Protein AF-A0A4S2N5X7-F1 (afdb_monomer)

Solvent-accessible surface area (backbone atoms only — not comparable to full-atom values): 32526 Å² total; per-residue (Å²): 133,88,87,86,81,90,85,82,88,82,84,82,90,78,92,79,83,87,79,91,77,79,77,81,81,76,85,74,78,82,75,83,71,74,79,79,78,75,82,92,41,71,69,58,52,52,49,47,62,57,44,44,40,70,44,52,68,70,53,48,43,50,46,42,66,72,49,34,67,76,36,71,78,51,48,76,75,48,80,51,63,66,58,47,45,50,56,48,58,75,71,45,84,77,56,51,72,34,50,33,40,31,52,12,50,48,51,17,53,52,44,32,53,49,51,53,50,49,51,53,50,52,51,56,56,52,54,74,77,36,97,78,71,75,79,80,73,81,71,89,63,56,79,84,69,35,58,57,49,28,40,14,47,17,54,13,49,21,39,27,43,19,26,53,40,27,51,53,39,45,52,50,30,58,53,55,69,38,78,87,32,48,66,58,40,71,75,37,51,70,60,40,55,50,49,64,35,89,49,34,26,35,42,57,17,18,58,22,37,60,29,49,71,56,29,58,98,45,72,66,51,47,50,51,16,47,50,41,35,54,50,22,52,49,25,52,50,42,41,42,50,76,69,54,77,56,75,87,61,55,93,84,66,58,66,32,66,43,29,16,58,23,33,5,52,48,44,32,23,56,38,74,36,52,90,32,32,65,74,86,52,53,60,54,51,58,67,66,31,47,72,49,40,61,67,84,60,90,89,54,63,85,90,56,88,72,61,51,61,66,51,53,39,44,39,53,38,51,39,27,76,62,31,55,48,75,32,70,25,45,81,86,37,71,88,78,60,80,72,56,78,94,49,48,70,49,42,82,52,36,50,76,16,40,67,85,34,54,39,42,68,47,22,55,32,37,20,85,52,73,48,67,66,58,54,48,53,48,47,50,70,61,41,38,61,55,49,32,54,52,46,43,53,52,56,51,61,72,43,55,92,47,44,77,68,35,68,77,43,50,68,63,49,49,50,54,47,50,52,54,31,52,31,51,24,54,25,50,47,34,41,60,44,38,24,59,50,41,49,49,50,42,67,75,74,44,61,50,79,62,54,46,70,55,49,42,29,50,20,12,25,59,16,14,54,35,32,63,73,34,48,86,82,38,55,68,56,25,57,49,47,36,45,54,31,54,54,26,52,49,46,45,34,42,76,70,66,76,42,83,86,58,89,68,45,45,44,53,45,27,22,54,18,43,18,49,38,37,38,44,46,73,75,41,60,74,33,51,73,53,67,67,53,43,18,50,54,30,35,47,67,69,73,40,87,40,43,68,64,59,57,48,49,59,47,52,50,54,50,51,55,50,51,52,52,50,50,53,52,47,53,56,49,56,56,46,55,53,51,51,55,51,51,55,57,55,54,64,63,71,78,114

Radius of gyration: 35.12 Å; Cα contacts (8 Å, |Δi|>4): 584; chains: 1; bounding box: 78×80×129 Å

Nearest PDB structures (foldseek):
  6msm-assembly1_A  TM=1.360E-01  e=7.781E+00  Homo sapiens
  7u1s-assembly1_E  TM=1.122E-01  e=8.453E+00  Cricetus cricetus

Mean predicted aligned error: 11.72 Å

InterPro domains:
  IPR026749 Transmembrane protein 135 [PTHR12459] (105-553)

Secondary structure (DSSP, 8-state):
----PPPPPPP-----------------------PPPPPS-HHHHHHHHHHTTT--HHHHHHHHHHTGGG-HHHHHHSPPHHHHHHHHHHH-TT-HHHHHHHHHHHHHHHHHHHHHHHHHHHHHHHHTT-TT----------GGG-HHHHHHHHHHHHHHHHHHHHHHHHHHHHHHHSGGGHHHHHH-HHHHHHHHSTTHHHHHHGGGGGGGGGS-SSHHHHHHHHHHHHHHHHHHHHHHHHTTTTTT--TT-SGGGHHHHHHHHHHHHHHH-GGGS-GGGHHHHHHH-TTTSPPPPTTS-TTS----HHHHHHHHHHHHHTT--B---TTT-TTT-PPPGGGGGGHHHHTT--TT--BHHHHHH-TT-S-HHHHHHHHHHHHHHHHHHHHHHHHHHHHGGGHHHHTTSHHHHHHHHHHHHHHHHHHHHHHHHHHHHHHHHHHHHS-TTSSTTHHHHHHHHHHGGGGGGGTTT-HHHHHHHHHHHHHHHHHHHHHTTSSPPPTTHHHHHHHHHHHHHHHHHHH-GGGS-SHHHHHHHHHHTTS-S--HHHHHHHHHHHHHHHHHHHHHHHHHHHHHHHHHHHHHHHHGGG--

Organism: NCBI:txid341454

pLDDT: mean 84.2, std 16.83, range [26.3, 97.12]

Sequence (592 aa):
MSSTAPEPAATPNGSRTPKKLRRMSRSRSSSRTRAPRPPANDRQRSLVLVLRFLVSSPEYGAIRKHIFRKIPAIKNAMPSHSQFHNVLVDADPDDYLPSATRAGLRAMVTMNVTLNLYQLLVQKLKSRGAIGAKRSTPVKNAFFSRPNFMASLSLGVLIIIHRVLYRFLHQLRTNLMLPEAKDFRTKYPRAAKVFLSPYSPSITASLAGFALLLHPKTDLRQTIAVYTLVKAAEYWYNRFEDKGYFVDKPWWFGSWLLFPITSGQLFYSFVFDRDCFPTEFAPLYTRFTPEYIQPRPVDYPSNLPWPAPLEIVDSLGKIADLKFPSFSSPILYPDVNKLPSAVAAISPIVSPAHPTIKSLQCALMHPSEPSCLKTYIHYWATEAPRIGKLLLAIYTLIRIPRIRSQLQSPLKSLATLGESTTRTTLLLTGALGTPFALLCLFSTLLPHRLLPRSRFFLAGGISGLFAFLDRHNSRGNFLYSFRVFLVSAWKLAVKKNLVKPVKNGDVWVFVIALAAINAAYEREMESVSGGGMRKVLSSLRGLGWRDLVKERREREERVKEAVERNAEKKRMADGGEEAEKEVEKEEDKKED

Foldseek 3Di:
DDDDDDDDDDDDDDDDDDDDDDDPDDDDDDPPPPDDDADPDPVQLVVLVVCLLAADLVRVVVCCVPPVVVPVVSVVVHDDSVNSVVSVCVPDVVSQLSLQSNLLVVQLVVQLVVVVVVVVVVVVVVCVVDPDDPDDDPDPDDPLPDLSNLVSNLSSQLLSLLQVLLVVLVVVLVVCPDPVVVVVCVVCVPVSVLSVDLLNSQLRSLVSLCSLVSRDPDVVLLLLLLLLLLLLVLLVVLVCVVVCVCVPPDPQDALLLLQLQLQLLQLLCLQAPVVLHDPVCNCVLLVLQCLFQPDDDPPDDPPDAADDSSSLSPLLVVCLVVLFAWDAACVVPVPPDDDPPSNNNQCVQQNQADRLATTSSCCSGHRDDNDLVVSLVVSCVPRLVVQLVVLLVVLVVVCVVVVVVCVVPVPVVVVVSNLQSNLVSQLSSLLNHQLSSQVVVCSVVPGSNPPSSSSSSNSNSVSSVSSSSVRPPCSVVSSVSSSSSVSSVVVVCVVVVVDPDDDPVSSVSNSVSSSSVSSSCSVDVPSNPDQQVCLVSCVSNVVHSDNVVVVVVVVVVVVVVVVVVVVVVVVVVVVVVVVVVVVVVVVVVVVD

Structure (mmCIF, N/CA/C/O backbone):
data_AF-A0A4S2N5X7-F1
#
_entry.id   AF-A0A4S2N5X7-F1
#
loop_
_atom_site.group_PDB
_atom_site.id
_atom_site.type_symbol
_atom_site.label_atom_id
_atom_site.label_alt_id
_atom_site.label_comp_id
_atom_site.label_asym_id
_atom_site.label_entity_id
_atom_site.label_seq_id
_atom_site.pdbx_PDB_ins_code
_atom_site.Cartn_x
_atom_site.Cartn_y
_atom_site.Cartn_z
_atom_site.occupancy
_atom_site.B_iso_or_equiv
_atom_site.auth_seq_id
_atom_site.auth_comp_id
_atom_site.auth_asym_id
_atom_site.auth_atom_id
_atom_site.pdbx_PDB_model_num
ATOM 1 N N . MET A 1 1 ? -1.871 -46.105 32.002 1.00 41.22 1 MET A N 1
ATOM 2 C CA . MET A 1 1 ? -0.905 -45.801 33.077 1.00 41.22 1 MET A CA 1
ATOM 3 C C . MET A 1 1 ? -1.183 -44.393 33.587 1.00 41.22 1 MET A C 1
ATOM 5 O O . MET A 1 1 ? -1.260 -43.471 32.788 1.00 41.22 1 MET A O 1
ATOM 9 N N . SER A 1 2 ? -1.467 -44.320 34.889 1.00 28.14 2 SER A N 1
ATOM 10 C CA . SER A 1 2 ? -1.791 -43.176 35.768 1.00 28.14 2 SER A CA 1
ATOM 11 C C . SER A 1 2 ? -1.022 -41.879 35.440 1.00 28.14 2 SER A C 1
ATOM 13 O O . SER A 1 2 ? 0.183 -41.942 35.242 1.00 28.14 2 SER A O 1
ATOM 15 N N . SER A 1 3 ? -1.684 -40.745 35.160 1.00 29.47 3 SER A N 1
ATOM 16 C CA . SER A 1 3 ? -2.115 -39.668 36.089 1.00 29.47 3 SER A CA 1
ATOM 17 C C . SER A 1 3 ? -0.992 -39.020 36.906 1.00 29.47 3 SER A C 1
ATOM 19 O O . SER A 1 3 ? -0.451 -39.681 37.784 1.00 29.47 3 SER A O 1
ATOM 21 N N . THR A 1 4 ? -0.777 -37.711 36.692 1.00 32.47 4 THR A N 1
ATOM 22 C CA . THR A 1 4 ? -0.738 -36.680 37.754 1.00 32.47 4 THR A CA 1
ATOM 23 C C . THR A 1 4 ? -0.841 -35.267 37.155 1.00 32.47 4 THR A C 1
ATOM 25 O O . THR A 1 4 ? 0.051 -34.778 36.467 1.00 32.47 4 THR A O 1
ATOM 28 N N . ALA A 1 5 ? -1.966 -34.607 37.431 1.00 31.23 5 ALA A N 1
ATOM 29 C CA . ALA A 1 5 ? -2.119 -33.153 37.407 1.00 31.23 5 ALA A CA 1
ATOM 30 C C . ALA A 1 5 ? -1.876 -32.616 38.833 1.00 31.23 5 ALA A C 1
ATOM 32 O O . ALA A 1 5 ? -2.151 -33.353 39.782 1.00 31.23 5 ALA A O 1
ATOM 33 N N . PRO A 1 6 ? -1.418 -31.367 39.031 1.00 33.81 6 PRO A N 1
ATOM 34 C CA . PRO A 1 6 ? -1.384 -30.768 40.358 1.00 33.81 6 PRO A CA 1
ATOM 35 C C . PRO A 1 6 ? -2.729 -30.106 40.704 1.00 33.81 6 PRO A C 1
ATOM 37 O O . PRO A 1 6 ? -3.267 -29.308 39.933 1.00 33.81 6 PRO A O 1
ATOM 40 N N . GLU A 1 7 ? -3.254 -30.472 41.875 1.00 31.09 7 GLU A N 1
ATOM 41 C CA . GLU A 1 7 ? -4.440 -29.916 42.538 1.00 31.09 7 GLU A CA 1
ATOM 42 C C . GLU A 1 7 ? -4.231 -28.475 43.062 1.00 31.09 7 GLU A C 1
ATOM 44 O O . GLU A 1 7 ? -3.092 -28.038 43.252 1.00 31.09 7 GLU A O 1
ATOM 49 N N . PRO A 1 8 ? -5.327 -27.732 43.328 1.00 33.88 8 PRO A N 1
ATOM 50 C CA . PRO A 1 8 ? -5.310 -26.355 43.807 1.00 33.88 8 PRO A CA 1
ATOM 51 C C . PRO A 1 8 ? -5.282 -26.260 45.343 1.00 33.88 8 PRO A C 1
ATOM 53 O O . PRO A 1 8 ? -5.925 -27.030 46.053 1.00 33.88 8 PRO A O 1
ATOM 56 N N . ALA A 1 9 ? -4.577 -25.252 45.858 1.00 29.75 9 ALA A N 1
ATOM 57 C CA . ALA A 1 9 ? -4.468 -24.977 47.287 1.00 29.75 9 ALA A CA 1
ATOM 58 C C . ALA A 1 9 ? -5.799 -24.512 47.912 1.00 29.75 9 ALA A C 1
ATOM 60 O O . ALA A 1 9 ? -6.515 -23.667 47.369 1.00 29.75 9 ALA A O 1
ATOM 61 N N . ALA A 1 10 ? -6.079 -25.077 49.085 1.00 28.48 10 ALA A N 1
ATOM 62 C CA . ALA A 1 10 ? -7.276 -24.915 49.891 1.00 28.48 10 ALA A CA 1
ATOM 63 C C . ALA A 1 10 ? -7.371 -23.563 50.627 1.00 28.48 10 ALA A C 1
ATOM 65 O O . ALA A 1 10 ? -6.388 -22.981 51.080 1.00 28.48 10 ALA A O 1
ATOM 66 N N . THR A 1 11 ? -8.611 -23.116 50.805 1.00 29.59 11 THR A N 1
ATOM 67 C CA . THR A 1 11 ? -9.064 -22.090 51.756 1.00 29.59 11 THR A CA 1
ATOM 68 C C . THR A 1 11 ? -9.124 -22.628 53.190 1.00 29.59 11 THR A C 1
ATOM 70 O O . THR A 1 11 ? -9.541 -23.775 53.358 1.00 29.59 11 THR A O 1
ATOM 73 N N . PRO A 1 12 ? -8.955 -21.788 54.229 1.00 30.61 12 PRO A N 1
ATOM 74 C CA . PRO A 1 12 ? -9.603 -22.015 55.511 1.00 30.61 12 PRO A CA 1
ATOM 75 C C . PRO A 1 12 ? -10.761 -21.028 55.729 1.00 30.61 12 PRO A C 1
ATOM 77 O O . PRO A 1 12 ? -10.607 -19.808 55.661 1.00 30.61 12 PRO A O 1
ATOM 80 N N . ASN A 1 13 ? -11.933 -21.595 56.014 1.00 27.31 13 ASN A N 1
ATOM 81 C CA . ASN A 1 13 ? -13.075 -20.904 56.605 1.00 27.31 13 ASN A CA 1
ATOM 82 C C . ASN A 1 13 ? -12.727 -20.445 58.030 1.00 27.31 13 ASN A C 1
ATOM 84 O O . ASN A 1 13 ? -12.173 -21.209 58.815 1.00 27.31 13 ASN A O 1
ATOM 88 N N . GLY A 1 14 ? -13.136 -19.227 58.383 1.00 26.30 14 GLY A N 1
ATOM 89 C CA . GLY A 1 14 ? -13.030 -18.686 59.735 1.00 26.30 14 GLY A CA 1
ATOM 90 C C . GLY A 1 14 ? -14.068 -17.592 59.954 1.00 26.30 14 GLY A C 1
ATOM 91 O O . GLY A 1 14 ? -13.833 -16.420 59.680 1.00 26.30 14 GLY A O 1
ATOM 92 N N . SER A 1 15 ? -15.242 -18.002 60.424 1.00 27.56 15 SER A N 1
ATOM 93 C CA . SER A 1 15 ? -16.347 -17.166 60.891 1.00 27.56 15 SER A CA 1
ATOM 94 C C . SER A 1 15 ? -15.909 -16.136 61.939 1.00 27.56 15 SER A C 1
ATOM 96 O O . SER A 1 15 ? -15.328 -16.529 62.949 1.00 27.56 15 SER A O 1
ATOM 98 N N . ARG A 1 16 ? -16.263 -14.855 61.751 1.00 28.14 16 ARG A N 1
ATOM 99 C CA . ARG A 1 16 ? -16.424 -13.838 62.817 1.00 28.14 16 ARG A CA 1
ATOM 100 C C . ARG A 1 16 ? -17.019 -12.532 62.256 1.00 28.14 16 ARG A C 1
ATOM 102 O O . ARG A 1 16 ? -16.314 -11.659 61.767 1.00 28.14 16 ARG A O 1
ATOM 109 N N . THR A 1 17 ? -18.335 -12.369 62.360 1.00 29.08 17 THR A N 1
ATOM 110 C CA . THR A 1 17 ? -18.949 -11.057 62.666 1.00 29.08 17 THR A CA 1
ATOM 111 C C . THR A 1 17 ? -18.798 -10.794 64.176 1.00 29.08 17 THR A C 1
ATOM 113 O O . THR A 1 17 ? -18.588 -11.774 64.892 1.00 29.08 17 THR A O 1
ATOM 116 N N . PRO A 1 18 ? -18.962 -9.572 64.732 1.00 37.62 18 PRO A N 1
ATOM 117 C CA . PRO A 1 18 ? -19.439 -8.320 64.131 1.00 37.62 18 PRO A CA 1
ATOM 118 C C . PRO A 1 18 ? -18.548 -7.095 64.464 1.00 37.62 18 PRO A C 1
ATOM 120 O O . PRO A 1 18 ? -17.782 -7.119 65.421 1.00 37.62 18 PRO A O 1
ATOM 123 N N . LYS A 1 19 ? -18.717 -5.967 63.756 1.00 27.50 19 LYS A N 1
ATOM 124 C CA . LYS A 1 19 ? -18.661 -4.621 64.372 1.00 27.50 19 LYS A CA 1
ATOM 125 C C . LYS A 1 19 ? -19.132 -3.534 63.403 1.00 27.50 19 LYS A C 1
ATOM 127 O O . LYS A 1 19 ? -18.530 -3.273 62.367 1.00 27.50 19 LYS A O 1
ATOM 132 N N . LYS A 1 20 ? -20.237 -2.895 63.801 1.00 33.44 20 LYS A N 1
ATOM 133 C CA . LYS A 1 20 ? -20.752 -1.614 63.306 1.00 33.44 20 LYS A CA 1
ATOM 134 C C . LYS A 1 20 ? -19.620 -0.581 63.254 1.00 33.44 20 LYS A C 1
ATOM 136 O O . LYS A 1 20 ? -19.230 -0.046 64.289 1.00 33.44 20 LYS A O 1
ATOM 141 N N . LEU A 1 21 ? -19.153 -0.241 62.056 1.00 31.19 21 LEU A N 1
ATOM 142 C CA . LEU A 1 21 ? -18.348 0.957 61.827 1.00 31.19 21 LEU A CA 1
ATOM 143 C C . LEU A 1 21 ? -19.273 2.127 61.481 1.00 31.19 21 LEU A C 1
ATOM 145 O O . LEU A 1 21 ? -19.746 2.313 60.362 1.00 31.19 21 LEU A O 1
ATOM 149 N N . ARG A 1 22 ? -19.565 2.858 62.555 1.00 26.89 22 ARG A N 1
ATOM 150 C CA . ARG A 1 22 ? -19.932 4.270 62.672 1.00 26.89 22 ARG A CA 1
ATOM 151 C C . ARG A 1 22 ? -19.692 5.073 61.383 1.00 26.89 22 ARG A C 1
ATOM 153 O O . ARG A 1 22 ? -18.587 5.508 61.075 1.00 26.89 22 ARG A O 1
ATOM 160 N N . ARG A 1 23 ? -20.783 5.287 60.648 1.00 27.14 23 ARG A N 1
ATOM 161 C CA . ARG A 1 23 ? -20.885 6.172 59.486 1.00 27.14 23 ARG A CA 1
ATOM 162 C C . ARG A 1 23 ? -20.681 7.611 59.975 1.00 27.14 23 ARG A C 1
ATOM 164 O O . ARG A 1 23 ? -21.555 8.152 60.646 1.00 27.14 23 ARG A O 1
ATOM 171 N N . MET A 1 24 ? -19.531 8.217 59.676 1.00 30.30 24 MET A N 1
ATOM 172 C CA . MET A 1 24 ? -19.319 9.651 59.883 1.00 30.30 24 MET A CA 1
ATOM 173 C C . MET A 1 24 ? -20.352 10.427 59.064 1.00 30.30 24 MET A C 1
ATOM 175 O O . MET A 1 24 ? -20.342 10.432 57.831 1.00 30.30 24 MET A O 1
ATOM 179 N N . SER A 1 25 ? -21.263 11.070 59.783 1.00 27.03 25 SER A N 1
ATOM 180 C CA . SER A 1 25 ? -22.206 12.062 59.300 1.00 27.03 25 SER A CA 1
ATOM 181 C C . SER A 1 25 ? -21.444 13.289 58.796 1.00 27.03 25 SER A C 1
ATOM 183 O O . SER A 1 25 ? -21.108 14.186 59.565 1.00 27.03 25 SER A O 1
ATOM 185 N N . ARG A 1 26 ? -21.181 13.348 57.487 1.00 30.80 26 ARG A N 1
ATOM 186 C CA . ARG A 1 26 ? -20.973 14.630 56.808 1.00 30.80 26 ARG A CA 1
ATOM 187 C C . ARG A 1 26 ? -22.337 15.295 56.664 1.00 30.80 26 ARG A C 1
ATOM 189 O O . ARG A 1 26 ? -23.176 14.837 55.889 1.00 30.80 26 ARG A O 1
ATOM 196 N N . SER A 1 27 ? -22.539 16.354 57.436 1.00 28.98 27 SER A N 1
ATOM 197 C CA . SER A 1 27 ? -23.623 17.319 57.300 1.00 28.98 27 SER A CA 1
ATOM 198 C C . SER A 1 27 ? -23.666 17.847 55.862 1.00 28.98 27 SER A C 1
ATOM 200 O O . SER A 1 27 ? -22.865 18.680 55.447 1.00 28.98 27 SER A O 1
ATOM 202 N N . ARG A 1 28 ? -24.606 17.336 55.063 1.00 30.52 28 ARG A N 1
ATOM 203 C CA . ARG A 1 28 ? -25.040 18.014 53.843 1.00 30.52 28 ARG A CA 1
ATOM 204 C C . ARG A 1 28 ? -26.092 19.027 54.257 1.00 30.52 28 ARG A C 1
ATOM 206 O O . ARG A 1 28 ? -27.208 18.659 54.611 1.00 30.52 28 ARG A O 1
ATOM 213 N N . SER A 1 29 ? -25.700 20.293 54.212 1.00 29.69 29 SER A N 1
ATOM 214 C CA . SER A 1 29 ? -26.612 21.424 54.158 1.00 29.69 29 SER A CA 1
ATOM 215 C C . SER A 1 29 ? -27.688 21.153 53.104 1.00 29.69 29 SER A C 1
ATOM 217 O O . SER A 1 29 ? -27.408 20.862 51.939 1.00 29.69 29 SER A O 1
ATOM 219 N N . SER A 1 30 ? -28.941 21.195 53.542 1.00 31.31 30 SER A N 1
ATOM 220 C CA . SER A 1 30 ? -30.113 21.042 52.698 1.00 31.31 30 SER A CA 1
ATOM 221 C C . SER A 1 30 ? -30.293 22.292 51.835 1.00 31.31 30 SER A C 1
ATOM 223 O O . SER A 1 30 ? -31.089 23.175 52.155 1.00 31.31 30 SER A O 1
ATOM 225 N N . SER A 1 31 ? -29.583 22.379 50.710 1.00 31.50 31 SER A N 1
ATOM 226 C CA . SER A 1 31 ? -30.066 23.192 49.599 1.00 31.50 31 SER A CA 1
ATOM 227 C C . SER A 1 31 ? -31.216 22.423 48.954 1.00 31.50 31 SER A C 1
ATOM 229 O O . SER A 1 31 ? -31.043 21.439 48.237 1.00 31.50 31 SER A O 1
ATOM 231 N N . ARG A 1 32 ? -32.431 22.847 49.304 1.00 34.84 32 ARG A N 1
ATOM 232 C CA . ARG A 1 32 ? -33.710 22.366 48.782 1.00 34.84 32 ARG A CA 1
ATOM 233 C C . ARG A 1 32 ? -33.720 22.589 47.263 1.00 34.84 32 ARG A C 1
ATOM 235 O O . ARG A 1 32 ? -34.170 23.618 46.768 1.00 34.84 32 ARG A O 1
ATOM 242 N N . THR A 1 33 ? -33.146 21.656 46.509 1.00 36.84 33 THR A N 1
ATOM 243 C CA . THR A 1 33 ? -33.167 21.678 45.049 1.00 36.84 33 THR A CA 1
ATOM 244 C C . THR A 1 33 ? -34.576 21.283 44.643 1.00 36.84 33 THR A C 1
ATOM 246 O O . THR A 1 33 ? -35.000 20.143 44.801 1.00 36.84 33 THR A O 1
ATOM 249 N N . ARG A 1 34 ? -35.341 22.287 44.215 1.00 36.97 34 ARG A N 1
ATOM 250 C CA . ARG A 1 34 ? -36.696 22.161 43.679 1.00 36.97 34 ARG A CA 1
ATOM 251 C C . ARG A 1 34 ? -36.730 20.995 42.683 1.00 36.97 34 ARG A C 1
ATOM 253 O O . ARG A 1 34 ? -35.992 21.029 41.699 1.00 36.97 34 ARG A O 1
ATOM 260 N N . ALA A 1 35 ? -37.562 19.986 42.949 1.00 41.56 35 ALA A N 1
ATOM 261 C CA . ALA A 1 35 ? -37.785 18.880 42.023 1.00 41.56 35 ALA A CA 1
ATOM 262 C C . ALA A 1 35 ? -38.112 19.446 40.623 1.00 41.56 35 ALA A C 1
ATOM 264 O O . ALA A 1 35 ? -38.930 20.373 40.519 1.00 41.56 35 ALA A O 1
ATOM 265 N N . PRO A 1 36 ? -37.447 18.977 39.553 1.00 44.38 36 PRO A N 1
ATOM 266 C CA . PRO A 1 36 ? -37.665 19.524 38.228 1.00 44.38 36 PRO A CA 1
ATOM 267 C C . PRO A 1 36 ? -39.064 19.153 37.730 1.00 44.38 36 PRO A C 1
ATOM 269 O O . PRO A 1 36 ? -39.492 18.008 37.829 1.00 44.38 36 PRO A O 1
ATOM 272 N N . ARG A 1 37 ? -39.786 20.142 37.192 1.00 49.19 37 ARG A N 1
ATOM 273 C CA . ARG A 1 37 ? -41.122 19.945 36.613 1.00 49.19 37 ARG A CA 1
ATOM 274 C C . ARG A 1 37 ? -41.042 19.001 35.397 1.00 49.19 37 ARG A C 1
ATOM 276 O O . ARG A 1 37 ? -40.158 19.222 34.561 1.00 49.19 37 ARG A O 1
ATOM 283 N N . PRO A 1 38 ? -41.959 18.025 35.256 1.00 52.38 38 PRO A N 1
ATOM 284 C CA . PRO A 1 38 ? -42.059 17.208 34.048 1.00 52.38 38 PRO A CA 1
ATOM 285 C C . PRO A 1 38 ? -42.390 18.088 32.825 1.00 52.38 38 PRO A C 1
ATOM 287 O O . PRO A 1 38 ? -42.950 19.181 32.983 1.00 52.38 38 PRO A O 1
ATOM 290 N N . PRO A 1 39 ? -42.022 17.672 31.598 1.00 53.66 39 PRO A N 1
ATOM 291 C CA . PRO A 1 39 ? -42.403 18.395 30.388 1.00 53.66 39 PRO A CA 1
ATOM 292 C C . PRO A 1 39 ? -43.932 18.449 30.278 1.00 53.66 39 PRO A C 1
ATOM 294 O O . PRO A 1 39 ? -44.603 17.431 30.384 1.00 53.66 39 PRO A O 1
ATOM 297 N N . ALA A 1 40 ? -44.479 19.641 30.051 1.00 56.12 40 ALA A N 1
ATOM 298 C CA . ALA A 1 40 ? -45.921 19.887 30.088 1.00 56.12 40 ALA A CA 1
ATOM 299 C C . ALA A 1 40 ? -46.697 19.371 28.854 1.00 56.12 40 ALA A C 1
ATOM 301 O O . ALA A 1 40 ? -47.904 19.556 28.800 1.00 56.12 40 ALA A O 1
ATOM 302 N N . ASN A 1 41 ? -46.038 18.763 27.855 1.00 74.88 41 ASN A N 1
ATOM 303 C CA . ASN A 1 41 ? -46.677 18.317 26.608 1.00 74.88 41 ASN A CA 1
ATOM 304 C C . ASN A 1 41 ? -46.028 17.042 26.035 1.00 74.88 41 ASN A C 1
ATOM 306 O O . ASN A 1 41 ? -44.828 17.033 25.741 1.00 74.88 41 ASN A O 1
ATOM 310 N N . ASP A 1 42 ? -46.829 16.013 25.743 1.00 78.00 42 ASP A N 1
ATOM 311 C CA . ASP A 1 42 ? -46.373 14.754 25.120 1.00 78.00 42 ASP A CA 1
ATOM 312 C C . ASP A 1 42 ? -45.715 14.966 23.751 1.00 78.00 42 ASP A C 1
ATOM 314 O O . ASP A 1 42 ? -44.707 14.336 23.419 1.00 78.00 42 ASP A O 1
ATOM 318 N N . ARG A 1 43 ? -46.203 15.946 22.979 1.00 78.88 43 ARG A N 1
ATOM 319 C CA . ARG A 1 43 ? -45.572 16.361 21.715 1.00 78.88 43 ARG A CA 1
ATOM 320 C C . ARG A 1 43 ? -44.143 16.864 21.928 1.00 78.88 43 ARG A C 1
ATOM 322 O O . ARG A 1 43 ? -43.249 16.489 21.179 1.00 78.88 43 ARG A O 1
ATOM 329 N N . GLN A 1 44 ? -43.892 17.649 22.976 1.00 77.56 44 GLN A N 1
ATOM 330 C CA . GLN A 1 44 ? -42.541 18.126 23.291 1.00 77.56 44 GLN A CA 1
ATOM 331 C C . GLN A 1 44 ? -41.647 16.982 23.772 1.00 77.56 44 GLN A C 1
ATOM 333 O O . GLN A 1 44 ? -40.481 16.924 23.389 1.00 77.56 44 GLN A O 1
ATOM 338 N N . ARG A 1 45 ? -42.191 16.038 24.548 1.00 81.44 45 ARG A N 1
ATOM 339 C CA . ARG A 1 45 ? -41.460 14.840 24.978 1.00 81.44 45 ARG A CA 1
ATOM 340 C C . ARG A 1 45 ? -41.039 13.978 23.785 1.00 81.44 45 ARG A C 1
ATOM 342 O O . ARG A 1 45 ? -39.867 13.626 23.685 1.00 81.44 45 ARG A O 1
ATOM 349 N N . SER A 1 46 ? -41.948 13.708 22.846 1.00 83.38 46 SER A N 1
ATOM 350 C CA . SER A 1 46 ? -41.637 12.956 21.620 1.00 83.38 46 SER A CA 1
ATOM 351 C C . SER A 1 46 ? -40.583 13.657 20.751 1.00 83.38 46 SER A C 1
ATOM 353 O O . SER A 1 46 ? -39.648 13.018 20.273 1.00 83.38 46 SER A O 1
ATOM 355 N N . LEU A 1 47 ? -40.652 14.987 20.637 1.00 84.12 47 LEU A N 1
ATOM 356 C CA . LEU A 1 47 ? -39.667 15.795 19.918 1.00 84.12 47 LEU A CA 1
ATOM 357 C C . LEU A 1 47 ? -38.273 15.675 20.559 1.00 84.12 47 LEU A C 1
ATOM 359 O O . LEU A 1 47 ? -37.290 15.451 19.852 1.00 84.12 47 LEU A O 1
ATOM 363 N N . VAL A 1 48 ? -38.174 15.748 21.893 1.00 83.50 48 VAL A N 1
ATOM 364 C CA . VAL A 1 48 ? -36.904 15.534 22.615 1.00 83.50 48 VAL A CA 1
ATOM 365 C C . VAL A 1 48 ? -36.355 14.129 22.372 1.00 83.50 48 VAL A C 1
ATOM 367 O O . VAL A 1 48 ? -35.161 13.985 22.105 1.00 83.50 48 VAL A O 1
ATOM 370 N N . LEU A 1 49 ? -37.214 13.106 22.412 1.00 84.31 49 LEU A N 1
ATOM 371 C CA . LEU A 1 49 ? -36.818 11.718 22.163 1.00 84.31 49 LEU A CA 1
ATOM 372 C C . LEU A 1 49 ? -36.273 11.515 20.742 1.00 84.31 49 LEU A C 1
ATOM 374 O O . LEU A 1 49 ? -35.301 10.785 20.571 1.00 84.31 49 LEU A O 1
ATOM 378 N N . VAL A 1 50 ? -36.822 12.203 19.737 1.00 85.94 50 VAL A N 1
ATOM 379 C CA . VAL A 1 50 ? -36.290 12.180 18.363 1.00 85.94 50 VAL A CA 1
ATOM 380 C C . VAL A 1 50 ? -34.977 12.966 18.261 1.00 85.94 50 VAL A C 1
ATOM 382 O O . VAL A 1 50 ? -33.991 12.469 17.714 1.00 85.94 50 VAL A O 1
ATOM 385 N N . LEU A 1 51 ? -34.916 14.175 18.831 1.00 86.12 51 LEU A N 1
ATOM 386 C CA . LEU A 1 51 ? -33.712 15.017 18.811 1.00 86.12 51 LEU A CA 1
ATOM 387 C C . LEU A 1 51 ? -32.510 14.371 19.505 1.00 86.12 51 LEU A C 1
ATOM 389 O O . LEU A 1 51 ? -31.371 14.630 19.109 1.00 86.12 51 LEU A O 1
ATOM 393 N N . ARG A 1 52 ? -32.749 13.508 20.498 1.00 86.19 52 ARG A N 1
ATOM 394 C CA . ARG A 1 52 ? -31.723 12.730 21.205 1.00 86.19 52 ARG A CA 1
ATOM 395 C C . ARG A 1 52 ? -30.799 11.957 20.257 1.00 86.19 52 ARG A C 1
ATOM 397 O O . ARG A 1 52 ? -29.606 11.828 20.530 1.00 86.19 52 ARG A O 1
ATOM 404 N N . PHE A 1 53 ? -31.324 11.473 19.130 1.00 86.19 53 PHE A N 1
ATOM 405 C CA . PHE A 1 53 ? -30.557 10.720 18.131 1.00 86.19 53 PHE A CA 1
ATOM 406 C C . PHE A 1 53 ? -29.660 11.594 17.247 1.00 86.19 53 PHE A C 1
ATOM 408 O O . PHE A 1 53 ? -28.736 11.068 16.620 1.00 86.19 53 PHE A O 1
ATOM 415 N N . LEU A 1 54 ? -29.911 12.906 17.205 1.00 86.31 54 LEU A N 1
ATOM 416 C CA . LEU A 1 54 ? -29.207 13.867 16.355 1.00 86.31 54 LEU A CA 1
ATOM 417 C C . LEU A 1 54 ? -28.210 14.726 17.140 1.00 86.31 54 LEU A C 1
ATOM 419 O O . LEU A 1 54 ? -27.115 14.996 16.649 1.00 86.31 54 LEU A O 1
ATOM 423 N N . VAL A 1 55 ? -28.571 15.155 18.352 1.00 86.50 55 VAL A N 1
ATOM 424 C CA . VAL A 1 55 ? -27.861 16.213 19.086 1.00 86.50 55 VAL A CA 1
ATOM 425 C C . VAL A 1 55 ? -27.599 15.789 20.533 1.00 86.50 55 VAL A C 1
ATOM 427 O O . VAL A 1 55 ? -28.458 15.205 21.190 1.00 86.50 55 VAL A O 1
ATOM 430 N N . SER A 1 56 ? -26.398 16.066 21.057 1.00 85.75 56 SER A N 1
ATOM 431 C CA . SER A 1 56 ? -26.099 15.865 22.485 1.00 85.75 56 SER A CA 1
ATOM 432 C C . SER A 1 56 ? -26.658 16.977 23.374 1.00 85.75 56 SER A C 1
ATOM 434 O O . SER A 1 56 ? -26.866 18.089 22.909 1.00 85.75 56 SER A O 1
ATOM 436 N N . SER A 1 57 ? -26.877 16.715 24.668 1.00 84.56 57 SER A N 1
ATOM 437 C CA . SER A 1 57 ? -27.323 17.756 25.613 1.00 84.56 57 SER A CA 1
ATOM 438 C C . SER A 1 57 ? -26.479 19.043 25.555 1.00 84.56 57 SER A C 1
ATOM 440 O O . SER A 1 57 ? -27.064 20.113 25.364 1.00 84.56 57 SER A O 1
ATOM 442 N N . PRO A 1 58 ? -25.130 18.992 25.628 1.00 84.62 58 PRO A N 1
ATOM 443 C CA . PRO A 1 58 ? -24.322 20.208 25.528 1.00 84.62 58 PRO A CA 1
ATOM 444 C C . PRO A 1 58 ? -24.401 20.868 24.141 1.00 84.62 58 PRO A C 1
ATOM 446 O O . PRO A 1 58 ? -24.426 22.096 24.049 1.00 84.62 58 PRO A O 1
ATOM 449 N N . GLU A 1 59 ? -24.506 20.088 23.059 1.00 85.00 59 GLU A N 1
ATOM 450 C CA . GLU A 1 59 ? -24.701 20.629 21.705 1.00 85.00 59 GLU A CA 1
ATOM 451 C C . GLU A 1 59 ? -26.054 21.320 21.558 1.00 85.00 59 GLU A C 1
ATOM 453 O O . GLU A 1 59 ? -26.128 22.396 20.972 1.00 85.00 59 GLU A O 1
ATOM 458 N N . TYR A 1 60 ? -27.117 20.759 22.131 1.00 86.12 60 TYR A N 1
ATOM 459 C CA . TYR A 1 60 ? -28.440 21.369 22.130 1.00 86.12 60 TYR A CA 1
ATOM 460 C C . TYR A 1 60 ? -28.414 22.705 22.877 1.00 86.12 60 TYR A C 1
ATOM 462 O O . TYR A 1 60 ? -28.946 23.704 22.388 1.00 86.12 60 TYR A O 1
ATOM 470 N N . GLY A 1 61 ? -27.716 22.764 24.017 1.00 84.44 61 GLY A N 1
ATOM 471 C CA . GLY A 1 61 ? -27.452 24.012 24.733 1.00 84.44 61 GLY A CA 1
ATOM 472 C C . GLY A 1 61 ? -26.731 25.052 23.866 1.00 84.44 61 GLY A C 1
ATOM 473 O O . GLY A 1 61 ? -27.142 26.217 23.823 1.00 84.44 61 GLY A O 1
ATOM 474 N N . ALA A 1 62 ? -25.703 24.636 23.120 1.00 87.44 62 ALA A N 1
ATOM 475 C CA . ALA A 1 62 ? -24.948 25.508 22.222 1.00 87.44 62 ALA A CA 1
ATOM 476 C C . ALA A 1 62 ? -25.779 25.990 21.019 1.00 87.44 62 ALA A C 1
ATOM 478 O O . ALA A 1 62 ? -25.792 27.190 20.733 1.00 87.44 62 ALA A O 1
ATOM 479 N N . ILE A 1 63 ? -26.516 25.097 20.355 1.00 86.62 63 ILE A N 1
ATOM 480 C CA . ILE A 1 63 ? -27.417 25.412 19.234 1.00 86.62 63 ILE A CA 1
ATOM 481 C C . ILE A 1 63 ? -28.508 26.373 19.701 1.00 86.62 63 ILE A C 1
ATOM 483 O O . ILE A 1 63 ? -28.784 27.377 19.043 1.00 86.62 63 ILE A O 1
ATOM 487 N N . ARG A 1 64 ? -29.084 26.139 20.883 1.00 83.12 64 ARG A N 1
ATOM 488 C CA . ARG A 1 64 ? -30.088 27.035 21.457 1.00 83.12 64 ARG A CA 1
ATOM 489 C C . ARG A 1 64 ? -29.522 28.423 21.736 1.00 83.12 64 ARG A C 1
ATOM 491 O O . ARG A 1 64 ? -30.207 29.414 21.487 1.00 83.12 64 ARG A O 1
ATOM 498 N N . LYS A 1 65 ? -28.275 28.507 22.214 1.00 85.44 65 LYS A N 1
ATOM 499 C CA . LYS A 1 65 ? -27.590 29.781 22.478 1.00 85.44 65 LYS A CA 1
ATOM 500 C C . LYS A 1 65 ? -27.299 30.568 21.193 1.00 85.44 65 LYS A C 1
ATOM 502 O O . LYS A 1 65 ? -27.511 31.776 21.198 1.00 85.44 65 LYS A O 1
ATOM 507 N N . HIS A 1 66 ? -26.845 29.908 20.125 1.00 86.25 66 HIS A N 1
ATOM 508 C CA . HIS A 1 66 ? -26.353 30.582 18.911 1.00 86.25 66 HIS A CA 1
ATOM 509 C C . HIS A 1 66 ? -27.394 30.730 17.792 1.00 86.25 66 HIS A C 1
ATOM 511 O O . HIS A 1 66 ? -27.325 31.702 17.043 1.00 86.25 66 HIS A O 1
ATOM 517 N N . ILE A 1 67 ? -28.343 29.793 17.679 1.00 84.19 67 ILE A N 1
ATOM 518 C CA . ILE A 1 67 ? -29.315 29.712 16.578 1.00 84.19 67 ILE A CA 1
ATOM 519 C C . ILE A 1 67 ? -30.727 30.009 17.093 1.00 84.19 67 ILE A C 1
ATOM 521 O O . ILE A 1 67 ? -31.321 31.010 16.702 1.00 84.19 67 ILE A O 1
ATOM 525 N N . PHE A 1 68 ? -31.262 29.202 18.018 1.00 80.25 68 PHE A N 1
ATOM 526 C CA . PHE A 1 68 ? -32.68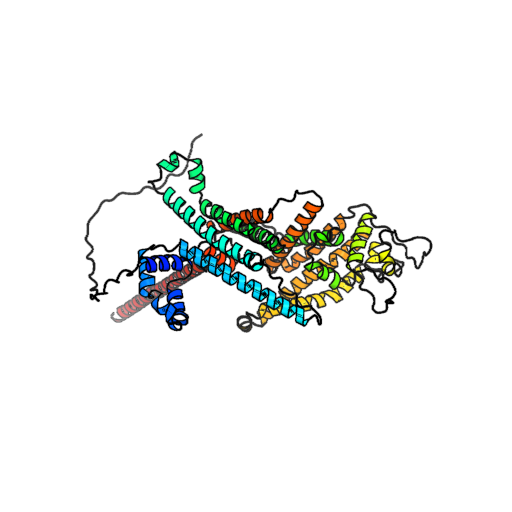0 29.321 18.408 1.00 80.25 68 PHE A CA 1
ATOM 527 C C . PHE A 1 68 ? -33.009 30.616 19.158 1.00 80.25 68 PHE A C 1
ATOM 529 O O . PHE A 1 68 ? -34.129 31.102 19.070 1.00 80.25 68 PHE A O 1
ATOM 536 N N . ARG A 1 69 ? -32.043 31.222 19.862 1.00 75.88 69 ARG A N 1
ATOM 537 C CA . ARG A 1 69 ? -32.231 32.551 20.468 1.00 75.88 69 ARG A CA 1
ATOM 538 C C . ARG A 1 69 ? -32.414 33.671 19.442 1.00 75.88 69 ARG A C 1
ATOM 540 O O . ARG A 1 69 ? -33.047 34.662 19.783 1.00 75.88 69 ARG A O 1
ATOM 547 N N . LYS A 1 70 ? -31.876 33.517 18.228 1.00 81.25 70 LYS A N 1
ATOM 548 C CA . LYS A 1 70 ? -31.963 34.522 17.159 1.00 81.25 70 LYS A CA 1
ATOM 549 C C . LYS A 1 70 ? -33.273 34.440 16.369 1.00 81.25 70 LYS A C 1
ATOM 551 O O . LYS A 1 70 ? -33.602 35.387 15.670 1.00 81.25 70 LYS A O 1
ATOM 556 N N . ILE A 1 71 ? -34.018 33.334 16.484 1.00 83.69 71 ILE A N 1
ATOM 557 C CA . ILE A 1 71 ? -35.252 33.087 15.725 1.00 83.69 71 ILE A CA 1
ATOM 558 C C . ILE A 1 71 ? -36.433 32.938 16.706 1.00 83.69 71 ILE A C 1
ATOM 560 O O . ILE A 1 71 ? -36.595 31.871 17.308 1.00 83.69 71 ILE A O 1
ATOM 564 N N . PRO A 1 72 ? -37.275 33.976 16.886 1.00 74.19 72 PRO A N 1
ATOM 565 C CA . PRO A 1 72 ? -38.317 33.997 17.919 1.00 74.19 72 PRO A CA 1
ATOM 566 C C . PRO A 1 72 ? -39.389 32.907 17.746 1.00 74.19 72 PRO A C 1
ATOM 568 O O . PRO A 1 72 ? -39.838 32.346 18.744 1.00 74.19 72 PRO A O 1
ATOM 571 N N . ALA A 1 73 ? -39.725 32.522 16.509 1.00 76.69 73 ALA A N 1
ATOM 572 C CA . ALA A 1 73 ? -40.682 31.445 16.227 1.00 76.69 73 ALA A CA 1
ATOM 573 C C . ALA A 1 73 ? -40.223 30.072 16.764 1.00 76.69 73 ALA A C 1
ATOM 575 O O . ALA A 1 73 ? -41.013 29.301 17.303 1.00 76.69 73 ALA A O 1
ATOM 576 N N . ILE A 1 74 ? -38.921 29.779 16.679 1.00 75.38 74 ILE A N 1
ATOM 577 C CA . ILE A 1 74 ? -38.342 28.495 17.109 1.00 75.38 74 ILE A CA 1
ATOM 578 C C . ILE A 1 74 ? -38.078 28.490 18.622 1.00 75.38 74 ILE A C 1
ATOM 580 O O . ILE A 1 74 ? -38.168 27.447 19.269 1.00 75.38 74 ILE A O 1
ATOM 584 N N . LYS A 1 75 ? -37.803 29.662 19.213 1.00 73.94 75 LYS A N 1
ATOM 585 C CA . LYS A 1 75 ? -37.568 29.829 20.657 1.00 73.94 75 LYS A CA 1
ATOM 586 C C . LYS A 1 75 ? -38.741 29.335 21.510 1.00 73.94 75 LYS A C 1
ATOM 588 O O . LYS A 1 75 ? -38.492 28.758 22.567 1.00 73.94 75 LYS A O 1
ATOM 593 N N . ASN A 1 76 ? -39.974 29.567 21.057 1.00 71.06 76 ASN A N 1
ATOM 594 C CA . ASN A 1 76 ? -41.193 29.217 21.794 1.00 71.06 76 ASN A CA 1
ATOM 595 C C . ASN A 1 76 ? -41.636 27.764 21.550 1.00 71.06 76 ASN A C 1
ATOM 597 O O . ASN A 1 76 ? -42.249 27.158 22.425 1.00 71.06 76 ASN A O 1
ATOM 601 N N . ALA A 1 77 ? -41.293 27.190 20.392 1.00 75.00 77 ALA A N 1
ATOM 602 C CA . ALA A 1 77 ? -41.624 25.808 20.041 1.00 75.00 77 ALA A CA 1
ATOM 603 C C . ALA A 1 77 ? -40.665 24.771 20.663 1.00 75.00 77 ALA A C 1
ATOM 605 O O . ALA A 1 77 ? -41.053 23.621 20.872 1.00 75.00 77 ALA A O 1
ATOM 606 N N . MET A 1 78 ? -39.420 25.161 20.961 1.00 77.31 78 MET A N 1
ATOM 607 C CA . MET A 1 78 ? -38.369 24.249 21.425 1.00 77.31 78 MET A CA 1
ATOM 608 C C . MET A 1 78 ? -38.184 24.247 22.956 1.00 77.31 78 MET A C 1
ATOM 610 O O . MET A 1 78 ? -38.153 25.314 23.578 1.00 77.31 78 MET A O 1
ATOM 614 N N . PRO A 1 79 ? -37.968 23.071 23.581 1.00 79.88 79 PRO A N 1
ATOM 615 C CA . PRO A 1 79 ? -37.827 22.942 25.032 1.00 79.88 79 PRO A CA 1
ATOM 616 C C . PRO A 1 79 ? -36.577 23.649 25.577 1.00 79.88 79 PRO A C 1
ATOM 618 O O . PRO A 1 79 ? -35.582 23.876 24.874 1.00 79.88 79 PRO A O 1
ATOM 621 N N . SER A 1 80 ? -36.602 24.003 26.863 1.00 82.38 80 SER A N 1
ATOM 622 C CA . SER A 1 80 ? -35.436 24.584 27.537 1.00 82.38 80 SER A CA 1
ATOM 623 C C . SER A 1 80 ? -34.295 23.561 27.673 1.00 82.38 80 SER A C 1
ATOM 625 O O . SER A 1 80 ? -34.516 22.356 27.603 1.00 82.38 80 SER A O 1
ATOM 627 N N . HIS A 1 81 ? -33.051 24.021 27.865 1.00 83.81 81 HIS A N 1
ATOM 628 C CA . HIS A 1 81 ? -31.903 23.110 28.009 1.00 83.81 81 HIS A CA 1
ATOM 629 C C . HIS A 1 81 ? -32.047 22.179 29.226 1.00 83.81 81 HIS A C 1
ATOM 631 O O . HIS A 1 81 ? -31.718 21.003 29.128 1.00 83.81 81 HIS A O 1
ATOM 637 N N . SER A 1 82 ? -32.589 22.677 30.343 1.00 81.31 82 SER A N 1
ATOM 638 C CA . SER A 1 82 ? -32.854 21.854 31.527 1.00 81.31 82 SER A CA 1
ATOM 639 C C . SER A 1 82 ? -33.982 20.851 31.287 1.00 81.31 82 SER A C 1
ATOM 641 O O . SER A 1 82 ? -33.839 19.694 31.655 1.00 81.31 82 SER A O 1
ATOM 643 N N . GLN A 1 83 ? -35.064 21.249 30.607 1.00 81.38 83 GLN A N 1
ATOM 644 C CA . GLN A 1 83 ? -36.140 20.325 30.222 1.00 81.38 83 GLN A CA 1
ATOM 645 C C . GLN A 1 83 ? -35.633 19.225 29.285 1.00 81.38 83 GLN A C 1
ATOM 647 O O . GLN A 1 83 ? -35.962 18.061 29.479 1.00 81.38 83 GLN A O 1
ATOM 652 N N . PHE A 1 84 ? -34.798 19.586 28.308 1.00 83.38 84 PHE A N 1
ATOM 653 C CA . PHE A 1 84 ? -34.158 18.630 27.410 1.00 83.38 84 PHE A CA 1
ATOM 654 C C . PHE A 1 84 ? -33.301 17.633 28.196 1.00 83.38 84 PHE A C 1
ATOM 656 O O . PHE A 1 84 ? -33.469 16.431 28.037 1.00 83.38 84 PHE A O 1
ATOM 663 N N . HIS A 1 85 ? -32.438 18.118 29.093 1.00 83.88 85 HIS A N 1
ATOM 664 C CA . HIS A 1 85 ? -31.574 17.248 29.886 1.00 83.88 85 HIS A CA 1
ATOM 665 C C . HIS A 1 85 ? -32.361 16.308 30.810 1.00 83.88 85 HIS A C 1
ATOM 667 O O . HIS A 1 85 ? -32.043 15.124 30.860 1.00 83.88 85 HIS A O 1
ATOM 673 N N . ASN A 1 86 ? -33.401 16.800 31.484 1.00 81.88 86 ASN A N 1
ATOM 674 C CA . ASN A 1 86 ? -34.200 15.985 32.402 1.00 81.88 86 ASN A CA 1
ATOM 675 C C . ASN A 1 86 ? -34.921 14.852 31.664 1.00 81.88 86 ASN A C 1
ATOM 677 O O . ASN A 1 86 ? -34.830 13.702 32.071 1.00 81.88 86 ASN A O 1
ATOM 681 N N . VAL A 1 87 ? -35.538 15.151 30.515 1.00 81.94 87 VAL A N 1
ATOM 682 C CA . VAL A 1 87 ? -36.203 14.128 29.691 1.00 81.94 87 VAL A CA 1
ATOM 683 C C . VAL A 1 87 ? -35.213 13.080 29.174 1.00 81.94 87 VAL A C 1
ATOM 685 O O . VAL A 1 87 ? -35.584 11.921 29.014 1.00 81.94 87 VAL A O 1
ATOM 688 N N . LEU A 1 88 ? -33.953 13.454 28.925 1.00 81.44 88 LEU A N 1
ATOM 689 C CA . LEU A 1 88 ? -32.912 12.491 28.558 1.00 81.44 88 LEU A CA 1
ATOM 690 C C . LEU A 1 88 ? -32.551 11.548 29.709 1.00 81.44 88 LEU A C 1
ATOM 692 O O . LEU A 1 88 ? -32.415 10.349 29.473 1.00 81.44 88 LEU A O 1
ATOM 696 N N . VAL A 1 89 ? -32.395 12.092 30.919 1.00 80.62 89 VAL A N 1
ATOM 697 C CA . VAL A 1 89 ? -32.064 11.319 32.127 1.00 80.62 89 VAL A CA 1
ATOM 698 C C . VAL A 1 89 ? -33.205 10.369 32.490 1.00 80.62 89 VAL A C 1
ATOM 700 O O . VAL A 1 89 ? -32.942 9.215 32.815 1.00 80.62 89 VAL A O 1
ATOM 703 N N . ASP A 1 90 ? -34.454 10.817 32.351 1.00 78.62 90 ASP A N 1
ATOM 704 C CA . ASP A 1 90 ? -35.641 10.007 32.643 1.00 78.62 90 ASP A CA 1
ATOM 705 C C . ASP A 1 90 ? -35.878 8.884 31.615 1.00 78.62 90 ASP A C 1
ATOM 707 O O . ASP A 1 90 ? -36.497 7.874 31.939 1.00 78.62 90 ASP A O 1
ATOM 711 N N . ALA A 1 91 ? -35.448 9.054 30.359 1.00 74.19 91 ALA A N 1
ATOM 712 C CA . ALA A 1 91 ? -35.801 8.138 29.271 1.00 74.19 91 ALA A CA 1
ATOM 713 C C . ALA A 1 91 ? -34.899 6.900 29.155 1.00 74.19 91 ALA A C 1
ATOM 715 O O . ALA A 1 91 ? -35.402 5.822 28.862 1.00 74.19 91 ALA A O 1
ATOM 716 N N . ASP A 1 92 ? -33.577 7.048 29.289 1.00 73.62 92 ASP A N 1
ATOM 717 C CA . ASP A 1 92 ? -32.645 5.908 29.336 1.00 73.62 92 ASP A CA 1
ATOM 718 C C . ASP A 1 92 ? -31.299 6.377 29.920 1.00 73.62 92 ASP A C 1
ATOM 720 O O . ASP A 1 92 ? -30.625 7.180 29.257 1.00 73.62 92 ASP A O 1
ATOM 724 N N . PRO A 1 93 ? -30.895 5.884 31.108 1.00 69.06 93 PRO A N 1
ATOM 725 C CA . PRO A 1 93 ? -29.629 6.235 31.752 1.00 69.06 93 PRO A CA 1
ATOM 726 C C . PRO A 1 93 ? -28.386 5.892 30.919 1.00 69.06 93 PRO A C 1
ATOM 728 O O . PRO A 1 93 ? -27.363 6.563 31.052 1.00 69.06 93 PRO A O 1
ATOM 731 N N . ASP A 1 94 ? -28.463 4.875 30.053 1.00 71.69 94 ASP A N 1
ATOM 732 C CA . ASP A 1 94 ? -27.303 4.319 29.347 1.00 71.69 94 ASP A CA 1
ATOM 733 C C . ASP A 1 94 ? -26.992 5.012 28.003 1.00 71.69 94 ASP A C 1
ATOM 735 O O . ASP A 1 94 ? -25.893 4.843 27.467 1.00 71.69 94 ASP A O 1
ATOM 739 N N . ASP A 1 95 ? -27.938 5.783 27.444 1.00 81.56 95 ASP A N 1
ATOM 740 C CA . ASP A 1 95 ? -27.829 6.642 26.242 1.00 81.56 95 ASP A CA 1
ATOM 741 C C . ASP A 1 95 ? -27.027 6.070 25.052 1.00 81.56 95 ASP A C 1
ATOM 743 O O . ASP A 1 95 ? -26.387 6.792 24.273 1.00 81.56 95 ASP A O 1
ATOM 747 N N . TYR A 1 96 ? -27.044 4.749 24.872 1.00 84.81 96 TYR A N 1
ATOM 748 C CA . TYR A 1 96 ? -26.111 4.106 23.952 1.00 84.81 96 TYR A CA 1
ATOM 749 C C . TYR A 1 96 ? -26.545 4.163 22.501 1.00 84.81 96 TYR A C 1
ATOM 751 O O . TYR A 1 96 ? -25.774 4.584 21.642 1.00 84.81 96 TYR A O 1
ATOM 759 N N . LEU A 1 97 ? -27.773 3.738 22.207 1.00 87.19 97 LEU A N 1
ATOM 760 C CA . LEU A 1 97 ? -28.273 3.744 20.837 1.00 87.19 97 LEU A CA 1
ATOM 761 C C . LEU A 1 97 ? -28.219 5.166 20.242 1.00 87.19 97 LEU A C 1
ATOM 763 O O . LEU A 1 97 ? -27.667 5.324 19.150 1.00 87.19 97 LEU A O 1
ATOM 767 N N . PRO A 1 98 ? -28.629 6.222 20.974 1.00 89.44 98 PRO A N 1
ATOM 768 C CA . PRO A 1 98 ? -28.507 7.586 20.477 1.00 89.44 98 PRO A CA 1
ATOM 769 C C . PRO A 1 98 ? -27.063 8.098 20.428 1.00 89.44 98 PRO A C 1
ATOM 771 O O . PRO A 1 98 ? -26.727 8.941 19.597 1.00 89.44 98 PRO A O 1
ATOM 774 N N . 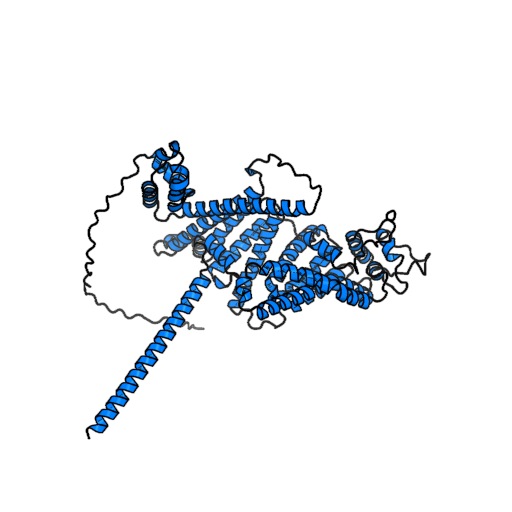SER A 1 99 ? -26.155 7.640 21.299 1.00 88.06 99 SER A N 1
ATOM 775 C CA . SER A 1 99 ? -24.729 7.996 21.173 1.00 88.06 99 SER A CA 1
ATOM 776 C C . SER A 1 99 ? -24.054 7.310 19.980 1.00 88.06 99 SER A C 1
ATOM 778 O O . SER A 1 99 ? -23.220 7.928 19.310 1.00 88.06 99 SER A O 1
ATOM 780 N N . ALA A 1 100 ? -24.440 6.074 19.654 1.00 90.31 100 ALA A N 1
ATOM 781 C CA . ALA A 1 100 ? -23.992 5.367 18.460 1.00 90.31 100 ALA A CA 1
ATOM 782 C C . ALA A 1 100 ? -24.477 6.065 17.179 1.00 90.31 100 ALA A C 1
ATOM 784 O O . ALA A 1 100 ? -23.663 6.306 16.283 1.00 90.31 100 ALA A O 1
ATOM 785 N N . THR A 1 101 ? -25.751 6.472 17.118 1.00 91.81 101 THR A N 1
ATOM 786 C CA . THR A 1 101 ? -26.307 7.190 15.957 1.00 91.81 101 THR A CA 1
ATOM 787 C C . THR A 1 101 ? -25.650 8.550 15.759 1.00 91.81 101 THR A C 1
ATOM 789 O O . THR A 1 101 ? -25.223 8.856 14.647 1.00 91.81 101 THR A O 1
ATOM 792 N N . ARG A 1 102 ? -25.461 9.334 16.830 1.00 91.94 102 ARG A N 1
ATOM 793 C CA . ARG A 1 102 ? -24.751 10.624 16.767 1.00 91.94 102 ARG A CA 1
ATOM 794 C C . ARG A 1 102 ? -23.321 10.463 16.263 1.00 91.94 102 ARG A C 1
ATOM 796 O O . ARG A 1 102 ? -22.865 11.263 15.451 1.00 91.94 102 ARG A O 1
ATOM 803 N N . ALA A 1 103 ? -22.603 9.434 16.711 1.00 90.81 103 ALA A N 1
ATOM 804 C CA . ALA A 1 103 ? -21.240 9.184 16.251 1.00 90.81 103 ALA A CA 1
ATOM 805 C C . ALA A 1 103 ? -21.179 8.799 14.765 1.00 90.81 103 ALA A C 1
ATOM 807 O O . ALA A 1 103 ? -20.337 9.332 14.043 1.00 90.81 103 ALA A O 1
ATOM 808 N N . GLY A 1 104 ? -22.083 7.931 14.301 1.00 91.62 104 GLY A N 1
ATOM 809 C CA . GLY A 1 104 ? -22.194 7.590 12.882 1.00 91.62 104 GLY A CA 1
ATOM 810 C C . GLY A 1 104 ? -22.576 8.789 12.015 1.00 91.62 104 GLY A C 1
ATOM 811 O O . GLY A 1 104 ? -21.956 9.017 10.978 1.00 91.62 104 GLY A O 1
ATOM 812 N N . LEU A 1 105 ? -23.528 9.611 12.472 1.00 92.81 105 LEU A N 1
ATOM 813 C CA . LEU A 1 105 ? -23.944 10.832 11.781 1.00 92.81 105 LEU A CA 1
ATOM 814 C C . LEU A 1 105 ? -22.795 11.840 11.678 1.00 92.81 105 LEU A C 1
ATOM 816 O O . LEU A 1 105 ? -22.557 12.398 10.609 1.00 92.81 105 LEU A O 1
ATOM 820 N N . ARG A 1 106 ? -22.035 12.037 12.763 1.00 91.81 106 ARG A N 1
ATOM 821 C CA . ARG A 1 106 ? -20.838 12.889 12.751 1.00 91.81 106 ARG A CA 1
ATOM 822 C C . ARG A 1 106 ? -19.812 12.375 11.760 1.00 91.81 106 ARG A C 1
ATOM 824 O O . ARG A 1 106 ? -19.367 13.156 10.932 1.00 91.81 106 ARG A O 1
ATOM 831 N N . ALA A 1 107 ? -19.493 11.082 11.799 1.00 91.75 107 ALA A N 1
ATOM 832 C CA . ALA A 1 107 ? -18.544 10.476 10.870 1.00 91.75 107 ALA A CA 1
ATOM 833 C C . ALA A 1 107 ? -18.981 10.641 9.405 1.00 91.75 107 ALA A C 1
ATOM 835 O O . ALA A 1 107 ? -18.157 10.963 8.548 1.00 91.75 107 ALA A O 1
ATOM 836 N N . MET A 1 108 ? -20.279 10.486 9.126 1.00 94.12 108 MET A N 1
ATOM 837 C CA . MET A 1 108 ? -20.857 10.726 7.805 1.00 94.12 108 MET A CA 1
ATOM 838 C C . MET A 1 108 ? -20.675 12.186 7.374 1.00 94.12 108 MET A C 1
ATOM 840 O O . MET A 1 108 ? -20.135 12.443 6.301 1.00 94.12 108 MET A O 1
ATOM 844 N N . VAL A 1 109 ? -21.083 13.152 8.202 1.00 93.69 109 VAL A N 1
ATOM 845 C CA . VAL A 1 109 ? -20.970 14.583 7.873 1.00 93.69 109 VAL A CA 1
ATOM 846 C C . VAL A 1 109 ? -19.508 14.987 7.688 1.00 93.69 109 VAL A C 1
ATOM 848 O O . VAL A 1 109 ? -19.175 15.617 6.685 1.00 93.69 109 VAL A O 1
ATOM 851 N N . THR A 1 110 ? -18.619 14.580 8.600 1.00 93.19 110 THR A N 1
ATOM 852 C CA . THR A 1 110 ? -17.189 14.898 8.507 1.00 93.19 110 THR A CA 1
ATOM 853 C C . THR A 1 110 ? -16.581 14.321 7.238 1.00 93.19 110 THR A C 1
ATOM 855 O O . THR A 1 110 ? -15.917 15.047 6.506 1.00 93.19 110 THR A O 1
ATOM 858 N N . MET A 1 111 ? -16.858 13.051 6.925 1.00 92.38 111 MET A N 1
ATOM 859 C CA . MET A 1 111 ? -16.318 12.407 5.728 1.00 92.38 111 MET A CA 1
ATOM 860 C C . MET A 1 111 ? -16.832 13.078 4.453 1.00 92.38 111 MET A C 1
ATOM 862 O O . MET A 1 111 ? -16.066 13.283 3.515 1.00 92.38 111 MET A O 1
ATOM 866 N N . ASN A 1 112 ? -18.106 13.473 4.425 1.00 92.75 112 ASN A N 1
ATOM 867 C CA . ASN A 1 112 ? -18.704 14.117 3.259 1.00 92.75 112 ASN A CA 1
ATOM 868 C C . ASN A 1 112 ? -18.034 15.463 2.968 1.00 92.75 112 ASN A C 1
ATOM 870 O O . ASN A 1 112 ? -17.612 15.723 1.841 1.00 92.75 112 ASN A O 1
ATOM 874 N N . VAL A 1 113 ? -17.877 16.285 4.010 1.00 93.75 113 VAL A N 1
ATOM 875 C CA . VAL A 1 113 ? -17.198 17.581 3.921 1.00 93.75 113 VAL A CA 1
ATOM 876 C C . VAL A 1 113 ? -15.743 17.394 3.498 1.00 93.75 113 VAL A C 1
ATOM 878 O O . VAL A 1 113 ? -15.294 18.077 2.581 1.00 93.75 113 VAL A O 1
ATOM 881 N N . THR A 1 114 ? -15.019 16.444 4.098 1.00 91.69 114 THR A N 1
ATOM 882 C CA . THR A 1 114 ? -13.617 16.173 3.752 1.00 91.69 114 THR A CA 1
ATOM 883 C C . THR A 1 114 ? -13.456 15.735 2.298 1.00 91.69 114 THR A C 1
ATOM 885 O O . THR A 1 114 ? -12.595 16.271 1.605 1.00 91.69 114 THR A O 1
ATOM 888 N N . LEU A 1 115 ? -14.285 14.808 1.805 1.00 88.56 115 LEU A N 1
ATOM 889 C CA . LEU A 1 115 ? -14.210 14.334 0.419 1.00 88.56 115 LEU A CA 1
ATOM 890 C C . LEU A 1 115 ? -14.532 15.445 -0.587 1.00 88.56 115 LEU A C 1
ATOM 892 O O . LEU A 1 115 ? -13.831 15.586 -1.590 1.00 88.56 115 LEU A O 1
ATOM 896 N N . ASN A 1 116 ? -15.548 16.267 -0.312 1.00 90.25 116 ASN A N 1
ATOM 897 C CA . ASN A 1 116 ? -15.885 17.398 -1.177 1.00 90.25 116 ASN A CA 1
ATOM 898 C C . ASN A 1 116 ? -14.781 18.466 -1.160 1.00 90.25 116 ASN A C 1
ATOM 900 O O . ASN A 1 116 ? -14.393 18.960 -2.216 1.00 90.25 116 ASN A O 1
ATOM 904 N N . LEU A 1 117 ? -14.227 18.789 0.013 1.00 90.19 117 LEU A N 1
ATOM 905 C CA . LEU A 1 117 ? -13.123 19.743 0.137 1.00 90.19 117 LEU A CA 1
ATOM 906 C C . LEU A 1 117 ? -11.868 19.245 -0.589 1.00 90.19 117 LEU A C 1
ATOM 908 O O . LEU A 1 117 ? -11.204 20.021 -1.273 1.00 90.19 117 LEU A O 1
ATOM 912 N N . TYR A 1 118 ? -11.574 17.948 -0.487 1.00 87.94 118 TYR A N 1
ATOM 913 C CA . TYR A 1 118 ? -10.472 17.320 -1.207 1.00 87.94 118 TYR A CA 1
ATOM 914 C C . TYR A 1 118 ? -10.654 17.427 -2.723 1.00 87.94 118 TYR A C 1
ATOM 916 O O . TYR A 1 118 ? -9.728 17.831 -3.425 1.00 87.94 118 TYR A O 1
ATOM 924 N N . GLN A 1 119 ? -11.853 17.143 -3.239 1.00 86.94 119 GLN A N 1
ATOM 925 C CA . GLN A 1 119 ? -12.138 17.295 -4.667 1.00 86.94 119 GLN A CA 1
ATOM 926 C C . GLN A 1 119 ? -11.970 18.739 -5.137 1.00 86.94 119 GLN A C 1
ATOM 928 O O . GLN A 1 119 ? -11.345 18.964 -6.172 1.00 86.94 119 GLN A O 1
ATOM 933 N N . LEU A 1 120 ? -12.449 19.713 -4.360 1.00 88.38 120 LEU A N 1
ATOM 934 C CA . LEU A 1 120 ? -12.252 21.131 -4.663 1.00 88.38 120 LEU A CA 1
ATOM 935 C C . LEU A 1 120 ? -10.765 21.504 -4.682 1.00 88.38 120 LEU A C 1
ATOM 937 O O . LEU A 1 120 ? -10.323 22.206 -5.588 1.00 88.38 120 LEU A O 1
ATOM 941 N N . LEU A 1 121 ? -9.978 21.007 -3.724 1.00 87.06 121 LEU A N 1
ATOM 942 C CA . LEU A 1 121 ? -8.540 21.261 -3.651 1.00 87.06 121 LEU A CA 1
ATOM 943 C C . LEU A 1 121 ? -7.803 20.680 -4.866 1.00 87.06 121 LEU A C 1
ATOM 945 O O . LEU A 1 121 ? -7.024 21.385 -5.507 1.00 87.06 121 LEU A O 1
ATOM 949 N N . VAL A 1 122 ? -8.087 19.424 -5.223 1.00 83.44 122 VAL A N 1
ATOM 950 C CA . VAL A 1 122 ? -7.485 18.750 -6.384 1.00 83.44 122 VAL A CA 1
ATOM 951 C C . VAL A 1 122 ? -7.871 19.445 -7.686 1.00 83.44 122 VAL A C 1
ATOM 953 O O . VAL A 1 122 ? -7.011 19.654 -8.539 1.00 83.44 122 VAL A O 1
ATOM 956 N N . GLN A 1 123 ? -9.134 19.846 -7.843 1.00 86.00 123 GLN A N 1
ATOM 957 C CA . GLN A 1 123 ? -9.576 20.606 -9.014 1.00 86.00 123 GLN A CA 1
ATOM 958 C C . GLN A 1 123 ? -8.839 21.943 -9.120 1.00 86.00 123 GLN A C 1
ATOM 960 O O . GLN A 1 123 ? -8.369 22.287 -10.200 1.00 86.00 123 GLN A O 1
ATOM 965 N N . LYS A 1 124 ? -8.663 22.655 -8.001 1.00 84.44 124 LYS A N 1
ATOM 966 C CA . LYS A 1 124 ? -7.967 23.949 -7.954 1.00 84.44 124 LYS A CA 1
ATOM 967 C C . LYS A 1 124 ? -6.461 23.829 -8.230 1.00 84.44 124 LYS A C 1
ATOM 969 O O . LYS A 1 124 ? -5.868 24.723 -8.828 1.00 84.44 124 LYS A O 1
ATOM 974 N N . LEU A 1 125 ? -5.839 22.727 -7.804 1.00 80.81 125 LEU A N 1
ATOM 975 C CA . LEU A 1 125 ? -4.441 22.399 -8.105 1.00 80.81 125 LEU A CA 1
ATOM 976 C C . LEU A 1 125 ? -4.256 22.038 -9.583 1.00 80.81 125 LEU A C 1
ATOM 978 O O . LEU A 1 125 ? -3.334 22.537 -10.219 1.00 80.81 125 LEU A O 1
ATOM 982 N N . LYS A 1 126 ? -5.162 21.234 -10.154 1.00 76.44 126 LYS A N 1
ATOM 983 C CA . LYS A 1 126 ? -5.128 20.869 -11.579 1.00 76.44 126 LYS A CA 1
ATOM 984 C C . LYS A 1 126 ? -5.417 22.062 -12.495 1.00 76.44 126 LYS A C 1
ATOM 986 O O . LYS A 1 126 ? -4.745 22.217 -13.507 1.00 76.44 126 LYS A O 1
ATOM 991 N N . SER A 1 127 ? -6.344 22.948 -12.124 1.00 65.12 127 SER A N 1
ATOM 992 C CA . SER A 1 127 ? -6.654 24.156 -12.905 1.00 65.12 127 SER A CA 1
ATOM 993 C C . SER A 1 127 ? -5.527 25.194 -12.902 1.00 65.12 127 SER A C 1
ATOM 995 O O . SER A 1 127 ? -5.511 26.063 -13.762 1.00 65.12 127 SER A O 1
ATOM 997 N N . ARG A 1 128 ? -4.584 25.123 -11.951 1.00 61.22 128 ARG A N 1
ATOM 998 C CA . ARG A 1 128 ? -3.380 25.974 -11.940 1.00 61.22 128 ARG A CA 1
ATOM 999 C C . ARG A 1 128 ? -2.296 25.512 -12.921 1.00 61.22 128 ARG A C 1
ATOM 1001 O O . ARG A 1 128 ? -1.436 26.314 -13.251 1.00 61.22 128 ARG A O 1
ATOM 1008 N N . GLY A 1 129 ? -2.336 24.258 -13.379 1.00 48.91 129 GLY A N 1
ATOM 1009 C CA . GLY A 1 129 ? -1.385 23.703 -14.353 1.00 48.91 129 GLY A CA 1
ATOM 1010 C C . GLY A 1 129 ? -1.930 23.567 -15.779 1.00 48.91 129 GLY A C 1
ATOM 1011 O O . GLY A 1 129 ? -1.170 23.236 -16.679 1.00 48.91 129 GLY A O 1
ATOM 1012 N N . ALA A 1 130 ? -3.225 23.808 -16.000 1.00 43.47 130 ALA A N 1
ATOM 1013 C CA . ALA A 1 130 ? -3.869 23.664 -17.303 1.00 43.47 130 ALA A CA 1
ATOM 1014 C C . ALA A 1 130 ? -4.683 24.919 -17.646 1.00 43.47 130 ALA A C 1
ATOM 1016 O O . ALA A 1 130 ? -5.817 25.084 -17.188 1.00 43.47 130 ALA A O 1
ATOM 1017 N N . ILE A 1 131 ? -4.111 25.789 -18.482 1.00 38.66 131 ILE A N 1
ATOM 1018 C CA . ILE A 1 131 ? -4.863 26.824 -19.198 1.00 38.66 131 ILE A CA 1
ATOM 1019 C C . ILE A 1 131 ? -5.795 26.077 -20.166 1.00 38.66 131 ILE A C 1
ATOM 1021 O O . ILE A 1 131 ? -5.332 25.494 -21.139 1.00 38.66 131 ILE A O 1
ATOM 1025 N N . GLY A 1 132 ? -7.095 26.012 -19.855 1.00 45.34 132 GLY A N 1
ATOM 1026 C CA . GLY A 1 132 ? -8.113 25.428 -20.745 1.00 45.34 132 GLY A CA 1
ATOM 1027 C C . GLY A 1 132 ? -8.926 24.241 -20.210 1.00 45.34 132 GLY A C 1
ATOM 1028 O O . GLY A 1 132 ? -9.708 23.660 -20.961 1.00 45.34 132 GLY A O 1
ATOM 1029 N N . ALA A 1 133 ? -8.816 23.865 -18.930 1.00 39.47 133 ALA A N 1
ATOM 1030 C CA . ALA A 1 133 ? -9.677 22.814 -18.377 1.00 39.47 133 ALA A CA 1
ATOM 1031 C C . ALA A 1 133 ? -11.143 23.291 -18.272 1.00 39.47 133 ALA A C 1
ATOM 1033 O O . ALA A 1 133 ? -11.500 24.053 -17.369 1.00 39.47 133 ALA A O 1
ATOM 1034 N N . LYS A 1 134 ? -12.005 22.834 -19.196 1.00 41.12 134 LYS A N 1
ATOM 1035 C CA . LYS A 1 134 ? -13.462 23.053 -19.156 1.00 41.12 134 LYS A CA 1
ATOM 1036 C C . LYS A 1 134 ? -14.007 22.671 -17.772 1.00 41.12 134 LYS A C 1
ATOM 1038 O O . LYS A 1 134 ? -13.859 21.530 -17.336 1.00 41.12 134 LYS A O 1
ATOM 1043 N N . ARG A 1 135 ? -14.669 23.621 -17.095 1.00 39.12 135 ARG A N 1
ATOM 1044 C CA . ARG A 1 135 ? -15.496 23.356 -15.905 1.00 39.12 135 ARG A CA 1
ATOM 1045 C C . ARG A 1 135 ? -16.514 22.278 -16.281 1.00 39.12 135 ARG A C 1
ATOM 1047 O O . ARG A 1 135 ? -17.434 22.561 -17.043 1.00 39.12 135 ARG A O 1
ATOM 1054 N N . SER A 1 136 ? -16.364 21.060 -15.763 1.00 42.38 136 SER A N 1
ATOM 1055 C CA . SER A 1 136 ? -17.422 20.057 -15.866 1.00 42.38 136 SER A CA 1
ATOM 1056 C C . SER A 1 136 ? -18.651 20.619 -15.153 1.00 42.38 136 SER A C 1
ATOM 1058 O O . SER A 1 136 ? -18.604 20.882 -13.947 1.00 42.38 136 SER A O 1
ATOM 1060 N N . THR A 1 137 ? -19.723 20.860 -15.899 1.00 40.78 137 THR A N 1
ATOM 1061 C CA . THR A 1 137 ? -21.016 21.264 -15.354 1.00 40.78 137 THR A CA 1
ATOM 1062 C C . THR A 1 137 ? -21.487 20.205 -14.351 1.00 40.78 137 THR A C 1
ATOM 1064 O O . THR A 1 137 ? -21.339 19.006 -14.607 1.00 40.78 137 THR A O 1
ATOM 1067 N N . PRO A 1 138 ? -22.027 20.594 -13.183 1.00 46.06 138 PRO A N 1
ATOM 1068 C CA . PRO A 1 138 ? -22.615 19.628 -12.274 1.00 46.06 138 PRO A CA 1
ATOM 1069 C C . PRO A 1 138 ? -23.891 19.101 -12.932 1.00 46.06 138 PRO A C 1
ATOM 1071 O O . 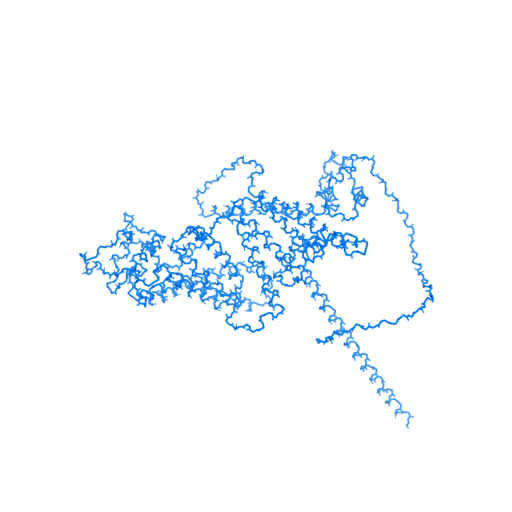PRO A 1 138 ? -24.927 19.765 -12.924 1.00 46.06 138 PRO A O 1
ATOM 1074 N N . VAL A 1 139 ? -23.813 17.908 -13.522 1.00 45.12 139 VAL A N 1
ATOM 1075 C CA . VAL A 1 139 ? -25.005 17.138 -13.885 1.00 45.12 139 VAL A CA 1
ATOM 1076 C C . VAL A 1 139 ? -25.872 17.071 -12.629 1.00 45.12 139 VAL A C 1
ATOM 1078 O O . VAL A 1 139 ? -25.363 16.776 -11.541 1.00 45.12 139 VAL A O 1
ATOM 1081 N N . LYS A 1 140 ? -27.158 17.417 -12.760 1.00 46.81 140 LYS A N 1
ATOM 1082 C CA . LYS A 1 140 ? -28.166 17.379 -11.691 1.00 46.81 140 LYS A CA 1
ATOM 1083 C C . LYS A 1 140 ? -28.424 15.924 -11.269 1.00 46.81 140 LYS A C 1
ATOM 1085 O O . LYS A 1 140 ? -29.508 15.393 -11.458 1.00 46.81 140 LYS A O 1
ATOM 1090 N N . ASN A 1 141 ? -27.420 15.259 -10.711 1.00 56.00 141 ASN A N 1
ATOM 1091 C CA . ASN A 1 141 ? -27.581 13.952 -10.105 1.00 56.00 141 ASN A CA 1
ATOM 1092 C C . ASN A 1 141 ? -28.361 14.146 -8.807 1.00 56.00 141 ASN A C 1
ATOM 1094 O O . ASN A 1 141 ? -28.043 15.047 -8.017 1.00 56.00 141 ASN A O 1
ATOM 1098 N N . ALA A 1 142 ? -29.365 13.294 -8.588 1.00 69.31 142 ALA A N 1
ATOM 1099 C CA . ALA A 1 142 ? -30.091 13.228 -7.329 1.00 69.31 142 ALA A CA 1
ATOM 1100 C C . ALA A 1 142 ? -29.097 13.223 -6.156 1.00 69.31 142 ALA A C 1
ATOM 1102 O O . ALA A 1 142 ? -28.020 12.625 -6.238 1.00 69.31 142 ALA A O 1
ATOM 1103 N N . PHE A 1 143 ? -29.436 13.903 -5.059 1.00 66.88 143 PHE A N 1
ATOM 1104 C CA . PHE A 1 143 ? -28.559 14.033 -3.889 1.00 66.88 143 PHE A CA 1
ATOM 1105 C C . PHE A 1 143 ? -28.028 12.669 -3.397 1.00 66.88 143 PHE A C 1
ATOM 1107 O O . PHE A 1 143 ? -26.847 12.544 -3.070 1.00 66.88 143 PHE A O 1
ATOM 1114 N N . PHE A 1 144 ? -28.873 11.634 -3.464 1.00 65.75 144 PHE A N 1
ATOM 1115 C CA . PHE A 1 144 ? -28.568 10.244 -3.106 1.00 65.75 144 PHE A CA 1
ATOM 1116 C C . PHE A 1 144 ? -27.716 9.480 -4.134 1.00 65.75 144 PHE A C 1
ATOM 1118 O O . PHE A 1 144 ? -27.193 8.420 -3.827 1.00 65.75 144 PHE A O 1
ATOM 1125 N N . SER A 1 145 ? -27.504 10.007 -5.334 1.00 71.38 145 SER A N 1
ATOM 1126 C CA . SER A 1 145 ? -26.648 9.381 -6.353 1.00 71.38 145 SER A CA 1
ATOM 1127 C C . SER A 1 145 ? -25.220 9.935 -6.339 1.00 71.38 145 SER A C 1
ATOM 1129 O O . SER A 1 145 ? -24.398 9.571 -7.179 1.00 71.38 145 SER A O 1
ATOM 1131 N N . ARG A 1 146 ? -24.894 10.833 -5.398 1.00 83.62 146 ARG A N 1
ATOM 1132 C CA . ARG A 1 146 ? -23.547 11.405 -5.282 1.00 83.62 146 ARG A CA 1
ATOM 1133 C C . ARG A 1 146 ? -22.581 10.379 -4.668 1.00 83.62 146 ARG A C 1
ATOM 1135 O O . ARG A 1 146 ? -22.815 9.940 -3.539 1.00 83.62 146 ARG A O 1
ATOM 1142 N N . PRO A 1 147 ? -21.452 10.055 -5.328 1.00 85.00 147 PRO A N 1
ATOM 1143 C CA . PRO A 1 147 ? -20.536 9.007 -4.868 1.00 85.00 147 PRO A CA 1
ATOM 1144 C C . PRO A 1 147 ? -19.921 9.321 -3.498 1.00 85.00 147 PRO A C 1
ATOM 1146 O O . PRO A 1 147 ? -19.846 8.441 -2.645 1.00 85.00 147 PRO A O 1
ATOM 1149 N N . ASN A 1 148 ? -19.565 10.585 -3.240 1.00 88.50 148 ASN A N 1
ATOM 1150 C CA . ASN A 1 148 ? -19.030 11.008 -1.941 1.00 88.50 148 ASN A CA 1
ATOM 1151 C C . ASN A 1 148 ? -20.061 10.844 -0.821 1.00 88.50 148 ASN A C 1
ATOM 1153 O O . ASN A 1 148 ? -19.711 10.431 0.280 1.00 88.50 148 ASN A O 1
ATOM 1157 N N . PHE A 1 149 ? -21.335 11.145 -1.098 1.00 90.88 149 PHE A N 1
ATOM 1158 C CA . PHE A 1 149 ? -22.406 10.988 -0.119 1.00 90.88 149 PHE A CA 1
ATOM 1159 C C . PHE A 1 149 ? -22.653 9.516 0.202 1.00 90.88 149 PHE A C 1
ATOM 1161 O O . PHE A 1 149 ? -22.682 9.164 1.376 1.00 90.88 149 PHE A O 1
ATOM 1168 N N . MET A 1 150 ? -22.711 8.652 -0.812 1.00 90.31 150 MET A N 1
ATOM 1169 C CA . MET A 1 150 ? -22.809 7.201 -0.628 1.00 90.31 150 MET A CA 1
ATOM 1170 C C . MET A 1 150 ? -21.611 6.628 0.146 1.00 90.31 150 MET A C 1
ATOM 1172 O O . MET A 1 150 ? -21.783 5.813 1.051 1.00 90.31 150 MET A O 1
ATOM 1176 N N . ALA A 1 151 ? -20.397 7.114 -0.130 1.00 91.19 151 ALA A N 1
ATOM 1177 C CA . ALA A 1 151 ? -19.202 6.740 0.619 1.00 91.19 151 ALA A CA 1
ATOM 1178 C C . ALA A 1 151 ? -19.274 7.153 2.099 1.00 91.19 151 ALA A C 1
ATOM 1180 O O . ALA A 1 151 ? -18.934 6.368 2.983 1.00 91.19 151 ALA A O 1
ATOM 1181 N N . SER A 1 152 ? -19.735 8.372 2.381 1.00 92.81 152 SER A N 1
ATOM 1182 C CA . SER A 1 152 ? -19.928 8.853 3.751 1.00 92.81 152 SER A CA 1
ATOM 1183 C C . SER A 1 152 ? -21.051 8.119 4.479 1.00 92.81 152 SER A C 1
ATOM 1185 O O . SER A 1 152 ? -20.904 7.801 5.658 1.00 92.81 152 SER A O 1
ATOM 1187 N N . LEU A 1 153 ? -22.154 7.833 3.784 1.00 94.44 153 LEU A N 1
ATOM 1188 C CA . LEU A 1 153 ? -23.283 7.074 4.313 1.00 94.44 153 LEU A CA 1
ATOM 1189 C C . LEU A 1 153 ? -22.845 5.658 4.690 1.00 94.44 153 LEU A C 1
ATOM 1191 O O . LEU A 1 153 ? -23.140 5.204 5.790 1.00 94.44 153 LEU A O 1
ATOM 1195 N N . SER A 1 154 ? -22.069 5.004 3.822 1.00 94.94 154 SER A N 1
ATOM 1196 C CA . SER A 1 154 ? -21.462 3.697 4.082 1.00 94.94 154 SER A CA 1
ATOM 1197 C C . SER A 1 154 ? -20.661 3.683 5.390 1.00 94.94 154 SER A C 1
ATOM 1199 O O . SER A 1 154 ? -20.887 2.820 6.237 1.00 94.94 154 SER A O 1
ATOM 1201 N N . LEU A 1 155 ? -19.790 4.677 5.610 1.00 93.69 155 LEU A N 1
ATOM 1202 C CA . LEU A 1 155 ? -19.010 4.793 6.848 1.00 93.69 155 LEU A CA 1
ATOM 1203 C C . LEU A 1 155 ? -19.896 5.040 8.081 1.00 93.69 155 LEU A C 1
ATOM 1205 O O . LEU A 1 155 ? -19.675 4.435 9.130 1.00 93.69 155 LEU A O 1
ATOM 1209 N N . GLY A 1 156 ? -20.896 5.919 7.966 1.00 94.38 156 GLY A N 1
ATOM 1210 C CA . GLY A 1 156 ? -21.828 6.209 9.057 1.00 94.38 156 GLY A CA 1
ATOM 1211 C C . GLY A 1 156 ? -22.625 4.973 9.476 1.00 94.38 156 GLY A C 1
ATOM 1212 O O . GLY A 1 156 ? -22.662 4.638 10.660 1.00 94.38 156 GLY A O 1
ATOM 1213 N N . VAL A 1 157 ? -23.192 4.256 8.502 1.00 95.75 157 VAL A N 1
ATOM 1214 C CA . VAL A 1 157 ? -23.937 3.005 8.714 1.00 95.75 157 VAL A CA 1
ATOM 1215 C C . VAL A 1 157 ? -23.035 1.929 9.318 1.00 95.75 157 VAL A C 1
ATOM 1217 O O . VAL A 1 157 ? -23.437 1.285 10.286 1.00 95.75 157 VAL A O 1
ATOM 1220 N N . LEU A 1 158 ? -21.800 1.784 8.822 1.00 95.31 158 LEU A N 1
ATOM 1221 C CA . LEU A 1 158 ? -20.813 0.857 9.382 1.00 95.31 158 LEU A CA 1
ATOM 1222 C C . LEU A 1 158 ? -20.606 1.116 10.876 1.00 95.31 158 LEU A C 1
ATOM 1224 O O . LEU A 1 158 ? -20.687 0.187 11.672 1.00 95.31 158 LEU A O 1
ATOM 1228 N N . ILE A 1 159 ? -20.372 2.368 11.276 1.00 94.69 159 ILE A N 1
ATOM 1229 C CA . ILE A 1 159 ? -20.109 2.715 12.680 1.00 94.69 159 ILE A CA 1
ATOM 1230 C C . ILE A 1 159 ? -21.325 2.424 13.564 1.00 94.69 159 ILE A C 1
ATOM 1232 O O . ILE A 1 159 ? -21.161 1.882 14.658 1.00 94.69 159 ILE A O 1
ATOM 1236 N N . ILE A 1 160 ? -22.534 2.765 13.106 1.00 94.75 160 ILE A N 1
ATOM 1237 C CA . ILE A 1 160 ? -23.770 2.537 13.871 1.00 94.75 160 ILE A CA 1
ATOM 1238 C C . ILE A 1 160 ? -23.984 1.040 14.081 1.00 94.75 160 ILE A C 1
ATOM 1240 O O . ILE A 1 160 ? -24.101 0.597 15.223 1.00 94.75 160 ILE A O 1
ATOM 1244 N N . ILE A 1 161 ? -23.976 0.261 12.995 1.00 95.12 161 ILE A N 1
ATOM 1245 C CA . ILE A 1 161 ? -24.200 -1.187 13.051 1.00 95.12 161 ILE A CA 1
ATOM 1246 C C . ILE A 1 161 ? -23.103 -1.855 13.880 1.00 95.12 161 ILE A C 1
ATOM 1248 O O . ILE A 1 161 ? -23.409 -2.671 14.744 1.00 95.12 161 ILE A O 1
ATOM 1252 N N . HIS A 1 162 ? -21.837 -1.476 13.688 1.00 95.56 162 HIS A N 1
ATOM 1253 C CA . HIS A 1 162 ? -20.725 -2.065 14.430 1.00 95.56 162 HIS A CA 1
ATOM 1254 C C . HIS A 1 162 ? -20.873 -1.843 15.938 1.00 95.56 162 HIS A C 1
ATOM 1256 O O . HIS A 1 162 ? -20.706 -2.780 16.715 1.00 95.56 162 HIS A O 1
ATOM 1262 N N . ARG A 1 163 ? -21.207 -0.620 16.370 1.00 94.31 163 ARG A N 1
ATOM 1263 C CA . ARG A 1 163 ? -21.412 -0.297 17.790 1.00 94.31 163 ARG A CA 1
ATOM 1264 C C . ARG A 1 163 ? -22.579 -1.079 18.386 1.00 94.31 163 ARG A C 1
ATOM 1266 O O . ARG A 1 163 ? -22.417 -1.728 19.416 1.00 94.31 163 ARG A O 1
ATOM 1273 N N . VAL A 1 164 ? -23.732 -1.053 17.718 1.00 93.25 164 VAL A N 1
ATOM 1274 C CA . VAL A 1 164 ? -24.944 -1.740 18.186 1.00 93.25 164 VAL A CA 1
ATOM 1275 C C . VAL A 1 164 ? -24.713 -3.246 18.290 1.00 93.25 164 VAL A C 1
ATOM 1277 O O . VAL A 1 164 ? -24.961 -3.817 19.350 1.00 93.25 164 VAL A O 1
ATOM 1280 N N . LEU A 1 165 ? -24.164 -3.876 17.245 1.00 93.75 165 LEU A N 1
ATOM 1281 C CA . LEU A 1 165 ? -23.858 -5.308 17.254 1.00 93.75 165 LEU A CA 1
ATOM 1282 C C . LEU A 1 165 ? -22.822 -5.660 18.322 1.00 93.75 165 LEU A C 1
ATOM 1284 O O . LEU A 1 165 ? -23.020 -6.614 19.069 1.00 93.75 165 LEU A O 1
ATOM 1288 N N . TYR A 1 166 ? -21.741 -4.885 18.439 1.00 93.50 166 TYR A N 1
ATOM 1289 C CA . TYR A 1 166 ? -20.705 -5.153 19.433 1.00 93.50 166 TYR A CA 1
ATOM 1290 C C . TYR A 1 166 ? -21.269 -5.112 20.856 1.00 93.50 166 TYR A C 1
ATOM 1292 O O . TYR A 1 166 ? -21.047 -6.047 21.623 1.00 93.50 166 TYR A O 1
ATOM 1300 N N . ARG A 1 167 ? -22.027 -4.063 21.210 1.00 92.12 167 ARG A N 1
ATOM 1301 C CA . ARG A 1 167 ? -22.619 -3.948 22.551 1.00 92.12 167 ARG A CA 1
ATOM 1302 C C . ARG A 1 167 ? -23.648 -5.039 22.806 1.00 92.12 167 ARG A C 1
ATOM 1304 O O . ARG A 1 167 ? -23.589 -5.651 23.866 1.00 92.12 167 ARG A O 1
ATOM 1311 N N . PHE A 1 168 ? -24.547 -5.292 21.856 1.00 92.44 168 PHE A N 1
ATOM 1312 C CA . PHE A 1 168 ? -25.571 -6.325 21.996 1.00 92.44 168 PHE A CA 1
ATOM 1313 C C . PHE A 1 168 ? -24.940 -7.696 22.269 1.00 92.44 168 PHE A C 1
ATOM 1315 O O . PHE A 1 168 ? -25.307 -8.358 23.235 1.00 92.44 168 PHE A O 1
ATOM 1322 N N . LEU A 1 169 ? -23.921 -8.090 21.497 1.00 92.38 169 LEU A N 1
ATOM 1323 C CA . LEU A 1 169 ? -23.241 -9.376 21.693 1.00 92.38 169 LEU A CA 1
ATOM 1324 C C . LEU A 1 169 ? -22.380 -9.400 22.956 1.00 92.38 169 LEU A C 1
ATOM 1326 O O . LEU A 1 169 ? -22.259 -10.445 23.592 1.00 92.38 169 LEU A O 1
ATOM 1330 N N . HIS A 1 170 ? -21.781 -8.271 23.332 1.00 91.62 170 HIS A N 1
ATOM 1331 C CA . HIS A 1 170 ? -21.031 -8.177 24.578 1.00 91.62 170 HIS A CA 1
ATOM 1332 C C . HIS A 1 170 ? -21.951 -8.365 25.792 1.00 91.62 170 HIS A C 1
ATOM 1334 O O . HIS A 1 170 ? -21.644 -9.187 26.650 1.00 91.62 170 HIS A O 1
ATOM 1340 N N . GLN A 1 171 ? -23.104 -7.687 25.815 1.00 91.81 171 GLN A N 1
ATOM 1341 C CA . GLN A 1 171 ? -24.128 -7.837 26.853 1.00 91.81 171 GLN A CA 1
ATOM 1342 C C . GLN A 1 171 ? -24.731 -9.246 26.861 1.00 91.81 171 GLN A C 1
ATOM 1344 O O . GLN A 1 171 ? -24.883 -9.855 27.918 1.00 91.81 171 GLN A O 1
ATOM 1349 N N . LEU A 1 172 ? -25.020 -9.808 25.684 1.00 91.81 172 LEU A N 1
ATOM 1350 C CA . LEU A 1 172 ? -25.501 -11.182 25.569 1.00 91.81 172 LEU A CA 1
ATOM 1351 C C . LEU A 1 172 ? -24.488 -12.165 26.166 1.00 91.81 172 LEU A C 1
ATOM 1353 O O . LEU A 1 172 ? -24.858 -13.035 26.948 1.00 91.81 172 LEU A O 1
ATOM 1357 N N . ARG A 1 173 ? -23.198 -12.004 25.852 1.00 93.00 173 ARG A N 1
ATOM 1358 C CA . ARG A 1 173 ? -22.130 -12.843 26.404 1.00 93.00 173 ARG A CA 1
ATOM 1359 C C . ARG A 1 173 ? -22.019 -12.705 27.921 1.00 93.00 173 ARG A C 1
ATOM 1361 O O . ARG A 1 173 ? -21.873 -13.724 28.590 1.00 93.00 173 ARG A O 1
ATOM 1368 N N . THR A 1 174 ? -22.062 -11.489 28.468 1.00 92.00 174 THR A N 1
ATOM 1369 C CA . THR A 1 174 ? -21.991 -11.290 29.926 1.00 92.00 174 THR A CA 1
ATOM 1370 C C . THR A 1 174 ? -23.194 -11.904 30.630 1.00 92.00 174 THR A C 1
ATOM 1372 O O . THR A 1 174 ? -23.016 -12.563 31.648 1.00 92.00 174 THR A O 1
ATOM 1375 N N . ASN A 1 175 ? -24.390 -11.786 30.049 1.00 92.75 175 ASN A N 1
ATOM 1376 C CA . ASN A 1 175 ? -25.606 -12.370 30.613 1.00 92.75 175 ASN A CA 1
ATOM 1377 C C . ASN A 1 175 ? -25.591 -13.905 30.533 1.00 92.75 175 ASN A C 1
ATOM 1379 O O . ASN A 1 175 ? -25.984 -14.576 31.477 1.00 92.75 175 ASN A O 1
ATOM 1383 N N . LEU A 1 176 ? -25.063 -14.480 29.447 1.00 92.00 176 LEU A N 1
ATOM 1384 C CA . LEU A 1 176 ? -24.909 -15.934 29.292 1.00 92.00 176 LEU A CA 1
ATOM 1385 C C . LEU A 1 176 ? -23.845 -16.550 30.218 1.00 92.00 176 LEU A C 1
ATOM 1387 O O . LEU A 1 176 ? -23.856 -17.762 30.437 1.00 92.00 176 LEU A O 1
ATOM 1391 N N . MET A 1 177 ? -22.915 -15.741 30.736 1.00 90.62 177 MET A N 1
ATOM 1392 C CA . MET A 1 177 ? -21.925 -16.171 31.732 1.00 90.62 177 MET A CA 1
ATOM 1393 C C . MET A 1 177 ? -22.514 -16.244 33.149 1.00 90.62 177 MET A C 1
ATOM 1395 O O . MET A 1 177 ? -21.923 -16.907 34.003 1.00 90.62 177 MET A O 1
ATOM 1399 N N . LEU A 1 178 ? -23.661 -15.602 33.406 1.00 93.75 178 LEU A N 1
ATOM 1400 C CA . LEU A 1 178 ? -24.321 -15.648 34.709 1.00 93.75 178 LEU A CA 1
ATOM 1401 C C . LEU A 1 178 ? -24.830 -17.068 35.024 1.00 93.75 178 LEU A C 1
ATOM 1403 O O . LEU A 1 178 ? -25.201 -17.823 34.114 1.00 93.75 178 LEU A O 1
ATOM 1407 N N . PRO A 1 179 ? -24.868 -17.457 36.312 1.00 90.62 179 PRO A N 1
ATOM 1408 C CA . PRO A 1 179 ? -25.362 -18.771 36.725 1.00 90.62 179 PRO A CA 1
ATOM 1409 C C . PRO A 1 179 ? -26.819 -19.008 36.302 1.00 90.62 179 PRO A C 1
ATOM 1411 O O . PRO A 1 179 ? -27.156 -20.129 35.931 1.00 90.62 179 PRO A O 1
ATOM 1414 N N . GLU A 1 180 ? -27.635 -17.953 36.245 1.00 91.44 180 GLU A N 1
ATOM 1415 C CA . GLU A 1 180 ? -29.043 -17.974 35.815 1.00 91.44 180 GLU A CA 1
ATOM 1416 C C . GLU A 1 180 ? -29.234 -18.504 34.384 1.00 91.44 180 GLU A C 1
ATOM 1418 O O . GLU A 1 180 ? -30.233 -19.141 34.073 1.00 91.44 180 GLU A O 1
ATOM 1423 N N . ALA A 1 181 ? -28.246 -18.324 33.504 1.00 89.44 181 ALA A N 1
ATOM 1424 C CA . ALA A 1 181 ? -28.318 -18.769 32.113 1.00 89.44 181 ALA A CA 1
ATOM 1425 C C . ALA A 1 181 ? -27.869 -20.233 31.906 1.00 89.44 181 ALA A C 1
ATOM 1427 O O . ALA A 1 181 ? -27.525 -20.634 30.788 1.00 89.44 181 ALA A O 1
ATOM 1428 N N . LYS A 1 182 ? -27.796 -21.053 32.966 1.00 89.19 182 LYS A N 1
ATOM 1429 C CA . LYS A 1 182 ? -27.362 -22.462 32.874 1.00 89.19 182 LYS A CA 1
ATOM 1430 C C . LYS A 1 182 ? -28.290 -23.297 31.984 1.00 89.19 182 LYS A C 1
ATOM 1432 O O . LYS A 1 182 ? -27.783 -24.037 31.143 1.00 89.19 182 LYS A O 1
ATOM 1437 N N . ASP A 1 183 ? -29.599 -23.089 32.078 1.00 92.06 183 ASP A N 1
ATOM 1438 C CA . ASP A 1 183 ? -30.602 -23.850 31.319 1.00 92.06 183 ASP A CA 1
ATOM 1439 C C . ASP A 1 183 ? -30.513 -23.603 29.808 1.00 92.06 183 ASP A C 1
ATOM 1441 O O . ASP A 1 183 ? -30.664 -24.513 28.992 1.00 92.06 183 ASP A O 1
ATOM 1445 N N . PHE A 1 184 ? -30.183 -22.374 29.399 1.00 91.38 184 PHE A N 1
ATOM 1446 C CA . PHE A 1 184 ? -29.941 -22.070 27.989 1.00 91.38 184 PHE A CA 1
ATOM 1447 C C . PHE A 1 184 ? -28.688 -22.787 27.462 1.00 91.38 184 PHE A C 1
ATOM 1449 O O . PHE A 1 184 ? -28.679 -23.291 26.336 1.00 91.38 184 PHE A O 1
ATOM 1456 N N . ARG A 1 185 ? -27.624 -22.854 28.277 1.00 91.81 185 ARG A N 1
ATOM 1457 C CA . ARG A 1 185 ? -26.353 -23.496 27.903 1.00 91.81 185 ARG A CA 1
ATOM 1458 C C . ARG A 1 185 ? -26.497 -25.005 27.733 1.00 91.81 185 ARG A C 1
ATOM 1460 O O . ARG A 1 185 ? -25.877 -25.560 26.828 1.00 91.81 185 ARG A O 1
ATOM 1467 N N . THR A 1 186 ? -27.310 -25.649 28.566 1.00 92.62 186 THR A N 1
ATOM 1468 C CA . THR A 1 186 ? -27.590 -27.087 28.467 1.00 92.62 186 THR A CA 1
ATOM 1469 C C . THR A 1 186 ? -28.525 -27.397 27.300 1.00 92.62 186 THR A C 1
ATOM 1471 O O . THR A 1 186 ? -28.276 -28.353 26.570 1.00 92.62 186 THR A O 1
ATOM 1474 N N . LYS A 1 187 ? -29.538 -26.554 27.052 1.00 95.00 187 LYS A N 1
ATOM 1475 C CA . LYS A 1 187 ? -30.490 -26.734 25.944 1.00 95.00 187 LYS A CA 1
ATOM 1476 C C . LYS A 1 187 ? -29.866 -26.521 24.559 1.00 95.00 187 LYS A C 1
ATOM 1478 O O . LYS A 1 187 ? -30.201 -27.245 23.626 1.00 95.00 187 LYS A O 1
ATOM 1483 N N . TYR A 1 188 ? -28.946 -25.560 24.408 1.00 93.31 188 TYR A N 1
ATOM 1484 C CA . TYR A 1 188 ? -28.312 -25.231 23.120 1.00 93.31 188 TYR A CA 1
ATOM 1485 C C . TYR A 1 188 ? -26.776 -25.157 23.209 1.00 93.31 188 TYR A C 1
ATOM 1487 O O . TYR A 1 188 ? -26.189 -24.076 23.075 1.00 93.31 188 TYR A O 1
ATOM 1495 N N . PRO A 1 189 ? -26.075 -26.297 23.348 1.00 91.62 189 PRO A N 1
ATOM 1496 C CA . PRO A 1 189 ? -24.637 -26.314 23.629 1.00 91.62 189 PRO A CA 1
ATOM 1497 C C . PRO A 1 189 ? -23.787 -25.705 22.501 1.00 91.62 189 PRO A C 1
ATOM 1499 O O . PRO A 1 189 ? -22.802 -25.011 22.758 1.00 91.62 189 PRO A O 1
ATOM 1502 N N . ARG A 1 190 ? -24.178 -25.906 21.233 1.00 92.06 190 ARG A N 1
ATOM 1503 C CA . ARG A 1 190 ? -23.457 -25.350 20.071 1.00 92.06 190 ARG A CA 1
ATOM 1504 C C . ARG A 1 190 ? -23.568 -23.826 20.008 1.00 92.06 190 ARG A C 1
ATOM 1506 O O . ARG A 1 190 ? -22.554 -23.148 19.857 1.00 92.06 190 ARG A O 1
ATOM 1513 N N . ALA A 1 191 ? -24.780 -23.292 20.162 1.00 89.12 191 ALA A N 1
ATOM 1514 C CA . ALA A 1 191 ? -25.022 -21.851 20.151 1.00 89.12 191 ALA A CA 1
ATOM 1515 C C . ALA A 1 191 ? -24.346 -21.171 21.349 1.00 89.12 191 ALA A C 1
ATOM 1517 O O . ALA A 1 191 ? -23.655 -20.167 21.181 1.00 89.12 191 ALA A O 1
ATOM 1518 N N . ALA A 1 192 ? -24.453 -21.771 22.539 1.00 88.62 192 ALA A N 1
ATOM 1519 C CA . ALA A 1 192 ? -23.769 -21.295 23.733 1.00 88.62 192 ALA A CA 1
ATOM 1520 C C . ALA A 1 192 ? -22.249 -21.219 23.526 1.00 88.62 192 ALA A C 1
ATOM 1522 O O . ALA A 1 192 ? -21.647 -20.194 23.834 1.00 88.62 192 ALA A O 1
ATOM 1523 N N . LYS A 1 193 ? -21.622 -22.241 22.924 1.00 90.44 193 LYS A N 1
ATOM 1524 C CA . LYS A 1 193 ? -20.180 -22.226 22.624 1.00 90.44 193 LYS A CA 1
ATOM 1525 C C . LYS A 1 193 ? -19.782 -21.068 21.701 1.00 90.44 193 LYS A C 1
ATOM 1527 O O . LYS A 1 193 ? -18.745 -20.442 21.922 1.00 90.44 193 LYS A O 1
ATOM 1532 N N . VAL A 1 194 ? -20.603 -20.758 20.695 1.00 90.62 194 VAL A N 1
ATOM 1533 C CA . VAL A 1 194 ? -20.362 -19.626 19.786 1.00 90.62 194 VAL A CA 1
ATOM 1534 C C . VAL A 1 194 ? -20.489 -18.296 20.526 1.00 90.62 194 VAL A C 1
ATOM 1536 O O . VAL A 1 194 ? -19.572 -17.486 20.452 1.00 90.62 194 VAL A O 1
ATOM 1539 N N . PHE A 1 195 ? -21.569 -18.065 21.277 1.00 89.94 195 PHE A N 1
ATOM 1540 C CA . PHE A 1 195 ? -21.792 -16.785 21.964 1.00 89.94 195 PHE A CA 1
ATOM 1541 C C . PHE A 1 195 ? -20.864 -16.549 23.163 1.00 89.94 195 PHE A C 1
ATOM 1543 O O . PHE A 1 195 ? -20.475 -15.411 23.420 1.00 89.94 195 PHE A O 1
ATOM 1550 N N . LEU A 1 196 ? -20.449 -17.607 23.864 1.00 91.00 196 LEU A N 1
ATOM 1551 C CA . LEU A 1 196 ? -19.505 -17.513 24.983 1.00 91.00 196 LEU A CA 1
ATOM 1552 C C . LEU A 1 196 ? -18.060 -17.279 24.521 1.00 91.00 196 LEU A C 1
ATOM 1554 O O . LEU A 1 196 ? -17.237 -16.788 25.305 1.00 91.00 196 LEU A O 1
ATOM 1558 N N . SER A 1 197 ? -17.750 -17.583 23.254 1.00 91.44 197 SER A N 1
ATOM 1559 C CA . SER A 1 197 ? -16.432 -17.337 22.674 1.00 91.44 197 SER A CA 1
ATOM 1560 C C . SER A 1 197 ? -16.023 -15.870 22.853 1.00 91.44 197 SER A C 1
ATOM 1562 O O . SER A 1 197 ? -16.802 -14.969 22.531 1.00 91.44 197 SER A O 1
ATOM 1564 N N . PRO A 1 198 ? -14.787 -15.589 23.304 1.00 88.38 198 PRO A N 1
ATOM 1565 C CA . PRO A 1 198 ? -14.308 -14.216 23.469 1.00 88.38 198 PRO A CA 1
ATOM 1566 C C . PRO A 1 198 ? -14.271 -13.441 22.144 1.00 88.38 198 PRO A C 1
ATOM 1568 O O . PRO A 1 198 ? -14.307 -12.218 22.146 1.00 88.38 198 PRO A O 1
ATOM 1571 N N . TYR A 1 199 ? -14.233 -14.135 21.003 1.00 89.31 199 TYR A N 1
ATOM 1572 C CA . TYR A 1 199 ? -14.213 -13.501 19.685 1.00 89.31 199 TYR A CA 1
ATOM 1573 C C . TYR A 1 199 ? -15.603 -13.143 19.150 1.00 89.31 199 TYR A C 1
ATOM 1575 O O . TYR A 1 199 ? -15.696 -12.402 18.173 1.00 89.31 199 TYR A O 1
ATOM 1583 N N . SER A 1 200 ? -16.676 -13.652 19.762 1.00 91.12 200 SER A N 1
ATOM 1584 C CA . SER A 1 200 ? -18.034 -13.527 19.226 1.00 91.12 200 SER A CA 1
ATOM 1585 C C . SER A 1 200 ? -18.493 -12.074 19.035 1.00 91.12 200 SER A C 1
ATOM 1587 O O . SER A 1 200 ? -18.917 -11.746 17.920 1.00 91.12 200 SER A O 1
ATOM 1589 N N . PRO A 1 201 ? -18.323 -11.157 20.016 1.00 92.06 201 PRO A N 1
ATOM 1590 C CA . PRO A 1 201 ? -18.708 -9.757 19.826 1.00 92.06 201 PRO A CA 1
ATOM 1591 C C . PRO A 1 201 ? -17.926 -9.078 18.696 1.00 92.06 201 PRO A C 1
ATOM 1593 O O . PRO A 1 201 ? -18.502 -8.368 17.876 1.00 92.06 201 PRO A O 1
ATOM 1596 N N . SER A 1 202 ? -16.622 -9.348 18.606 1.00 91.50 202 SER A N 1
ATOM 1597 C CA . SER A 1 202 ? -15.719 -8.763 17.608 1.00 91.50 202 SER A CA 1
ATOM 1598 C C . SER A 1 202 ? -15.989 -9.256 16.183 1.00 91.50 202 SER A C 1
ATOM 1600 O O . SER A 1 202 ? -16.033 -8.455 15.248 1.00 91.50 202 SER A O 1
ATOM 1602 N N . ILE A 1 203 ? -16.196 -10.563 16.000 1.00 92.38 203 ILE A N 1
ATOM 1603 C CA . ILE A 1 203 ? -16.486 -11.153 14.685 1.00 92.38 203 ILE A CA 1
ATOM 1604 C C . ILE A 1 203 ? -17.871 -10.708 14.208 1.00 92.38 203 ILE A C 1
ATOM 1606 O O . ILE A 1 203 ? -18.011 -10.253 13.075 1.00 92.38 203 ILE A O 1
ATOM 1610 N N . THR A 1 204 ? -18.877 -10.754 15.084 1.00 91.94 204 THR A N 1
ATOM 1611 C CA . THR A 1 204 ? -20.252 -10.374 14.727 1.00 91.94 204 THR A CA 1
ATOM 1612 C C . THR A 1 204 ? -20.356 -8.888 14.399 1.00 91.94 204 THR A C 1
ATOM 1614 O O . THR A 1 204 ? -20.966 -8.521 13.398 1.00 91.94 204 THR A O 1
ATOM 1617 N N . ALA A 1 205 ? -19.697 -8.016 15.171 1.00 93.69 205 ALA A N 1
ATOM 1618 C CA . ALA A 1 205 ? -19.658 -6.585 14.873 1.00 93.69 205 ALA A CA 1
ATOM 1619 C C . ALA A 1 205 ? -19.019 -6.275 13.511 1.00 93.69 205 ALA A C 1
ATOM 1621 O O . ALA A 1 205 ? -19.370 -5.287 12.870 1.00 93.69 205 ALA A O 1
ATOM 1622 N N . SER A 1 206 ? -18.133 -7.144 13.023 1.00 94.94 206 SER A N 1
ATOM 1623 C CA . SER A 1 206 ? -17.473 -6.976 11.725 1.00 94.94 206 SER A CA 1
ATOM 1624 C C . SER A 1 206 ? -18.398 -7.236 10.534 1.00 94.94 206 SER A C 1
ATOM 1626 O O . SER A 1 206 ? -18.102 -6.766 9.436 1.00 94.94 206 SER A O 1
ATOM 1628 N N . LEU A 1 207 ? -19.567 -7.861 10.745 1.00 95.56 207 LEU A N 1
ATOM 1629 C CA . LEU A 1 207 ? -20.643 -7.917 9.745 1.00 95.56 207 LEU A CA 1
ATOM 1630 C C . LEU A 1 207 ? -21.150 -6.516 9.371 1.00 95.56 207 LEU A C 1
ATOM 1632 O O . LEU A 1 207 ? -21.652 -6.317 8.268 1.00 95.56 207 LEU A O 1
ATOM 1636 N N . ALA A 1 208 ? -20.930 -5.506 10.222 1.00 95.50 208 ALA A N 1
ATOM 1637 C CA . ALA A 1 208 ? -21.144 -4.108 9.855 1.00 95.50 208 ALA A CA 1
ATOM 1638 C C . ALA A 1 208 ? -20.344 -3.685 8.611 1.00 95.50 208 ALA A C 1
ATOM 1640 O O . ALA A 1 208 ? -20.713 -2.725 7.937 1.00 95.50 208 ALA A O 1
ATOM 1641 N N . GLY A 1 209 ? -19.276 -4.413 8.264 1.00 94.19 209 GLY A N 1
ATOM 1642 C CA . GLY A 1 209 ? -18.514 -4.189 7.045 1.00 94.19 209 GLY A CA 1
ATOM 1643 C C . GLY A 1 209 ? -19.318 -4.384 5.755 1.00 94.19 209 GLY A C 1
ATOM 1644 O O . GLY A 1 209 ? -18.946 -3.805 4.735 1.00 94.19 209 GLY A O 1
ATOM 1645 N N . PHE A 1 210 ? -20.466 -5.076 5.788 1.00 96.31 210 PHE A N 1
ATOM 1646 C CA . PHE A 1 210 ? -21.397 -5.121 4.652 1.00 96.31 210 PHE A CA 1
ATOM 1647 C C . PHE A 1 210 ? -21.972 -3.748 4.287 1.00 96.31 210 PHE A C 1
ATOM 1649 O O . PHE A 1 210 ? -22.400 -3.557 3.150 1.00 96.31 210 PHE A O 1
ATOM 1656 N N . ALA A 1 211 ? -21.897 -2.756 5.181 1.00 95.06 211 ALA A N 1
ATOM 1657 C CA . ALA A 1 211 ? -22.204 -1.367 4.849 1.00 95.06 211 ALA A CA 1
ATOM 1658 C C . ALA A 1 211 ? -21.335 -0.825 3.697 1.00 95.06 211 ALA A C 1
ATOM 1660 O O . ALA A 1 211 ? -21.732 0.132 3.029 1.00 95.06 211 ALA A O 1
ATOM 1661 N N . LEU A 1 212 ? -20.183 -1.446 3.402 1.00 94.00 212 LEU A N 1
ATOM 1662 C CA . LEU A 1 212 ? -19.358 -1.127 2.234 1.00 94.00 212 LEU A CA 1
ATOM 1663 C C . LEU A 1 212 ? -20.074 -1.407 0.897 1.00 94.00 212 LEU A C 1
ATOM 1665 O O . LEU A 1 212 ? -19.678 -0.855 -0.124 1.00 94.00 212 LEU A O 1
ATOM 1669 N N . LEU A 1 213 ? -21.164 -2.186 0.878 1.00 93.75 213 LEU A N 1
ATOM 1670 C CA . LEU A 1 213 ? -22.009 -2.353 -0.314 1.00 93.75 213 LEU A CA 1
ATOM 1671 C C . LEU A 1 213 ? -22.655 -1.042 -0.776 1.00 93.75 213 LEU A C 1
ATOM 1673 O O . LEU A 1 213 ? -22.878 -0.877 -1.973 1.00 93.75 213 LEU A O 1
ATOM 1677 N N . LEU A 1 214 ? -22.915 -0.112 0.151 1.00 92.19 214 LEU A N 1
ATOM 1678 C CA . LEU A 1 214 ? -23.409 1.231 -0.168 1.00 92.19 214 LEU A CA 1
ATOM 1679 C C . LEU A 1 214 ? -22.336 2.082 -0.860 1.00 92.19 214 LEU A C 1
ATOM 1681 O O . LEU A 1 214 ? -22.658 3.041 -1.554 1.00 92.19 214 LEU A O 1
ATOM 1685 N N . HIS A 1 215 ? -21.056 1.748 -0.677 1.00 89.38 215 HIS A N 1
ATOM 1686 C CA . HIS A 1 215 ? -19.962 2.468 -1.308 1.00 89.38 215 HIS A CA 1
ATOM 1687 C C . HIS A 1 215 ? -19.927 2.163 -2.819 1.00 89.38 215 HIS A C 1
ATOM 1689 O O . HIS A 1 215 ? -19.988 0.987 -3.213 1.00 89.38 215 HIS A O 1
ATOM 1695 N N . PRO A 1 216 ? -19.796 3.190 -3.684 1.00 87.88 216 PRO A N 1
ATOM 1696 C CA . PRO A 1 216 ? -19.811 3.000 -5.130 1.00 87.88 216 PRO A CA 1
ATOM 1697 C C . PRO A 1 216 ? -18.688 2.057 -5.579 1.00 87.88 216 PRO A C 1
ATOM 1699 O O . PRO A 1 216 ? -17.583 2.079 -5.033 1.00 87.88 216 PRO A O 1
ATOM 1702 N N . LYS A 1 217 ? -18.965 1.229 -6.593 1.00 84.62 217 LYS A N 1
ATOM 1703 C CA . LYS A 1 217 ? -17.988 0.307 -7.194 1.00 84.62 217 LYS A CA 1
ATOM 1704 C C . LYS A 1 217 ? -16.888 1.105 -7.899 1.00 84.62 217 LYS A C 1
ATOM 1706 O O . LYS A 1 217 ? -17.006 1.429 -9.072 1.00 84.62 217 LYS A O 1
ATOM 1711 N N . THR A 1 218 ? -15.853 1.458 -7.152 1.00 83.06 218 THR A N 1
ATOM 1712 C CA . THR A 1 218 ? -14.704 2.254 -7.596 1.00 83.06 218 THR A CA 1
ATOM 1713 C C . THR A 1 218 ? -13.416 1.594 -7.114 1.00 83.06 218 THR A C 1
ATOM 1715 O O . THR A 1 218 ? -13.442 0.831 -6.143 1.00 83.06 218 THR A O 1
ATOM 1718 N N . ASP A 1 219 ? -12.281 1.929 -7.730 1.00 82.31 219 ASP A N 1
ATOM 1719 C CA . ASP A 1 219 ? -10.957 1.423 -7.326 1.00 82.31 219 ASP A CA 1
ATOM 1720 C C . ASP A 1 219 ? -10.622 1.737 -5.857 1.00 82.31 219 ASP A C 1
ATOM 1722 O O . ASP A 1 219 ? -9.897 0.996 -5.187 1.00 82.31 219 ASP A O 1
ATOM 1726 N N . LEU A 1 220 ? -11.208 2.807 -5.309 1.00 85.75 220 LEU A N 1
ATOM 1727 C CA . LEU A 1 220 ? -11.059 3.179 -3.906 1.00 85.75 220 LEU A CA 1
ATOM 1728 C C . LEU A 1 220 ? -11.655 2.118 -2.969 1.00 85.75 220 LEU A C 1
ATOM 1730 O O . LEU A 1 220 ? -11.050 1.807 -1.945 1.00 85.75 220 LEU A O 1
ATOM 1734 N N . ARG A 1 221 ? -12.787 1.503 -3.335 1.00 91.31 221 ARG A N 1
ATOM 1735 C CA . ARG A 1 221 ? -13.412 0.426 -2.549 1.00 91.31 221 ARG A CA 1
ATOM 1736 C C . ARG A 1 221 ? -12.508 -0.800 -2.459 1.00 91.31 221 ARG A C 1
ATOM 1738 O O . ARG A 1 221 ? -12.293 -1.331 -1.370 1.00 91.31 221 ARG A O 1
ATOM 1745 N N . GLN A 1 222 ? -11.920 -1.191 -3.591 1.00 90.25 222 GLN A N 1
ATOM 1746 C CA . GLN A 1 222 ? -10.947 -2.280 -3.652 1.00 90.25 222 GLN A CA 1
ATOM 1747 C C . GLN A 1 222 ? -9.687 -1.938 -2.844 1.00 90.25 222 GLN A C 1
ATOM 1749 O O . GLN A 1 222 ? -9.186 -2.773 -2.092 1.00 90.25 222 GLN A O 1
ATOM 1754 N N . THR A 1 223 ? -9.214 -0.693 -2.933 1.00 90.31 223 THR A N 1
ATOM 1755 C CA . THR A 1 223 ? -8.050 -0.213 -2.175 1.00 90.31 223 THR A CA 1
ATOM 1756 C C . THR A 1 223 ? -8.294 -0.260 -0.667 1.00 90.31 223 THR A C 1
ATOM 1758 O O . THR A 1 223 ? -7.407 -0.689 0.069 1.00 90.31 223 THR A O 1
ATOM 1761 N N . ILE A 1 224 ? -9.489 0.117 -0.191 1.00 92.94 224 ILE A N 1
ATOM 1762 C CA . ILE A 1 224 ? -9.875 -0.017 1.223 1.00 92.94 224 ILE A CA 1
ATOM 1763 C C . ILE A 1 224 ? -9.839 -1.487 1.644 1.00 92.94 224 ILE A C 1
ATOM 1765 O O . ILE A 1 224 ? -9.214 -1.806 2.651 1.00 92.94 224 ILE A O 1
ATOM 1769 N N . ALA A 1 225 ? -10.453 -2.385 0.870 1.00 95.06 225 ALA A N 1
ATOM 1770 C CA . ALA A 1 225 ? -10.489 -3.810 1.194 1.00 95.06 225 ALA A CA 1
ATOM 1771 C C . ALA A 1 225 ? -9.081 -4.419 1.302 1.00 95.06 225 ALA A C 1
ATOM 1773 O O . ALA A 1 225 ? -8.756 -5.063 2.300 1.00 95.06 225 ALA A O 1
ATOM 1774 N N . VAL A 1 226 ? -8.217 -4.155 0.317 1.00 94.75 226 VAL A N 1
ATOM 1775 C CA . VAL A 1 226 ? -6.828 -4.641 0.305 1.00 94.75 226 VAL A CA 1
ATOM 1776 C C . VAL A 1 226 ? -5.996 -3.983 1.408 1.00 94.75 226 VAL A C 1
ATOM 1778 O O . VAL A 1 226 ? -5.166 -4.640 2.035 1.00 94.75 226 VAL A O 1
ATOM 1781 N N . TYR A 1 227 ? -6.233 -2.702 1.706 1.00 94.56 227 TYR A N 1
ATOM 1782 C CA . TYR A 1 227 ? -5.588 -2.028 2.831 1.00 94.56 227 TYR A CA 1
ATOM 1783 C C . TYR A 1 227 ? -5.931 -2.687 4.164 1.00 94.56 227 TYR A C 1
ATOM 1785 O O . TYR A 1 227 ? -5.026 -3.010 4.934 1.00 94.56 227 TYR A O 1
ATOM 1793 N N . THR A 1 228 ? -7.217 -2.923 4.417 1.00 95.19 228 THR A N 1
ATOM 1794 C CA . THR A 1 228 ? -7.685 -3.589 5.632 1.00 95.19 228 THR A CA 1
ATOM 1795 C C . THR A 1 228 ? -7.146 -5.014 5.711 1.00 95.19 228 THR A C 1
ATOM 1797 O O . THR A 1 228 ? -6.716 -5.425 6.783 1.00 95.19 228 THR A O 1
ATOM 1800 N N . LEU A 1 229 ? -7.071 -5.739 4.590 1.00 96.56 229 LEU A N 1
ATOM 1801 C CA . LEU A 1 229 ? -6.490 -7.084 4.534 1.00 96.56 229 LEU A CA 1
ATOM 1802 C C . LEU A 1 229 ? -5.015 -7.100 4.948 1.00 96.56 229 LEU A C 1
ATOM 1804 O O . LEU A 1 229 ? -4.626 -7.874 5.820 1.00 96.56 229 LEU A O 1
ATOM 1808 N N . VAL A 1 230 ? -4.194 -6.225 4.365 1.00 95.69 230 VAL A N 1
ATOM 1809 C CA . VAL A 1 230 ? -2.765 -6.157 4.703 1.00 95.69 230 VAL A CA 1
ATOM 1810 C C . VAL A 1 230 ? -2.562 -5.696 6.145 1.00 95.69 230 VAL A C 1
ATOM 1812 O O . VAL A 1 230 ? -1.686 -6.221 6.825 1.00 95.69 230 VAL A O 1
ATOM 1815 N N . LYS A 1 231 ? -3.397 -4.781 6.657 1.00 93.94 231 LYS A N 1
ATOM 1816 C CA . LYS A 1 231 ? -3.373 -4.400 8.077 1.00 93.94 231 LYS A CA 1
ATOM 1817 C C . LYS A 1 231 ? -3.779 -5.539 9.004 1.00 93.94 231 LYS A C 1
ATOM 1819 O O . LYS A 1 231 ? -3.140 -5.717 10.035 1.00 93.94 231 LYS A O 1
ATOM 1824 N N . ALA A 1 232 ? -4.777 -6.336 8.632 1.00 95.62 232 ALA A N 1
ATOM 1825 C CA . ALA A 1 232 ? -5.141 -7.532 9.380 1.00 95.62 232 ALA A CA 1
ATOM 1826 C C . ALA A 1 232 ? -3.954 -8.501 9.465 1.00 95.62 232 ALA A C 1
ATOM 1828 O O . ALA A 1 232 ? -3.578 -8.904 10.563 1.00 95.62 232 ALA A O 1
ATOM 1829 N N . ALA A 1 233 ? -3.322 -8.806 8.328 1.00 94.88 233 ALA A N 1
ATOM 1830 C CA . ALA A 1 233 ? -2.140 -9.661 8.284 1.00 94.88 233 ALA A CA 1
ATOM 1831 C C . ALA A 1 233 ? -0.976 -9.082 9.106 1.00 94.88 233 ALA A C 1
ATOM 1833 O O . ALA A 1 233 ? -0.330 -9.816 9.845 1.00 94.88 233 ALA A O 1
ATOM 1834 N N . GLU A 1 234 ? -0.745 -7.767 9.040 1.00 93.31 234 GLU A N 1
ATOM 1835 C CA . GLU A 1 234 ? 0.281 -7.078 9.830 1.00 93.31 234 GLU A CA 1
ATOM 1836 C C . GLU A 1 234 ? 0.047 -7.229 11.340 1.00 93.31 234 GLU A C 1
ATOM 1838 O O . GLU A 1 234 ? 0.984 -7.543 12.067 1.00 93.31 234 GLU A O 1
ATOM 1843 N N . TYR A 1 235 ? -1.184 -7.028 11.821 1.00 93.62 235 TYR A N 1
ATOM 1844 C CA . TYR A 1 235 ? -1.495 -7.121 13.253 1.00 93.62 235 TYR A CA 1
ATOM 1845 C C . TYR A 1 235 ? -1.397 -8.549 13.770 1.00 93.62 235 TYR A C 1
ATOM 1847 O O . TYR A 1 235 ? -0.879 -8.772 14.860 1.00 93.62 235 TYR A O 1
ATOM 1855 N N . TRP A 1 236 ? -1.838 -9.526 12.978 1.00 93.75 236 TRP A N 1
ATOM 1856 C CA . TRP A 1 236 ? -1.656 -10.931 13.329 1.00 93.75 236 TRP A CA 1
ATOM 1857 C C . TRP A 1 236 ? -0.187 -11.345 13.300 1.00 93.75 236 TRP A C 1
ATOM 1859 O O . TRP A 1 236 ? 0.248 -12.048 14.204 1.00 93.75 236 TRP A O 1
ATOM 1869 N N . TYR A 1 237 ? 0.591 -10.865 12.329 1.00 91.75 237 TYR A N 1
ATOM 1870 C CA . TYR A 1 237 ? 2.034 -11.088 12.296 1.00 91.75 237 TYR A CA 1
ATOM 1871 C C . TYR A 1 237 ? 2.715 -10.512 13.547 1.00 91.75 237 TYR A C 1
ATOM 1873 O O . TYR A 1 237 ? 3.426 -11.247 14.224 1.00 91.75 237 TYR A O 1
ATOM 1881 N N . ASN A 1 238 ? 2.434 -9.250 13.904 1.00 91.19 238 ASN A N 1
ATOM 1882 C CA . ASN A 1 238 ? 2.983 -8.627 15.116 1.00 91.19 238 ASN A CA 1
ATOM 1883 C C . ASN A 1 238 ? 2.607 -9.426 16.365 1.00 91.19 238 ASN A C 1
ATOM 1885 O O . ASN A 1 238 ? 3.441 -9.666 17.217 1.00 91.19 238 ASN A O 1
ATOM 1889 N N . ARG A 1 239 ? 1.363 -9.906 16.441 1.00 91.38 239 ARG A N 1
ATOM 1890 C CA . ARG A 1 239 ? 0.905 -10.737 17.552 1.00 91.38 239 ARG A CA 1
ATOM 1891 C C . ARG A 1 239 ? 1.705 -12.036 17.691 1.00 91.38 239 ARG A C 1
ATOM 1893 O O . ARG A 1 239 ? 2.007 -12.465 18.800 1.00 91.38 239 ARG A O 1
ATOM 1900 N N . PHE A 1 240 ? 1.985 -12.713 16.579 1.00 91.44 240 PHE A N 1
ATOM 1901 C CA . PHE A 1 240 ? 2.802 -13.926 16.603 1.00 91.44 240 PHE A CA 1
ATOM 1902 C C . PHE A 1 240 ? 4.262 -13.614 16.964 1.00 91.44 240 PHE A C 1
ATOM 1904 O O . PHE A 1 240 ? 4.891 -14.391 17.677 1.00 91.44 240 PHE A O 1
ATOM 1911 N N . GLU A 1 241 ? 4.771 -12.461 16.532 1.00 89.12 241 GLU A N 1
ATOM 1912 C CA . GLU A 1 241 ? 6.093 -11.952 16.910 1.00 89.12 241 GLU A CA 1
ATOM 1913 C C . GLU A 1 241 ? 6.172 -11.657 18.419 1.00 89.12 241 GLU A C 1
ATOM 1915 O O . GLU A 1 241 ? 7.057 -12.189 19.083 1.00 89.12 241 GLU A O 1
ATOM 1920 N N . ASP A 1 242 ? 5.187 -10.952 18.987 1.00 88.38 242 ASP A N 1
ATOM 1921 C CA . ASP A 1 242 ? 5.094 -10.621 20.420 1.00 88.38 242 ASP A CA 1
ATOM 1922 C C . ASP A 1 242 ? 5.008 -11.873 21.314 1.00 88.38 242 ASP A C 1
ATOM 1924 O O . ASP A 1 242 ? 5.468 -11.875 22.454 1.00 88.38 242 ASP A O 1
ATOM 1928 N N . LYS A 1 243 ? 4.432 -12.964 20.797 1.00 89.38 243 LYS A N 1
ATOM 1929 C CA . LYS A 1 243 ? 4.342 -14.257 21.494 1.00 89.38 243 LYS A CA 1
ATOM 1930 C C . LYS A 1 243 ? 5.591 -15.127 21.373 1.00 89.38 243 LYS A C 1
ATOM 1932 O O . LYS A 1 243 ? 5.601 -16.223 21.925 1.00 89.38 243 LYS A O 1
ATOM 1937 N N . GLY A 1 244 ? 6.608 -14.682 20.639 1.00 88.81 244 GLY A N 1
ATOM 1938 C CA . GLY A 1 244 ? 7.837 -15.447 20.456 1.00 88.81 244 GLY A CA 1
ATOM 1939 C C . GLY A 1 244 ? 7.696 -16.638 19.504 1.00 88.81 244 GLY A C 1
ATOM 1940 O O . GLY A 1 244 ? 8.469 -17.582 19.597 1.00 88.81 244 GLY A O 1
ATOM 1941 N N . TYR A 1 245 ? 6.756 -16.625 18.551 1.00 88.75 245 TYR A N 1
ATOM 1942 C CA . TYR A 1 245 ? 6.737 -17.664 17.504 1.00 88.75 245 TYR A CA 1
ATOM 1943 C C . TYR A 1 245 ? 7.905 -17.530 16.508 1.00 88.75 245 TYR A C 1
ATOM 1945 O O . TYR A 1 245 ? 8.162 -18.453 15.742 1.00 88.75 245 TYR A O 1
ATOM 1953 N N . PHE A 1 246 ? 8.605 -16.388 16.504 1.00 86.62 246 PHE A N 1
ATOM 1954 C CA . PHE A 1 246 ? 9.696 -16.069 15.575 1.00 86.62 246 PHE A CA 1
ATOM 1955 C C . PHE A 1 246 ? 11.018 -15.742 16.297 1.00 86.62 246 PHE A C 1
ATOM 1957 O O . PHE A 1 246 ? 11.707 -14.804 15.900 1.00 86.62 246 PHE A O 1
ATOM 1964 N N . VAL A 1 247 ? 11.358 -16.478 17.363 1.00 79.69 247 VAL A N 1
ATOM 1965 C CA . VAL A 1 247 ? 12.583 -16.245 18.163 1.00 79.69 247 VAL A CA 1
ATOM 1966 C C . VAL A 1 247 ? 13.854 -16.381 17.311 1.00 79.69 247 VAL A C 1
ATOM 1968 O O . VAL A 1 247 ? 14.704 -15.496 17.353 1.00 79.69 247 VAL A O 1
ATOM 1971 N N . ASP A 1 248 ? 13.930 -17.392 16.440 1.00 84.31 248 ASP A N 1
ATOM 1972 C CA . ASP A 1 248 ? 15.120 -17.685 15.618 1.00 84.31 248 ASP A CA 1
ATOM 1973 C C . ASP A 1 248 ? 15.031 -17.105 14.200 1.00 84.31 248 ASP A C 1
ATOM 1975 O O . ASP A 1 248 ? 15.279 -17.772 13.191 1.00 84.31 248 ASP A O 1
ATOM 1979 N N . LYS A 1 249 ? 14.613 -15.844 14.086 1.00 85.94 249 LYS A N 1
ATOM 1980 C CA . LYS A 1 249 ? 14.477 -15.195 12.781 1.00 85.94 249 LYS A CA 1
ATOM 1981 C C . LYS A 1 249 ? 15.855 -14.852 12.195 1.00 85.94 249 LYS A C 1
ATOM 1983 O O . LYS A 1 249 ? 16.600 -14.092 12.815 1.00 85.94 249 LYS A O 1
ATOM 1988 N N . PRO A 1 250 ? 16.185 -15.307 10.968 1.00 89.69 250 PRO A N 1
ATOM 1989 C CA . PRO A 1 250 ? 17.430 -14.917 10.321 1.00 89.69 250 PRO A CA 1
ATOM 1990 C C . PRO A 1 250 ? 17.521 -13.399 10.156 1.00 89.69 250 PRO A C 1
ATOM 1992 O O . PRO A 1 250 ? 16.531 -12.743 9.826 1.00 89.69 250 PRO A O 1
ATOM 1995 N N . TRP A 1 251 ? 18.726 -12.845 10.293 1.00 87.00 251 TRP A N 1
ATOM 1996 C CA . TRP A 1 251 ? 18.983 -11.401 10.201 1.00 87.00 251 TRP A CA 1
ATOM 1997 C C . TRP A 1 251 ? 18.541 -10.773 8.862 1.00 87.00 251 TRP A C 1
ATOM 1999 O O . TRP A 1 251 ? 18.266 -9.574 8.787 1.00 87.00 251 TRP A O 1
ATOM 2009 N N . TRP A 1 252 ? 18.459 -11.581 7.800 1.00 87.00 252 TRP A N 1
ATOM 2010 C CA . TRP A 1 252 ? 18.004 -11.171 6.473 1.00 87.00 252 TRP A CA 1
ATOM 2011 C C . TRP A 1 252 ? 16.485 -11.296 6.286 1.00 87.00 252 TRP A C 1
ATOM 2013 O O . TRP A 1 252 ? 15.945 -10.711 5.350 1.00 87.00 252 TRP A O 1
ATOM 2023 N N . PHE A 1 253 ? 15.759 -12.016 7.144 1.00 89.19 253 PHE A N 1
ATOM 2024 C CA . PHE A 1 253 ? 14.316 -12.194 6.989 1.00 89.19 253 PHE A CA 1
ATOM 2025 C C . PHE A 1 253 ? 13.567 -10.947 7.475 1.00 89.19 253 PHE A C 1
ATOM 2027 O O . PHE A 1 253 ? 13.796 -10.446 8.574 1.00 89.19 253 PHE A O 1
ATOM 2034 N N . GLY A 1 254 ? 12.637 -10.416 6.682 1.00 88.44 254 GLY A N 1
ATOM 2035 C CA . GLY A 1 254 ? 11.882 -9.229 7.082 1.00 88.44 254 GLY A CA 1
ATOM 2036 C C . GLY A 1 254 ? 10.881 -8.739 6.045 1.00 88.44 254 GLY A C 1
ATOM 2037 O O . GLY A 1 254 ? 10.768 -9.286 4.952 1.00 88.44 254 GLY A O 1
ATOM 2038 N N . SER A 1 255 ? 10.165 -7.660 6.376 1.00 90.62 255 SER A N 1
ATOM 2039 C CA . SER A 1 255 ? 9.124 -7.085 5.508 1.00 90.62 255 SER A CA 1
ATOM 2040 C C . SER A 1 255 ? 9.640 -6.592 4.154 1.00 90.62 255 SER A C 1
ATOM 2042 O O . SER A 1 255 ? 8.851 -6.437 3.227 1.00 90.62 255 SER A O 1
ATOM 2044 N N . TRP A 1 256 ? 10.946 -6.344 4.028 1.00 92.94 256 TRP A N 1
ATOM 2045 C CA . TRP A 1 256 ? 11.574 -5.923 2.776 1.00 92.94 256 TRP A CA 1
ATOM 2046 C C . TRP A 1 256 ? 11.488 -7.004 1.684 1.00 92.94 256 TRP A C 1
ATOM 2048 O O . TRP A 1 256 ? 11.402 -6.651 0.513 1.00 92.94 256 TRP A O 1
ATOM 2058 N N . LEU A 1 257 ? 11.400 -8.296 2.045 1.00 93.81 257 LEU A N 1
ATOM 2059 C CA . LEU A 1 257 ? 11.250 -9.419 1.101 1.00 93.81 257 LEU A CA 1
ATOM 2060 C C . LEU A 1 257 ? 9.942 -9.371 0.294 1.00 93.81 257 LEU A C 1
ATOM 2062 O O . LEU A 1 257 ? 9.845 -9.975 -0.773 1.00 93.81 257 LEU A O 1
ATOM 2066 N N . LEU A 1 258 ? 8.945 -8.613 0.760 1.00 94.69 258 LEU A N 1
ATOM 2067 C CA . LEU A 1 258 ? 7.717 -8.366 -0.000 1.00 94.69 258 LEU A CA 1
ATOM 2068 C C . LEU A 1 258 ? 7.982 -7.533 -1.263 1.00 94.69 258 LEU A C 1
ATOM 2070 O O . LEU A 1 258 ? 7.221 -7.611 -2.231 1.00 94.69 258 LEU A O 1
ATOM 2074 N N . PHE A 1 259 ? 9.042 -6.721 -1.259 1.00 95.25 259 PHE A N 1
ATOM 2075 C CA . PHE A 1 259 ? 9.346 -5.797 -2.342 1.00 95.25 259 PHE A CA 1
ATOM 2076 C C . PHE A 1 259 ? 9.944 -6.474 -3.587 1.00 95.25 259 PHE A C 1
ATOM 2078 O O . PHE A 1 259 ? 9.433 -6.174 -4.660 1.00 95.25 259 PHE A O 1
ATOM 2085 N N . PRO A 1 260 ? 10.903 -7.423 -3.505 1.00 96.06 260 PRO A N 1
ATOM 2086 C CA . PRO A 1 260 ? 11.298 -8.277 -4.632 1.00 96.06 260 PRO A CA 1
ATOM 2087 C C . PRO A 1 260 ? 10.111 -8.872 -5.394 1.00 96.06 260 PRO A C 1
ATOM 2089 O O . PRO A 1 260 ? 9.956 -8.653 -6.592 1.00 96.06 260 PRO A O 1
ATOM 2092 N N . ILE A 1 261 ? 9.202 -9.545 -4.686 1.00 95.69 261 ILE A N 1
ATOM 2093 C CA . ILE A 1 261 ? 8.026 -10.185 -5.298 1.00 95.69 261 ILE A CA 1
ATOM 2094 C C . ILE A 1 261 ? 7.125 -9.137 -5.963 1.00 95.69 261 ILE A C 1
ATOM 2096 O O . ILE A 1 261 ? 6.643 -9.326 -7.081 1.00 95.69 261 ILE A O 1
ATOM 2100 N N . THR A 1 262 ? 6.936 -8.002 -5.286 1.00 95.56 262 THR A N 1
ATOM 2101 C CA . THR A 1 262 ? 6.161 -6.880 -5.815 1.00 95.56 262 THR A CA 1
ATOM 2102 C C . THR A 1 262 ? 6.785 -6.312 -7.086 1.00 95.56 262 THR A C 1
ATOM 2104 O O . THR A 1 262 ? 6.087 -6.141 -8.079 1.00 95.56 262 THR A O 1
ATOM 2107 N N . SER A 1 263 ? 8.084 -6.022 -7.072 1.00 95.44 263 SER A N 1
ATOM 2108 C CA . SER A 1 263 ? 8.792 -5.409 -8.193 1.00 95.44 263 SER A CA 1
ATOM 2109 C C . SER A 1 263 ? 8.820 -6.341 -9.406 1.00 95.44 263 SER A C 1
ATOM 2111 O O . SER A 1 263 ? 8.502 -5.896 -10.508 1.00 95.44 263 SER A O 1
ATOM 2113 N N . GLY A 1 264 ? 9.038 -7.646 -9.199 1.00 96.12 264 GLY A N 1
ATOM 2114 C CA . GLY A 1 264 ? 8.937 -8.663 -10.250 1.00 96.12 264 GLY A CA 1
ATOM 2115 C C . GLY A 1 264 ? 7.564 -8.699 -10.919 1.00 96.12 264 GLY A C 1
ATOM 2116 O O . GLY A 1 264 ? 7.461 -8.614 -12.143 1.00 96.12 264 GLY A O 1
ATOM 2117 N N . GLN A 1 265 ? 6.492 -8.756 -10.127 1.00 95.56 265 GLN A N 1
ATOM 2118 C CA . GLN A 1 265 ? 5.125 -8.745 -10.652 1.00 95.56 265 GLN A CA 1
ATOM 2119 C C . GLN A 1 265 ? 4.781 -7.430 -11.357 1.00 95.56 265 GLN A C 1
ATOM 2121 O O . GLN A 1 265 ? 4.159 -7.447 -12.420 1.00 95.56 265 GLN A O 1
ATOM 2126 N N . LEU A 1 266 ? 5.157 -6.289 -10.774 1.00 94.94 266 LEU A N 1
ATOM 2127 C CA . LEU A 1 266 ? 4.866 -4.982 -11.353 1.00 94.94 266 LEU A CA 1
ATOM 2128 C C . LEU A 1 266 ? 5.584 -4.813 -12.685 1.00 94.94 266 LEU A C 1
ATOM 2130 O O . LEU A 1 266 ? 4.927 -4.454 -13.656 1.00 94.94 266 LEU A O 1
ATOM 2134 N N . PHE A 1 267 ? 6.869 -5.151 -12.765 1.00 95.56 267 PHE A N 1
ATOM 2135 C CA . PHE A 1 267 ? 7.623 -5.076 -14.012 1.00 95.56 267 PHE A CA 1
ATOM 2136 C C . PHE A 1 267 ? 7.093 -6.058 -15.069 1.00 95.56 267 PHE A C 1
ATOM 2138 O O . PHE A 1 267 ? 6.931 -5.688 -16.228 1.00 95.56 267 PHE A O 1
ATOM 2145 N N . TYR A 1 268 ? 6.711 -7.277 -14.671 1.00 95.69 268 TYR A N 1
ATOM 2146 C CA . TYR A 1 268 ? 6.047 -8.223 -15.571 1.00 95.69 268 TYR A CA 1
ATOM 2147 C C . TYR A 1 268 ? 4.728 -7.663 -16.130 1.00 95.69 268 TYR A C 1
ATOM 2149 O O . TYR A 1 268 ? 4.512 -7.667 -17.342 1.00 95.69 268 TYR A O 1
ATOM 2157 N N . SER A 1 269 ? 3.852 -7.153 -15.258 1.00 95.00 269 SER A N 1
ATOM 2158 C CA . SER A 1 269 ? 2.570 -6.573 -15.681 1.00 95.00 269 SER A CA 1
ATOM 2159 C C . SER A 1 269 ? 2.744 -5.288 -16.491 1.00 95.00 269 SER A C 1
ATOM 2161 O O . SER A 1 269 ? 1.951 -5.033 -17.386 1.00 95.00 269 SER A O 1
ATOM 2163 N N . PHE A 1 270 ? 3.798 -4.510 -16.243 1.00 94.62 270 PHE A N 1
ATOM 2164 C CA . PHE A 1 270 ? 4.111 -3.311 -17.016 1.00 94.62 270 PHE A CA 1
ATOM 2165 C C . PHE A 1 270 ? 4.392 -3.628 -18.490 1.00 94.62 270 PHE A C 1
ATOM 2167 O O . PHE A 1 270 ? 3.936 -2.889 -19.357 1.00 94.62 270 PHE A O 1
ATOM 2174 N N . VAL A 1 271 ? 5.094 -4.734 -18.765 1.00 94.88 271 VAL A N 1
ATOM 2175 C CA . VAL A 1 271 ? 5.493 -5.128 -20.127 1.00 94.88 271 VAL A CA 1
ATOM 2176 C C . VAL A 1 271 ? 4.420 -5.944 -20.853 1.00 94.88 271 VAL A C 1
ATOM 2178 O O . VAL A 1 271 ? 4.162 -5.695 -22.025 1.00 94.88 271 VAL A O 1
ATOM 2181 N N . PHE A 1 272 ? 3.801 -6.930 -20.194 1.00 94.12 272 PHE A N 1
ATOM 2182 C CA . PHE A 1 272 ? 2.883 -7.867 -20.867 1.00 94.12 272 PHE A CA 1
ATOM 2183 C C . PHE A 1 272 ? 1.399 -7.548 -20.667 1.00 94.12 272 PHE A C 1
ATOM 2185 O O . PHE A 1 272 ? 0.578 -7.828 -21.536 1.00 94.12 272 PHE A O 1
ATOM 2192 N N . ASP A 1 273 ? 1.029 -6.993 -19.512 1.00 92.94 273 ASP A N 1
ATOM 2193 C CA . ASP A 1 273 ? -0.362 -6.901 -19.064 1.00 92.94 273 ASP A CA 1
ATOM 2194 C C . ASP A 1 273 ? -0.659 -5.521 -18.466 1.00 92.94 273 ASP A C 1
ATOM 2196 O O . ASP A 1 273 ? -1.030 -5.394 -17.294 1.00 92.94 273 ASP A O 1
ATOM 2200 N N . ARG A 1 274 ? -0.504 -4.476 -19.290 1.00 90.50 274 ARG A N 1
ATOM 2201 C CA . ARG A 1 274 ? -0.587 -3.070 -18.860 1.00 90.50 274 ARG A CA 1
ATOM 2202 C C . ARG A 1 274 ? -1.903 -2.712 -18.163 1.00 90.50 274 ARG A C 1
ATOM 2204 O O . ARG A 1 274 ? -1.898 -1.903 -17.243 1.00 90.50 274 ARG A O 1
ATOM 2211 N N . ASP A 1 275 ? -3.011 -3.363 -18.513 1.00 90.44 275 ASP A N 1
ATOM 2212 C CA . ASP A 1 275 ? -4.319 -3.155 -17.862 1.00 90.44 275 ASP A CA 1
ATOM 2213 C C . ASP A 1 275 ? -4.333 -3.588 -16.382 1.00 90.44 275 ASP A C 1
ATOM 2215 O O . ASP A 1 275 ? -5.141 -3.118 -15.574 1.00 90.44 275 ASP A O 1
ATOM 2219 N N . CYS A 1 276 ? -3.439 -4.510 -16.012 1.00 91.38 276 CYS A N 1
ATOM 2220 C CA . CYS A 1 276 ? -3.254 -4.980 -14.639 1.00 91.38 276 CYS A CA 1
ATOM 2221 C C . CYS A 1 276 ? -2.248 -4.118 -13.865 1.00 91.38 276 CYS A C 1
ATOM 2223 O O . CYS A 1 276 ? -2.173 -4.213 -12.637 1.00 91.38 276 CYS A O 1
ATOM 2225 N N . PHE A 1 277 ? -1.479 -3.282 -14.561 1.00 91.88 277 PHE A N 1
ATOM 2226 C CA . PHE A 1 277 ? -0.482 -2.411 -13.968 1.00 91.88 277 PHE A CA 1
ATOM 2227 C C . PHE A 1 277 ? -1.135 -1.128 -13.412 1.00 91.88 277 PHE A C 1
ATOM 2229 O O . PHE A 1 277 ? -2.020 -0.544 -14.041 1.00 91.88 277 PHE A O 1
ATOM 2236 N N . PRO A 1 278 ? -0.746 -0.663 -12.213 1.00 88.94 278 PRO A N 1
ATOM 2237 C CA . PRO A 1 278 ? -1.295 0.557 -11.630 1.00 88.94 278 PRO A CA 1
ATOM 2238 C C . PRO A 1 278 ? -0.886 1.798 -12.443 1.00 88.94 278 PRO A C 1
ATOM 2240 O O . PRO A 1 278 ? 0.291 2.144 -12.543 1.00 88.94 278 PRO A O 1
ATOM 2243 N N . THR A 1 279 ? -1.872 2.518 -12.980 1.00 84.31 279 THR A N 1
ATOM 2244 C CA . THR A 1 279 ? -1.671 3.657 -13.897 1.00 84.31 279 THR A CA 1
ATOM 2245 C C . THR A 1 279 ? -0.810 4.779 -13.315 1.00 84.31 279 THR A C 1
ATOM 2247 O O . THR A 1 279 ? -0.096 5.451 -14.052 1.00 84.31 279 THR A O 1
ATOM 2250 N N . GLU A 1 280 ? -0.837 4.967 -11.994 1.00 83.94 280 GLU A N 1
ATOM 2251 C CA . GLU A 1 280 ? -0.058 5.992 -11.285 1.00 83.94 280 GLU A CA 1
ATOM 2252 C C . GLU A 1 280 ? 1.460 5.768 -11.376 1.00 83.94 280 GLU A C 1
ATOM 2254 O O . GLU A 1 280 ? 2.228 6.725 -11.304 1.00 83.94 280 GLU A O 1
ATOM 2259 N N . PHE A 1 281 ? 1.903 4.523 -11.576 1.00 86.69 281 PHE A N 1
ATOM 2260 C CA . PHE A 1 281 ? 3.323 4.172 -11.627 1.00 86.69 281 PHE A CA 1
ATOM 2261 C C . PHE A 1 281 ? 3.894 4.170 -13.047 1.00 86.69 281 PHE A C 1
ATOM 2263 O O . PHE A 1 281 ? 5.110 4.122 -13.206 1.00 86.69 281 PHE A O 1
ATOM 2270 N N . ALA A 1 282 ? 3.064 4.234 -14.092 1.00 87.56 282 ALA A N 1
ATOM 2271 C CA . ALA A 1 282 ? 3.557 4.128 -15.469 1.00 87.56 282 ALA A CA 1
ATOM 2272 C C . ALA A 1 282 ? 4.445 5.327 -15.840 1.00 87.56 282 ALA A C 1
ATOM 2274 O O . ALA A 1 282 ? 5.539 5.105 -16.361 1.00 87.56 282 ALA A O 1
ATOM 2275 N N . PRO A 1 283 ? 4.071 6.574 -15.469 1.00 89.31 283 PRO A N 1
ATOM 2276 C CA . PRO A 1 283 ? 4.936 7.731 -15.664 1.00 89.31 283 PRO A CA 1
ATOM 2277 C C . PRO A 1 283 ? 6.267 7.629 -14.919 1.00 89.31 283 PRO A C 1
ATOM 2279 O O . PRO A 1 283 ? 7.236 8.252 -15.336 1.00 89.31 283 PRO A O 1
ATOM 2282 N N . LEU A 1 284 ? 6.325 6.876 -13.813 1.00 89.25 284 LEU A N 1
ATOM 2283 C CA . LEU A 1 284 ? 7.545 6.714 -13.029 1.00 89.25 284 LEU A CA 1
ATOM 2284 C C . LEU A 1 284 ? 8.601 5.940 -13.824 1.00 89.25 284 LEU A C 1
ATOM 2286 O O . LEU A 1 284 ? 9.732 6.401 -13.914 1.00 89.25 284 LEU A O 1
ATOM 2290 N N . TYR A 1 285 ? 8.215 4.826 -14.454 1.00 89.69 285 TYR A N 1
ATOM 2291 C CA . TYR A 1 285 ? 9.109 4.083 -15.344 1.00 89.69 285 TYR A CA 1
ATOM 2292 C C . TYR A 1 285 ? 9.504 4.941 -16.546 1.00 89.69 285 TYR A C 1
ATOM 2294 O O . TYR A 1 285 ? 10.679 5.208 -16.744 1.00 89.69 285 TYR A O 1
ATOM 2302 N N . THR A 1 286 ? 8.539 5.479 -17.295 1.00 90.38 286 THR A N 1
ATOM 2303 C CA . THR A 1 286 ? 8.861 6.204 -18.536 1.00 90.38 286 THR A CA 1
ATOM 2304 C C . THR A 1 286 ? 9.672 7.483 -18.315 1.00 90.38 286 THR A C 1
ATOM 2306 O O . THR A 1 286 ? 10.415 7.884 -19.201 1.00 90.38 286 THR A O 1
ATOM 2309 N N . ARG A 1 287 ? 9.527 8.157 -17.164 1.00 91.38 287 ARG A N 1
ATOM 2310 C CA . ARG A 1 287 ? 10.234 9.416 -16.870 1.00 91.38 287 ARG A CA 1
ATOM 2311 C C . ARG A 1 287 ? 11.634 9.203 -16.305 1.00 91.38 287 ARG A C 1
ATOM 2313 O O . ARG A 1 287 ? 12.505 10.016 -16.585 1.00 91.38 287 ARG A O 1
ATOM 2320 N N . PHE A 1 288 ? 11.820 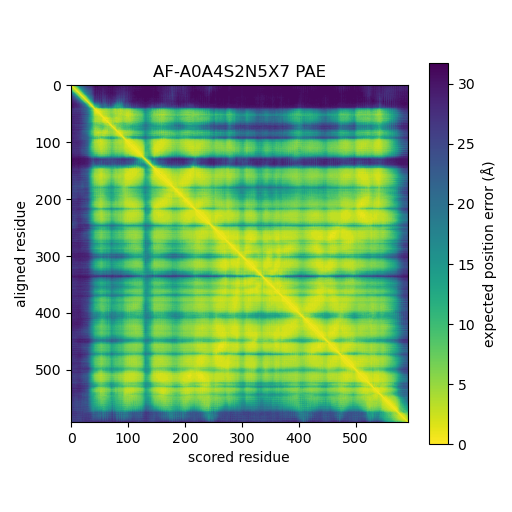8.171 -15.484 1.00 93.00 288 PHE A N 1
ATOM 2321 C CA . PHE A 1 288 ? 13.072 7.916 -14.768 1.00 93.00 288 PHE A CA 1
ATOM 2322 C C . PHE A 1 288 ? 13.874 6.761 -15.359 1.00 93.00 288 PHE A C 1
ATOM 2324 O O . PHE A 1 288 ? 14.733 6.231 -14.667 1.00 93.00 288 PHE A O 1
ATOM 2331 N N . THR A 1 289 ? 13.590 6.343 -16.596 1.00 93.56 289 THR A N 1
ATOM 2332 C CA . THR A 1 289 ? 14.453 5.443 -17.379 1.00 93.56 289 THR A CA 1
ATOM 2333 C C . THR A 1 289 ? 14.599 5.908 -18.839 1.00 93.56 289 THR A C 1
ATOM 2335 O O . THR A 1 289 ? 14.358 5.107 -19.751 1.00 93.56 289 THR A O 1
ATOM 2338 N N . PRO A 1 290 ? 14.946 7.186 -19.102 1.00 91.81 290 PRO A N 1
ATOM 2339 C CA . PRO A 1 290 ? 15.063 7.703 -20.468 1.00 91.81 290 PRO A CA 1
ATOM 2340 C C . PRO A 1 290 ? 16.191 7.030 -21.265 1.00 91.81 290 PRO A C 1
ATOM 2342 O O . PRO A 1 290 ? 16.109 6.950 -22.486 1.00 91.81 290 PRO A O 1
ATOM 2345 N N . GLU A 1 291 ? 17.211 6.493 -20.589 1.00 91.00 291 GLU A N 1
ATOM 2346 C CA . GLU A 1 291 ? 18.313 5.751 -21.209 1.00 91.00 291 GLU A CA 1
ATOM 2347 C C . GLU A 1 291 ? 17.871 4.423 -21.835 1.00 91.00 291 GLU A C 1
ATOM 2349 O O . GLU A 1 291 ? 18.547 3.943 -22.737 1.00 91.00 291 GLU A O 1
ATOM 2354 N N . TYR A 1 292 ? 16.772 3.831 -21.354 1.00 93.38 292 TYR A N 1
ATOM 2355 C CA . TYR A 1 292 ? 16.244 2.548 -21.837 1.00 93.38 292 TYR A CA 1
ATOM 2356 C C . TYR A 1 292 ? 14.955 2.711 -22.651 1.00 93.38 292 TYR A C 1
ATOM 2358 O O . TYR A 1 292 ? 14.709 1.959 -23.591 1.00 93.38 292 TYR A O 1
ATOM 2366 N N . ILE A 1 293 ? 14.115 3.683 -22.283 1.00 93.69 293 ILE A N 1
ATOM 2367 C CA . ILE A 1 293 ? 12.885 4.036 -22.995 1.00 93.69 293 ILE A CA 1
ATOM 2368 C C . ILE A 1 293 ? 13.140 5.364 -23.699 1.00 93.69 293 ILE A C 1
ATOM 2370 O O . ILE A 1 293 ? 12.950 6.432 -23.118 1.00 93.69 293 ILE A O 1
ATOM 2374 N N . GLN A 1 294 ? 13.584 5.271 -24.951 1.00 90.81 294 GLN A N 1
ATOM 2375 C CA . GLN A 1 294 ? 14.089 6.414 -25.705 1.00 90.81 294 GLN A CA 1
ATOM 2376 C C . GLN A 1 294 ? 12.996 7.480 -25.915 1.00 90.81 294 GLN A C 1
ATOM 2378 O O . GLN A 1 294 ? 11.993 7.212 -26.595 1.00 90.81 294 GLN A O 1
ATOM 2383 N N . PRO A 1 295 ? 13.154 8.698 -25.360 1.00 90.81 295 PRO A N 1
ATOM 2384 C CA . PRO A 1 295 ? 12.275 9.804 -25.704 1.00 90.81 295 PRO A CA 1
ATOM 2385 C C . PRO A 1 295 ? 12.510 10.215 -27.160 1.00 90.81 295 PRO A C 1
ATOM 2387 O O . PRO A 1 295 ? 13.562 9.943 -27.738 1.00 90.81 295 PRO A O 1
ATOM 2390 N N . ARG A 1 296 ? 11.535 10.908 -27.756 1.00 90.38 296 ARG A N 1
ATOM 2391 C CA . ARG A 1 296 ? 11.714 11.488 -29.090 1.00 90.38 296 ARG A CA 1
ATOM 2392 C C . ARG A 1 296 ? 12.892 12.478 -29.055 1.00 90.38 296 ARG A C 1
ATOM 2394 O O . ARG A 1 296 ? 12.835 13.402 -28.238 1.00 90.38 296 ARG A O 1
ATOM 2401 N N . PRO A 1 297 ? 13.922 12.320 -29.906 1.00 90.81 297 PRO A N 1
ATOM 2402 C CA . PRO A 1 297 ? 15.021 13.276 -29.981 1.00 90.81 297 PRO A CA 1
ATOM 2403 C C . PRO A 1 297 ? 14.516 14.660 -30.397 1.00 90.81 297 PRO A C 1
ATOM 2405 O O . PRO A 1 297 ? 13.578 14.765 -31.189 1.00 90.81 297 PRO A O 1
ATOM 2408 N N . VAL A 1 298 ? 15.139 15.717 -29.872 1.00 87.12 298 VAL A N 1
ATOM 2409 C CA . VAL A 1 298 ? 14.732 17.110 -30.139 1.00 87.12 298 VAL A CA 1
ATOM 2410 C C . VAL A 1 298 ? 14.911 17.466 -31.618 1.00 87.12 298 VAL A C 1
ATOM 2412 O O . VAL A 1 298 ? 14.049 18.123 -32.195 1.00 87.12 298 VAL A O 1
ATOM 2415 N N . ASP A 1 299 ? 15.966 16.944 -32.241 1.00 88.12 299 ASP A N 1
ATOM 2416 C CA . ASP A 1 299 ? 16.323 17.225 -33.637 1.00 88.12 299 ASP A CA 1
ATOM 2417 C C . ASP A 1 299 ? 15.608 16.304 -34.645 1.00 88.12 299 ASP A C 1
ATOM 2419 O O . ASP A 1 299 ? 15.864 16.363 -35.847 1.00 88.12 299 ASP A O 1
ATOM 2423 N N . TYR A 1 300 ? 14.715 15.420 -34.179 1.00 88.38 300 TYR A N 1
ATOM 2424 C CA . TYR A 1 300 ? 14.035 14.465 -35.053 1.00 88.38 300 TYR A CA 1
ATOM 2425 C C . TYR A 1 300 ? 12.860 15.125 -35.803 1.00 88.38 300 TYR A C 1
ATOM 2427 O O . TYR A 1 300 ? 11.952 15.656 -35.149 1.00 88.38 300 TYR A O 1
ATOM 2435 N N . PRO A 1 301 ? 12.802 15.042 -37.151 1.00 92.25 301 PRO A N 1
ATOM 2436 C CA . PRO A 1 301 ? 11.775 15.698 -37.962 1.00 92.25 301 PRO A CA 1
ATOM 2437 C C . PRO A 1 301 ? 10.352 15.382 -37.490 1.00 92.25 301 PRO A C 1
ATOM 2439 O O . PRO A 1 301 ? 10.019 14.223 -37.243 1.00 92.25 301 PRO A O 1
ATOM 2442 N N . SER A 1 302 ? 9.492 16.397 -37.356 1.00 86.50 302 SER A N 1
ATOM 2443 C CA . SER A 1 302 ? 8.123 16.251 -36.821 1.00 86.50 302 SER A CA 1
ATOM 2444 C C . SER A 1 302 ? 7.204 15.396 -37.703 1.00 86.50 302 SER A C 1
ATOM 2446 O O . SER A 1 302 ? 6.286 14.756 -37.194 1.00 86.50 302 SER A O 1
ATOM 2448 N N . ASN A 1 303 ? 7.481 15.349 -39.006 1.00 89.38 303 ASN A N 1
ATOM 2449 C CA . ASN A 1 303 ? 6.760 14.570 -40.012 1.00 89.38 303 ASN A CA 1
ATOM 2450 C C . ASN A 1 303 ? 7.043 13.060 -39.951 1.00 89.38 303 ASN A C 1
ATOM 2452 O O . ASN A 1 303 ? 6.268 12.282 -40.505 1.00 89.38 303 ASN A O 1
ATOM 2456 N N . LEU A 1 304 ? 8.125 12.633 -39.293 1.00 88.94 304 LEU A N 1
ATOM 2457 C CA . LEU A 1 304 ? 8.466 11.220 -39.168 1.00 88.94 304 LEU A CA 1
ATOM 2458 C C . LEU A 1 304 ? 7.852 10.600 -37.897 1.00 88.94 304 LEU A C 1
ATOM 2460 O O . LEU A 1 304 ? 7.815 11.245 -36.835 1.00 88.94 304 LEU A O 1
ATOM 2464 N N . PRO A 1 305 ? 7.367 9.345 -37.975 1.00 89.38 305 PRO A N 1
ATOM 2465 C CA . PRO A 1 305 ? 6.798 8.653 -36.829 1.00 89.38 305 PRO A CA 1
ATOM 2466 C C . PRO A 1 305 ? 7.896 8.285 -35.824 1.00 89.38 305 PRO A C 1
ATOM 2468 O O . PRO A 1 305 ? 8.937 7.745 -36.187 1.00 89.38 305 PRO A O 1
ATOM 2471 N N . TRP A 1 306 ? 7.641 8.547 -34.543 1.00 91.88 306 TRP A N 1
ATOM 2472 C CA . TRP A 1 306 ? 8.468 8.071 -33.434 1.00 91.88 306 TRP A CA 1
ATOM 2473 C C . TRP A 1 306 ? 7.576 7.278 -32.476 1.00 91.88 306 TRP A C 1
ATOM 2475 O O . TRP A 1 306 ? 6.510 7.795 -32.118 1.00 91.88 306 TRP A O 1
ATOM 2485 N N . PRO A 1 307 ? 7.966 6.060 -32.062 1.00 93.50 307 PRO A N 1
ATOM 2486 C CA . PRO A 1 307 ? 7.131 5.228 -31.205 1.00 93.50 307 PRO A CA 1
ATOM 2487 C C . PRO A 1 307 ? 6.916 5.889 -29.841 1.00 93.50 307 PRO A C 1
ATOM 2489 O O . PRO A 1 307 ? 7.819 6.500 -29.261 1.00 93.50 307 PRO A O 1
ATOM 2492 N N . ALA A 1 308 ? 5.707 5.761 -29.300 1.00 91.75 308 ALA A N 1
ATOM 2493 C CA . ALA A 1 308 ? 5.418 6.286 -27.969 1.00 91.75 308 ALA A CA 1
ATOM 2494 C C . ALA A 1 308 ? 6.195 5.495 -26.889 1.00 91.75 308 ALA A C 1
ATOM 2496 O O . ALA A 1 308 ? 6.432 4.300 -27.068 1.00 91.75 308 ALA A O 1
ATOM 2497 N N . PRO A 1 309 ? 6.519 6.078 -25.715 1.00 91.94 309 PRO A N 1
ATOM 2498 C CA . PRO A 1 309 ? 7.252 5.371 -24.654 1.00 91.94 309 PRO A CA 1
ATOM 2499 C C . PRO A 1 309 ? 6.634 4.026 -24.249 1.00 91.94 309 PRO A C 1
ATOM 2501 O O . PRO A 1 309 ? 7.338 3.057 -23.988 1.00 91.94 309 PRO A O 1
ATOM 2504 N N . LEU A 1 310 ? 5.302 3.951 -24.224 1.00 91.56 310 LEU A N 1
ATOM 2505 C CA . LEU A 1 310 ? 4.592 2.714 -23.910 1.00 91.56 310 LEU A CA 1
ATOM 2506 C C . LEU A 1 310 ? 4.619 1.702 -25.063 1.00 91.56 310 LEU A C 1
ATOM 2508 O O . LEU A 1 310 ? 4.622 0.507 -24.809 1.00 91.56 310 LEU A O 1
ATOM 2512 N N . GLU A 1 311 ? 4.685 2.161 -26.311 1.00 92.56 311 GLU A N 1
ATOM 2513 C CA . GLU A 1 311 ? 4.823 1.292 -27.483 1.00 92.56 311 GLU A CA 1
ATOM 2514 C C . GLU A 1 311 ? 6.220 0.658 -27.545 1.00 92.56 311 GLU A C 1
ATOM 2516 O O . GLU A 1 311 ? 6.354 -0.516 -27.891 1.00 92.56 311 GLU A O 1
ATOM 2521 N N . ILE A 1 312 ? 7.254 1.396 -27.117 1.00 94.31 312 ILE A N 1
ATOM 2522 C CA . ILE A 1 312 ? 8.605 0.855 -26.901 1.00 94.31 312 ILE A CA 1
ATOM 2523 C C . ILE A 1 312 ? 8.547 -0.287 -25.876 1.00 94.31 312 ILE A C 1
ATOM 2525 O O . ILE A 1 312 ? 9.095 -1.364 -26.110 1.00 94.31 312 ILE A O 1
ATOM 2529 N N . VAL A 1 313 ? 7.827 -0.105 -24.769 1.00 93.88 313 VAL A N 1
ATOM 2530 C CA . VAL A 1 313 ? 7.648 -1.155 -23.752 1.00 93.88 313 VAL A CA 1
ATOM 2531 C C . VAL A 1 313 ? 6.857 -2.348 -24.299 1.00 93.88 313 VAL A C 1
ATOM 2533 O O . VAL A 1 313 ? 7.280 -3.489 -24.122 1.00 93.88 313 VAL A O 1
ATOM 2536 N N . ASP A 1 314 ? 5.766 -2.107 -25.027 1.00 93.50 314 ASP A N 1
ATOM 2537 C CA . ASP A 1 314 ? 4.965 -3.168 -25.650 1.00 93.50 314 ASP A CA 1
ATOM 2538 C C . ASP A 1 314 ? 5.818 -3.974 -26.659 1.00 93.50 314 ASP A C 1
ATOM 2540 O O . ASP A 1 314 ? 5.694 -5.197 -26.774 1.00 93.50 314 ASP A O 1
ATOM 2544 N N . SER A 1 315 ? 6.752 -3.316 -27.355 1.00 93.75 315 SER A N 1
ATOM 2545 C CA . SER A 1 315 ? 7.688 -3.975 -28.269 1.00 93.75 315 SER A CA 1
ATOM 2546 C C . SER A 1 315 ? 8.703 -4.879 -27.555 1.00 93.75 315 SER A C 1
ATOM 2548 O O . SER A 1 315 ? 9.027 -5.937 -28.093 1.00 93.75 315 SER A O 1
ATOM 2550 N N . LEU A 1 316 ? 9.126 -4.565 -26.319 1.00 94.56 316 LEU A N 1
ATOM 2551 C CA . LEU A 1 316 ? 9.949 -5.474 -25.501 1.00 94.56 316 LEU A CA 1
ATOM 2552 C C . LEU A 1 316 ? 9.213 -6.790 -25.220 1.00 94.56 316 LEU A C 1
ATOM 2554 O O . LEU A 1 316 ? 9.816 -7.863 -25.298 1.00 94.56 316 LEU A O 1
ATOM 2558 N N . GLY A 1 317 ? 7.907 -6.718 -24.947 1.00 94.69 317 GLY A N 1
ATOM 2559 C CA . GLY A 1 317 ? 7.056 -7.898 -24.789 1.00 94.69 317 GLY A CA 1
ATOM 2560 C C . GLY A 1 317 ? 6.979 -8.730 -26.072 1.00 94.69 317 GLY A C 1
ATOM 2561 O O . GLY A 1 317 ? 7.140 -9.950 -26.034 1.00 94.69 317 GLY A O 1
ATOM 2562 N N . LYS A 1 318 ? 6.836 -8.076 -27.230 1.00 94.81 318 LYS A N 1
ATOM 2563 C CA . LYS A 1 318 ? 6.837 -8.753 -28.540 1.00 94.81 318 LYS A CA 1
ATOM 2564 C C . LYS A 1 318 ? 8.187 -9.398 -28.873 1.00 94.81 318 LYS A C 1
ATOM 2566 O O . LYS A 1 318 ? 8.214 -10.512 -29.385 1.00 94.81 318 LYS A O 1
ATOM 2571 N N . ILE A 1 319 ? 9.308 -8.746 -28.553 1.00 94.31 319 ILE A N 1
ATOM 2572 C CA . ILE A 1 319 ? 10.660 -9.317 -28.710 1.00 94.31 319 ILE A CA 1
ATOM 2573 C C . ILE A 1 319 ? 10.807 -10.589 -27.864 1.00 94.31 319 ILE A C 1
ATOM 2575 O O . ILE A 1 319 ? 11.384 -11.578 -28.323 1.00 94.31 319 ILE A O 1
ATOM 2579 N N . ALA A 1 320 ? 10.259 -10.585 -26.648 1.00 94.12 320 ALA A N 1
ATOM 2580 C CA . ALA A 1 320 ? 10.251 -11.758 -25.783 1.00 94.12 320 ALA A CA 1
ATOM 2581 C C . ALA A 1 320 ? 9.427 -12.910 -26.382 1.00 94.12 320 ALA A C 1
ATOM 2583 O O . ALA A 1 320 ? 9.865 -14.061 -26.357 1.00 94.12 320 ALA A O 1
ATOM 2584 N N . ASP A 1 321 ? 8.271 -12.608 -26.976 1.00 93.81 321 ASP A N 1
ATOM 2585 C CA . ASP A 1 321 ? 7.424 -13.597 -27.655 1.00 93.81 321 ASP A CA 1
ATOM 2586 C C . ASP A 1 321 ? 8.101 -14.190 -28.901 1.00 93.81 321 ASP A C 1
ATOM 2588 O O . ASP A 1 321 ? 7.969 -15.385 -29.175 1.00 93.81 321 ASP A O 1
ATOM 2592 N N . LEU A 1 322 ? 8.919 -13.390 -29.590 1.00 93.00 322 LEU A N 1
ATOM 2593 C CA . LEU A 1 322 ? 9.792 -13.818 -30.689 1.00 93.00 322 LEU A CA 1
ATOM 2594 C C . LEU A 1 322 ? 11.057 -14.562 -30.223 1.00 93.00 322 LEU A C 1
ATOM 2596 O O . LEU A 1 322 ? 11.919 -14.874 -31.041 1.00 93.00 322 LEU A O 1
ATOM 2600 N N . LYS A 1 323 ? 11.170 -14.881 -28.926 1.00 92.38 323 LYS A N 1
ATOM 2601 C CA . LYS A 1 323 ? 12.308 -15.597 -28.323 1.00 92.38 323 LYS A CA 1
ATOM 2602 C C . LYS A 1 323 ? 13.642 -14.862 -28.513 1.00 92.38 323 LYS A C 1
ATOM 2604 O O . LYS A 1 323 ? 14.652 -15.498 -28.784 1.00 92.38 323 LYS A O 1
ATOM 2609 N N . PHE A 1 324 ? 13.652 -13.537 -28.340 1.00 91.25 324 PHE A N 1
ATOM 2610 C CA . PHE A 1 324 ? 14.858 -12.694 -28.377 1.00 91.25 324 PHE A CA 1
ATOM 2611 C C . PHE A 1 324 ? 15.713 -12.899 -29.640 1.00 91.25 324 PHE A C 1
ATOM 2613 O O . PHE A 1 324 ? 16.818 -13.429 -29.536 1.00 91.25 324 PHE A O 1
ATOM 2620 N N . PRO A 1 325 ? 15.234 -12.498 -30.830 1.00 91.25 325 PRO A N 1
ATOM 2621 C CA . PRO A 1 325 ? 16.005 -12.630 -32.062 1.00 91.25 325 PRO A CA 1
ATOM 2622 C C . PRO A 1 325 ? 17.345 -11.881 -31.990 1.00 91.25 325 PRO A C 1
ATOM 2624 O O . PRO A 1 325 ? 17.475 -10.842 -31.328 1.00 91.25 325 PRO A O 1
ATOM 2627 N N . SER A 1 326 ? 18.341 -12.407 -32.704 1.00 90.00 326 SER A N 1
ATOM 2628 C CA . SER A 1 326 ? 19.606 -11.713 -32.930 1.00 90.00 326 SER A CA 1
ATOM 2629 C C . SER A 1 326 ? 19.385 -10.440 -33.743 1.00 90.00 326 SER A C 1
ATOM 2631 O O . SER A 1 326 ? 18.477 -10.357 -34.569 1.00 90.00 326 SER A O 1
ATOM 2633 N N . PHE A 1 327 ? 20.241 -9.455 -33.519 1.00 90.06 327 PHE A N 1
ATOM 2634 C CA . PHE A 1 327 ? 20.271 -8.208 -34.261 1.00 90.06 327 PHE A CA 1
ATOM 2635 C C . PHE A 1 327 ? 21.494 -8.165 -35.164 1.00 90.06 327 PHE A C 1
ATOM 2637 O O . PHE A 1 327 ? 22.602 -8.501 -34.747 1.00 90.06 327 PHE A O 1
ATOM 2644 N N . SER A 1 328 ? 21.272 -7.719 -36.392 1.00 89.19 328 SER A N 1
ATOM 2645 C CA . SER A 1 328 ? 22.326 -7.308 -37.307 1.00 89.19 328 SER A CA 1
ATOM 2646 C C . SER A 1 328 ? 22.032 -5.877 -37.708 1.00 89.19 328 SER A C 1
ATOM 2648 O O . SER A 1 328 ? 20.895 -5.557 -38.053 1.00 89.19 328 SER A O 1
ATOM 2650 N N . SER A 1 329 ? 23.047 -5.023 -37.633 1.00 87.75 329 SER A N 1
ATOM 2651 C CA . SER A 1 329 ? 22.875 -3.608 -37.930 1.00 87.75 329 SER A CA 1
ATOM 2652 C C . SER A 1 329 ? 22.534 -3.390 -39.406 1.00 87.75 329 SER A C 1
ATOM 2654 O O . SER A 1 329 ? 23.309 -3.824 -40.266 1.00 87.75 329 SER A O 1
ATOM 2656 N N . PRO A 1 330 ? 21.437 -2.666 -39.706 1.00 88.12 330 PRO A N 1
ATOM 2657 C CA . PRO A 1 330 ? 21.109 -2.258 -41.070 1.00 88.12 330 PRO A CA 1
ATOM 2658 C C . PRO A 1 330 ? 22.179 -1.366 -41.713 1.00 88.12 330 PRO A C 1
ATOM 2660 O O . PRO A 1 330 ? 22.218 -1.259 -42.932 1.00 88.12 330 PRO A O 1
ATOM 2663 N N . ILE A 1 331 ? 23.056 -0.748 -40.908 1.00 87.31 331 ILE A N 1
ATOM 2664 C CA . ILE A 1 331 ? 24.162 0.094 -41.386 1.00 87.31 331 ILE A CA 1
ATOM 2665 C C . ILE A 1 331 ? 25.213 -0.753 -42.115 1.00 87.31 331 ILE A C 1
ATOM 2667 O O . ILE A 1 331 ? 25.731 -0.334 -43.143 1.00 87.31 331 ILE A O 1
ATOM 2671 N N . LEU A 1 332 ? 25.535 -1.939 -41.584 1.00 87.06 332 LEU A N 1
ATOM 2672 C CA . LEU A 1 332 ? 26.523 -2.843 -42.187 1.00 87.06 332 LEU A CA 1
ATOM 2673 C C . LEU A 1 332 ? 25.895 -3.848 -43.156 1.00 87.06 332 LEU A C 1
ATOM 2675 O O . LEU A 1 332 ? 26.553 -4.275 -44.099 1.00 87.06 332 LEU A O 1
ATOM 2679 N N . TYR A 1 333 ? 24.645 -4.247 -42.908 1.00 86.44 333 TYR A N 1
ATOM 2680 C CA . TYR A 1 333 ? 23.964 -5.306 -43.652 1.00 86.44 333 TYR A CA 1
ATOM 2681 C C . TYR A 1 333 ? 22.554 -4.864 -44.081 1.00 86.44 333 TYR A C 1
ATOM 2683 O O . TYR A 1 333 ? 21.567 -5.348 -43.514 1.00 86.44 333 TYR A O 1
ATOM 2691 N N . PRO A 1 334 ? 22.433 -3.955 -45.066 1.00 82.31 334 PRO A N 1
ATOM 2692 C CA . PRO A 1 334 ? 21.145 -3.386 -45.474 1.00 82.31 334 PRO A CA 1
ATOM 2693 C C . PRO A 1 334 ? 20.164 -4.437 -46.021 1.00 82.31 334 PRO A C 1
ATOM 2695 O O . PRO A 1 334 ? 18.963 -4.343 -45.771 1.00 82.31 334 PRO A O 1
ATOM 2698 N N . ASP A 1 335 ? 20.669 -5.480 -46.688 1.00 79.00 335 ASP A N 1
ATOM 2699 C CA . ASP A 1 335 ? 19.833 -6.468 -47.387 1.00 79.00 335 ASP A CA 1
ATOM 2700 C C . ASP A 1 335 ? 19.512 -7.726 -46.564 1.00 79.00 335 ASP A C 1
ATOM 2702 O O . ASP A 1 335 ? 18.658 -8.525 -46.951 1.00 79.00 335 ASP A O 1
ATOM 2706 N N . VAL A 1 336 ? 20.181 -7.926 -45.422 1.00 71.25 336 VAL A N 1
ATOM 2707 C CA . VAL A 1 336 ? 20.216 -9.237 -44.746 1.00 71.25 336 VAL A CA 1
ATOM 2708 C C . VAL A 1 336 ? 19.099 -9.410 -43.715 1.00 71.25 336 VAL A C 1
ATOM 2710 O O . VAL A 1 336 ? 18.648 -10.531 -43.507 1.00 71.25 336 VAL A O 1
ATOM 2713 N N . ASN A 1 337 ? 18.614 -8.340 -43.070 1.00 65.62 337 ASN A N 1
ATOM 2714 C CA . ASN A 1 337 ? 17.664 -8.477 -41.958 1.00 65.62 337 ASN A CA 1
ATOM 2715 C C . ASN A 1 337 ? 16.592 -7.382 -41.922 1.00 65.62 337 ASN A C 1
ATOM 2717 O O . ASN A 1 337 ? 16.772 -6.308 -41.348 1.00 65.62 337 ASN A O 1
ATOM 2721 N N . LYS A 1 338 ? 15.412 -7.704 -42.465 1.00 75.75 338 LYS A N 1
ATOM 2722 C CA . LYS A 1 338 ? 14.192 -6.917 -42.250 1.00 75.75 338 LYS A CA 1
ATOM 2723 C C . LYS A 1 338 ? 13.666 -7.185 -40.839 1.00 75.75 338 LYS A C 1
ATOM 2725 O O . LYS A 1 338 ? 13.511 -8.342 -40.445 1.00 75.75 338 LYS A O 1
ATOM 2730 N N . LEU A 1 339 ? 13.380 -6.124 -40.078 1.00 85.12 339 LEU A N 1
ATOM 2731 C CA . LEU A 1 339 ? 12.759 -6.257 -38.757 1.00 85.12 339 LEU A CA 1
ATOM 2732 C C . LEU A 1 339 ? 11.454 -7.070 -38.872 1.00 85.12 339 LEU A C 1
ATOM 2734 O O . LEU A 1 339 ? 10.682 -6.844 -39.809 1.00 85.12 339 LEU A O 1
ATOM 2738 N N . PRO A 1 340 ? 11.160 -7.977 -37.920 1.00 88.38 340 PRO A N 1
ATOM 2739 C CA . PRO A 1 340 ? 9.886 -8.683 -37.901 1.00 88.38 340 PRO A CA 1
ATOM 2740 C C . PRO A 1 340 ? 8.720 -7.691 -37.885 1.00 88.38 340 PRO A C 1
ATOM 2742 O O . PRO A 1 340 ? 8.743 -6.713 -37.135 1.00 88.38 340 PRO A O 1
ATOM 2745 N N . SER A 1 341 ? 7.669 -7.965 -38.660 1.00 87.06 341 SER A N 1
ATOM 2746 C CA . SER A 1 341 ? 6.515 -7.062 -38.814 1.00 87.06 341 SER A CA 1
ATOM 2747 C C . SER A 1 341 ? 5.876 -6.660 -37.478 1.00 87.06 341 SER A C 1
ATOM 2749 O O . SER A 1 341 ? 5.448 -5.521 -37.309 1.00 87.06 341 SER A O 1
ATOM 2751 N N . ALA A 1 342 ? 5.894 -7.558 -36.486 1.00 88.62 342 ALA A N 1
ATOM 2752 C CA . ALA A 1 342 ? 5.390 -7.310 -35.135 1.00 88.62 342 ALA A CA 1
ATOM 2753 C C . ALA A 1 342 ? 6.076 -6.127 -34.415 1.00 88.62 342 ALA A C 1
ATOM 2755 O O . ALA A 1 342 ? 5.450 -5.477 -33.570 1.00 88.62 342 ALA A O 1
ATOM 2756 N N . VAL A 1 343 ? 7.342 -5.852 -34.747 1.00 91.25 343 VAL A N 1
ATOM 2757 C CA . VAL A 1 343 ? 8.197 -4.818 -34.141 1.00 91.25 343 VAL A CA 1
ATOM 2758 C C . VAL A 1 343 ? 8.667 -3.783 -35.172 1.00 91.25 343 VAL A C 1
ATOM 2760 O O . VAL A 1 343 ? 9.658 -3.097 -34.960 1.00 91.25 343 VAL A O 1
ATOM 2763 N N . ALA A 1 344 ? 7.950 -3.610 -36.284 1.00 89.94 344 ALA A N 1
ATOM 2764 C CA . ALA A 1 344 ? 8.310 -2.607 -37.291 1.00 89.94 344 ALA A CA 1
ATOM 2765 C C . ALA A 1 344 ? 8.281 -1.162 -36.742 1.00 89.94 344 ALA A C 1
ATOM 2767 O O . ALA A 1 344 ? 9.073 -0.321 -37.160 1.00 89.94 344 ALA A O 1
ATOM 2768 N N . ALA A 1 345 ? 7.426 -0.884 -35.751 1.00 90.25 345 ALA A N 1
ATOM 2769 C CA . ALA A 1 345 ? 7.270 0.445 -35.151 1.00 90.25 345 ALA A CA 1
ATOM 2770 C C . ALA A 1 345 ? 8.538 0.984 -34.457 1.00 90.25 345 ALA A C 1
ATOM 2772 O O . ALA A 1 345 ? 8.702 2.195 -34.334 1.00 90.25 345 ALA A O 1
ATOM 2773 N N . ILE A 1 346 ? 9.452 0.106 -34.028 1.00 93.31 346 ILE A N 1
ATOM 2774 C CA . ILE A 1 346 ? 10.717 0.499 -33.382 1.00 93.31 346 ILE A CA 1
ATOM 2775 C C . ILE A 1 346 ? 11.877 0.676 -34.366 1.00 93.31 346 ILE A C 1
ATOM 2777 O O . ILE A 1 346 ? 12.999 0.958 -33.943 1.00 93.31 346 ILE A O 1
ATOM 2781 N N . SER A 1 347 ? 11.620 0.561 -35.674 1.00 91.50 347 SER A N 1
ATOM 2782 C CA . SER A 1 347 ? 12.617 0.810 -36.716 1.00 91.50 347 SER A CA 1
ATOM 2783 C C . SER A 1 347 ? 13.419 2.103 -36.519 1.00 91.50 347 SER A C 1
ATOM 2785 O O . SER A 1 347 ? 14.638 1.998 -36.590 1.00 91.50 347 SER A O 1
ATOM 2787 N N . PRO A 1 348 ? 12.834 3.288 -36.224 1.00 92.25 348 PRO A N 1
ATOM 2788 C CA . PRO A 1 348 ? 13.623 4.519 -36.089 1.00 92.25 348 PRO A CA 1
ATOM 2789 C C . PRO A 1 348 ? 14.614 4.503 -34.914 1.00 92.25 348 PRO A C 1
ATOM 2791 O O . PRO A 1 348 ? 15.564 5.280 -34.917 1.00 92.25 348 PRO A O 1
ATOM 2794 N N . ILE A 1 349 ? 14.414 3.627 -33.921 1.00 92.38 349 ILE A N 1
ATOM 2795 C CA . ILE A 1 349 ? 15.323 3.462 -32.777 1.00 92.38 349 ILE A CA 1
ATOM 2796 C C . ILE A 1 349 ? 16.423 2.451 -33.106 1.00 92.38 349 ILE A C 1
ATOM 2798 O O . ILE A 1 349 ? 17.590 2.671 -32.799 1.00 92.38 349 ILE A O 1
ATOM 2802 N N . VAL A 1 350 ? 16.046 1.335 -33.733 1.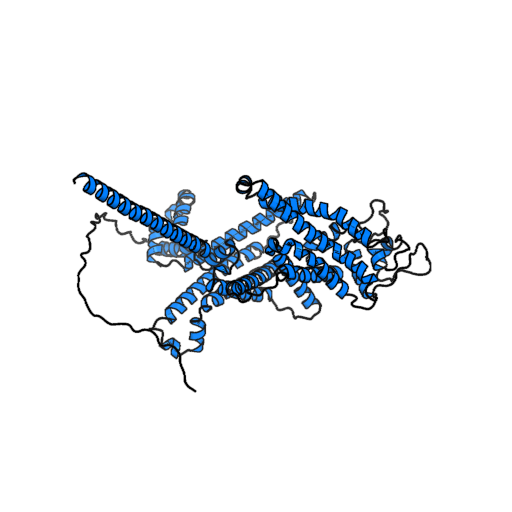00 92.69 350 VAL A N 1
ATOM 2803 C CA . VAL A 1 350 ? 16.940 0.197 -33.978 1.00 92.69 350 VAL A CA 1
ATOM 2804 C C . VAL A 1 350 ? 17.786 0.380 -35.243 1.00 92.69 350 VAL A C 1
ATOM 2806 O O . VAL A 1 350 ? 18.899 -0.136 -35.309 1.00 92.69 350 VAL A O 1
ATOM 2809 N N . SER A 1 351 ? 17.310 1.119 -36.250 1.00 89.81 351 SER A N 1
ATOM 2810 C CA . SER A 1 351 ? 18.057 1.334 -37.494 1.00 89.81 351 SER A CA 1
ATOM 2811 C C . SER A 1 351 ? 19.393 2.067 -37.309 1.00 89.81 351 SER A C 1
ATOM 2813 O O . SER A 1 351 ? 20.363 1.615 -37.916 1.00 89.81 351 SER A O 1
ATOM 2815 N N . PRO A 1 352 ? 19.515 3.124 -36.472 1.00 90.88 352 PRO A N 1
ATOM 2816 C CA . PRO A 1 352 ? 20.809 3.741 -36.184 1.00 90.88 352 PRO A CA 1
ATOM 2817 C C . PRO A 1 352 ? 21.631 2.987 -35.121 1.00 90.88 352 PRO A C 1
ATOM 2819 O O . PRO A 1 352 ? 22.647 3.512 -34.667 1.00 90.88 352 PRO A O 1
ATOM 2822 N N . ALA A 1 353 ? 21.202 1.804 -34.663 1.00 92.12 353 ALA A N 1
ATOM 2823 C CA . ALA A 1 353 ? 21.867 1.129 -33.555 1.00 92.12 353 ALA A CA 1
ATOM 2824 C C . ALA A 1 353 ? 23.286 0.660 -33.918 1.00 92.12 353 ALA A C 1
ATOM 2826 O O . ALA A 1 353 ? 23.560 0.192 -35.031 1.00 92.12 353 ALA A O 1
ATOM 2827 N N . HIS A 1 354 ? 24.184 0.758 -32.936 1.00 92.12 354 HIS A N 1
ATOM 2828 C CA . HIS A 1 354 ? 25.604 0.484 -33.100 1.00 92.12 354 HIS A CA 1
ATOM 2829 C C . HIS A 1 354 ? 25.856 -0.959 -33.588 1.00 92.12 354 HIS A C 1
ATOM 2831 O O . HIS A 1 354 ? 25.303 -1.910 -33.024 1.00 92.12 354 HIS A O 1
ATOM 2837 N N . PRO A 1 355 ? 26.731 -1.170 -34.591 1.00 90.75 355 PRO A N 1
ATOM 2838 C CA . PRO A 1 355 ? 26.891 -2.463 -35.261 1.00 90.75 355 PRO A CA 1
ATOM 2839 C C . PRO A 1 355 ? 27.419 -3.609 -34.399 1.00 90.75 355 PRO A C 1
ATOM 2841 O O . PRO A 1 355 ? 27.226 -4.772 -34.738 1.00 90.75 355 PRO A O 1
ATOM 2844 N N . THR A 1 356 ? 28.077 -3.308 -33.282 1.00 90.88 356 THR A N 1
ATOM 2845 C CA . THR A 1 356 ? 28.598 -4.338 -32.369 1.00 90.88 356 THR A CA 1
ATOM 2846 C C . THR A 1 356 ? 27.528 -4.939 -31.453 1.00 90.88 356 THR A C 1
ATOM 2848 O O . THR A 1 356 ? 27.794 -5.933 -30.773 1.00 90.88 356 THR A O 1
ATOM 2851 N N . ILE A 1 357 ? 26.314 -4.377 -31.433 1.00 91.56 357 ILE A N 1
ATOM 2852 C CA . ILE A 1 357 ? 25.189 -4.930 -30.681 1.00 91.56 357 ILE A CA 1
ATOM 2853 C C . ILE A 1 357 ? 24.669 -6.175 -31.410 1.00 91.56 357 ILE A C 1
ATOM 2855 O O . ILE A 1 357 ? 24.367 -6.130 -32.596 1.00 91.56 357 ILE A O 1
ATOM 2859 N N . LYS A 1 358 ? 24.539 -7.297 -30.691 1.00 89.75 358 LYS A N 1
ATOM 2860 C CA . LYS A 1 358 ? 24.118 -8.595 -31.262 1.00 89.75 358 LYS A CA 1
ATOM 2861 C C . LYS A 1 358 ? 22.676 -8.993 -30.947 1.00 89.75 358 LYS A C 1
ATOM 2863 O O . LYS A 1 358 ? 22.155 -9.931 -31.539 1.00 89.75 358 LYS A O 1
ATOM 2868 N N . SER A 1 359 ? 22.034 -8.328 -29.990 1.00 91.62 359 SER A N 1
ATOM 2869 C CA . SER A 1 359 ? 20.682 -8.649 -29.516 1.00 91.62 359 SER A CA 1
ATOM 2870 C C . SER A 1 359 ? 19.717 -7.534 -29.896 1.00 91.62 359 SER A C 1
ATOM 2872 O O . SER A 1 359 ? 20.006 -6.365 -29.634 1.00 91.62 359 SER A O 1
ATOM 2874 N N . LEU A 1 360 ? 18.553 -7.882 -30.459 1.00 92.44 360 LEU A N 1
ATOM 2875 C CA . LEU A 1 360 ? 17.532 -6.893 -30.838 1.00 92.44 360 LEU A CA 1
ATOM 2876 C C . LEU A 1 360 ? 17.027 -6.113 -29.626 1.00 92.44 360 LEU A C 1
ATOM 2878 O O . LEU A 1 360 ? 16.737 -4.924 -29.708 1.00 92.44 360 LEU A O 1
ATOM 2882 N N . GLN A 1 361 ? 16.976 -6.778 -28.477 1.00 93.69 361 GLN A N 1
ATOM 2883 C CA . GLN A 1 361 ? 16.579 -6.157 -27.228 1.00 93.69 361 GLN A CA 1
ATOM 2884 C C . GLN A 1 361 ? 17.562 -5.061 -26.787 1.00 93.69 361 GLN A C 1
ATOM 2886 O O . GLN A 1 361 ? 17.134 -3.980 -26.390 1.00 93.69 361 GLN A O 1
ATOM 2891 N N . CYS A 1 362 ? 18.867 -5.325 -26.872 1.00 93.94 362 CYS A N 1
ATOM 2892 C CA . CYS A 1 362 ? 19.901 -4.336 -26.566 1.00 93.94 362 CYS A CA 1
ATOM 2893 C C . CYS A 1 362 ? 19.873 -3.173 -27.565 1.00 93.94 362 CYS A C 1
ATOM 2895 O O . CYS A 1 362 ? 19.982 -2.022 -27.155 1.00 93.94 362 CYS A O 1
ATOM 2897 N N . ALA A 1 363 ? 19.655 -3.469 -28.851 1.00 93.94 363 ALA A N 1
ATOM 2898 C CA . ALA A 1 363 ? 19.567 -2.456 -29.900 1.00 93.94 363 ALA A CA 1
ATOM 2899 C C . ALA A 1 363 ? 18.375 -1.510 -29.695 1.00 93.94 363 ALA A C 1
ATOM 2901 O O . ALA A 1 363 ? 18.477 -0.325 -29.980 1.00 93.94 363 ALA A O 1
ATOM 2902 N N . LEU A 1 364 ? 17.261 -2.016 -29.157 1.00 94.75 364 LEU A N 1
ATOM 2903 C CA . LEU A 1 364 ? 16.114 -1.191 -28.785 1.00 94.75 364 LEU A CA 1
ATOM 2904 C C . LEU A 1 364 ? 16.382 -0.345 -27.534 1.00 94.75 364 LEU A C 1
ATOM 2906 O O . LEU A 1 364 ? 16.015 0.826 -27.491 1.00 94.75 364 LEU A O 1
ATOM 2910 N N . MET A 1 365 ? 16.972 -0.944 -26.497 1.00 93.75 365 MET A N 1
ATOM 2911 C CA . MET A 1 365 ? 17.114 -0.280 -25.203 1.00 93.75 365 MET A CA 1
ATOM 2912 C C . MET A 1 365 ? 18.212 0.788 -25.208 1.00 93.75 365 MET A C 1
ATOM 2914 O O . MET A 1 365 ? 17.984 1.879 -24.702 1.00 93.75 365 MET A O 1
ATOM 2918 N N . HIS A 1 366 ? 19.379 0.506 -25.787 1.00 93.88 366 HIS A N 1
ATOM 2919 C CA . HIS A 1 366 ? 20.525 1.421 -25.788 1.00 93.88 366 HIS A CA 1
ATOM 2920 C C . HIS A 1 366 ? 21.213 1.468 -27.169 1.00 93.88 366 HIS A C 1
ATOM 2922 O O . HIS A 1 366 ? 22.363 1.052 -27.310 1.00 93.88 366 HIS A O 1
ATOM 2928 N N . PRO A 1 367 ? 20.532 1.985 -28.212 1.00 93.38 367 PRO A N 1
ATOM 2929 C CA . PRO A 1 367 ? 21.009 1.924 -29.598 1.00 93.38 367 PRO A CA 1
ATOM 2930 C C . PRO A 1 367 ? 22.374 2.587 -29.820 1.00 93.38 367 PRO A C 1
ATOM 2932 O O . PRO A 1 367 ? 23.157 2.115 -30.640 1.00 93.38 367 PRO A O 1
ATOM 2935 N N . SER A 1 368 ? 22.674 3.670 -29.100 1.00 90.56 368 SER A N 1
ATOM 2936 C CA . SER A 1 368 ? 23.895 4.463 -29.282 1.00 90.56 368 SER A CA 1
ATOM 2937 C C . SER A 1 368 ? 25.132 3.874 -28.603 1.00 90.56 368 SER A C 1
ATOM 2939 O O . SER A 1 368 ? 26.250 4.165 -29.018 1.00 90.56 368 SER A O 1
ATOM 2941 N N . GLU A 1 369 ? 24.954 3.054 -27.567 1.00 92.75 369 GLU A N 1
ATOM 2942 C CA . GLU A 1 369 ? 26.046 2.582 -26.721 1.00 92.75 369 GLU A CA 1
ATOM 2943 C C . GLU A 1 369 ? 26.157 1.054 -26.810 1.00 92.75 369 GLU A C 1
ATOM 2945 O O . GLU A 1 369 ? 25.215 0.346 -26.452 1.00 92.75 369 GLU A O 1
ATOM 2950 N N . PRO A 1 370 ? 27.298 0.494 -27.243 1.00 89.75 370 PRO A N 1
ATOM 2951 C CA . PRO A 1 370 ? 27.435 -0.955 -27.372 1.00 89.75 370 PRO A CA 1
ATOM 2952 C C . PRO A 1 370 ? 27.539 -1.686 -26.028 1.00 89.75 370 PRO A C 1
ATOM 2954 O O . PRO A 1 370 ? 27.252 -2.881 -25.942 1.00 89.75 370 PRO A O 1
ATOM 2957 N N . SER A 1 371 ? 27.960 -0.991 -24.968 1.00 92.81 371 SER A N 1
ATOM 2958 C CA . SER A 1 371 ? 28.237 -1.598 -23.668 1.00 92.81 371 SER A CA 1
ATOM 2959 C C . SER A 1 371 ? 27.083 -1.412 -22.676 1.00 92.81 371 SER A C 1
ATOM 2961 O O . SER A 1 371 ? 26.820 -0.321 -22.175 1.00 92.81 371 SER A O 1
ATOM 2963 N N . CYS A 1 372 ? 26.430 -2.522 -22.314 1.00 92.81 372 CYS A N 1
ATOM 2964 C CA . CYS A 1 372 ? 25.291 -2.523 -21.384 1.00 92.81 372 CYS A CA 1
ATOM 2965 C C . CYS A 1 372 ? 25.660 -1.941 -20.005 1.00 92.81 372 CYS A C 1
ATOM 2967 O O . CYS A 1 372 ? 24.868 -1.234 -19.380 1.00 92.81 372 CYS A O 1
ATOM 2969 N N . LEU A 1 373 ? 26.877 -2.237 -19.529 1.00 94.12 373 LEU A N 1
ATOM 2970 C CA . LEU A 1 373 ? 27.377 -1.768 -18.236 1.00 94.12 373 LEU A CA 1
ATOM 2971 C C . LEU A 1 373 ? 27.572 -0.248 -18.218 1.00 94.12 373 LEU A C 1
ATOM 2973 O O . LEU A 1 373 ? 27.214 0.391 -17.232 1.00 94.12 373 LEU A O 1
ATOM 2977 N N . LYS A 1 374 ? 28.092 0.343 -19.300 1.00 95.19 374 LYS A N 1
ATOM 2978 C CA . LYS A 1 374 ? 28.286 1.795 -19.381 1.00 95.19 374 LYS A CA 1
ATOM 2979 C C . LYS A 1 374 ? 26.950 2.522 -19.383 1.00 95.19 374 LYS A C 1
ATOM 2981 O O . LYS A 1 374 ? 26.807 3.481 -18.632 1.00 95.19 374 LYS A O 1
ATOM 2986 N N . THR A 1 375 ? 25.957 2.030 -20.129 1.00 94.75 375 THR A N 1
ATOM 2987 C CA . THR A 1 375 ? 24.587 2.565 -20.075 1.00 94.75 375 THR A CA 1
ATOM 2988 C C . THR A 1 375 ? 24.025 2.509 -18.656 1.00 94.75 375 THR A C 1
ATOM 2990 O O . THR A 1 375 ? 23.442 3.480 -18.187 1.00 94.75 375 THR A O 1
ATOM 2993 N N . TYR A 1 376 ? 24.238 1.402 -17.940 1.00 95.69 376 TYR A N 1
ATOM 2994 C CA . TYR A 1 376 ? 23.766 1.252 -16.564 1.00 95.69 376 TYR A CA 1
ATOM 2995 C C . TYR A 1 376 ? 24.471 2.195 -15.575 1.00 95.69 376 TYR A C 1
ATOM 2997 O O . TYR A 1 376 ? 23.817 2.809 -14.737 1.00 95.69 376 TYR A O 1
ATOM 3005 N N . ILE A 1 377 ? 25.791 2.364 -15.678 1.00 96.38 377 ILE A N 1
ATOM 3006 C CA . ILE A 1 377 ? 26.537 3.319 -14.841 1.00 96.38 377 ILE A CA 1
ATOM 3007 C C . ILE A 1 377 ? 26.099 4.753 -15.152 1.00 96.38 377 ILE A C 1
ATOM 3009 O O . ILE A 1 377 ? 25.872 5.539 -14.233 1.00 96.38 377 ILE A O 1
ATOM 3013 N N . HIS A 1 378 ? 25.937 5.080 -16.436 1.00 95.81 378 HIS A N 1
ATOM 3014 C CA . HIS A 1 378 ? 25.451 6.384 -16.872 1.00 95.81 378 HIS A CA 1
ATOM 3015 C C . HIS A 1 378 ? 24.060 6.672 -16.299 1.00 95.81 378 HIS A C 1
ATOM 3017 O O . HIS A 1 378 ? 23.872 7.716 -15.685 1.00 95.81 378 HIS A O 1
ATOM 3023 N N . TYR A 1 379 ? 23.137 5.711 -16.399 1.00 95.69 379 TYR A N 1
ATOM 3024 C CA . TYR A 1 379 ? 21.810 5.774 -15.788 1.00 95.69 379 TYR A CA 1
ATOM 3025 C C . TYR A 1 379 ? 21.875 6.115 -14.292 1.00 95.69 379 TYR A C 1
ATOM 3027 O O . TYR A 1 379 ? 21.181 7.008 -13.808 1.00 95.69 379 TYR A O 1
ATOM 3035 N N . TRP A 1 380 ? 22.738 5.429 -13.540 1.00 96.69 380 TRP A N 1
ATOM 3036 C CA . TRP A 1 380 ? 22.911 5.723 -12.118 1.00 96.69 380 TRP A CA 1
ATOM 3037 C C . TRP A 1 380 ? 23.448 7.136 -11.880 1.00 96.69 380 TRP A C 1
ATOM 3039 O O . TRP A 1 380 ? 22.961 7.823 -10.981 1.00 96.69 380 TRP A O 1
ATOM 3049 N N . ALA A 1 381 ? 24.414 7.587 -12.681 1.00 96.50 381 ALA A N 1
ATOM 3050 C CA . ALA A 1 381 ? 25.017 8.910 -12.544 1.00 96.50 381 ALA A CA 1
ATOM 3051 C C . ALA A 1 381 ? 24.020 10.050 -12.840 1.00 96.50 381 ALA A C 1
ATOM 3053 O O . ALA A 1 381 ? 24.058 11.090 -12.178 1.00 96.50 381 ALA A O 1
ATOM 3054 N N . THR A 1 382 ? 23.109 9.857 -13.799 1.00 94.50 382 THR A N 1
ATOM 3055 C CA . THR A 1 382 ? 22.127 10.863 -14.238 1.00 94.50 382 THR A CA 1
ATOM 3056 C C . THR A 1 382 ? 20.846 10.846 -13.404 1.00 94.50 382 THR A C 1
ATOM 3058 O O . THR A 1 382 ? 20.387 11.903 -12.955 1.00 94.50 382 THR A O 1
ATOM 3061 N N . GLU A 1 383 ? 20.271 9.669 -13.150 1.00 95.12 383 GLU A N 1
ATOM 3062 C CA . GLU A 1 383 ? 18.927 9.540 -12.579 1.00 95.12 383 GLU A CA 1
ATOM 3063 C C . GLU A 1 383 ? 18.910 9.468 -11.049 1.00 95.12 383 GLU A C 1
ATOM 3065 O O . GLU A 1 383 ? 17.991 10.011 -10.425 1.00 95.12 383 GLU A O 1
ATOM 3070 N N . ALA A 1 384 ? 19.943 8.915 -10.401 1.00 95.31 384 ALA A N 1
ATOM 3071 C CA . ALA A 1 384 ? 20.028 8.922 -8.938 1.00 95.31 384 ALA A CA 1
ATOM 3072 C C . ALA A 1 384 ? 19.927 10.334 -8.319 1.00 95.31 384 ALA A C 1
ATOM 3074 O O . ALA A 1 384 ? 19.107 10.516 -7.412 1.00 95.31 384 ALA A O 1
ATOM 3075 N N . PRO A 1 385 ? 20.659 11.370 -8.788 1.00 95.81 385 PRO A N 1
ATOM 3076 C CA . PRO A 1 385 ? 20.515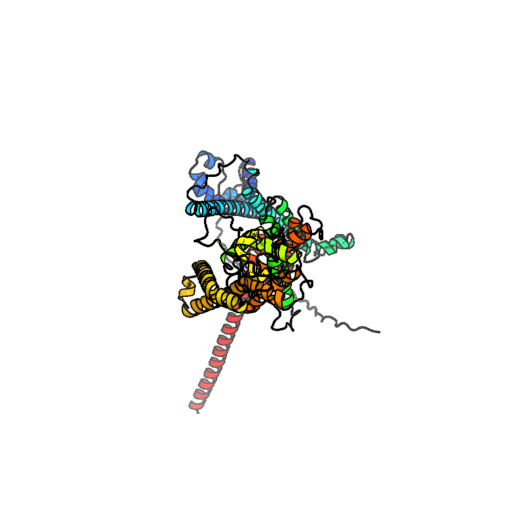 12.713 -8.226 1.00 95.81 385 PRO A CA 1
ATOM 3077 C C . PRO A 1 385 ? 19.152 13.349 -8.538 1.00 95.81 385 PRO A C 1
ATOM 3079 O O . PRO A 1 385 ? 18.643 14.126 -7.726 1.00 95.81 385 PRO A O 1
ATOM 3082 N N . ARG A 1 386 ? 18.527 13.030 -9.681 1.00 95.38 386 ARG A N 1
ATOM 3083 C CA . ARG A 1 386 ? 17.190 13.537 -10.048 1.00 95.38 386 ARG A CA 1
ATOM 3084 C C . ARG A 1 386 ? 16.112 12.977 -9.122 1.00 95.38 386 ARG A C 1
ATOM 3086 O O . ARG A 1 386 ? 15.319 13.744 -8.571 1.00 95.38 386 ARG A O 1
ATOM 3093 N N . ILE A 1 387 ? 16.129 11.664 -8.899 1.00 94.69 387 ILE A N 1
ATOM 3094 C CA . ILE A 1 387 ? 15.228 10.980 -7.964 1.00 94.69 387 ILE A CA 1
ATOM 3095 C C . ILE A 1 387 ? 15.480 11.468 -6.532 1.00 94.69 387 ILE A C 1
ATOM 3097 O O . ILE A 1 387 ? 14.529 11.785 -5.815 1.00 94.69 387 ILE A O 1
ATOM 3101 N N . GLY A 1 388 ? 16.747 11.619 -6.135 1.00 95.31 388 GLY A N 1
ATOM 3102 C CA . GLY A 1 388 ? 17.118 12.112 -4.808 1.00 95.31 388 GLY A CA 1
ATOM 3103 C C . GLY A 1 388 ? 16.580 13.508 -4.508 1.00 95.31 388 GLY A C 1
ATOM 3104 O O . GLY A 1 388 ? 16.006 13.725 -3.441 1.00 95.31 388 GLY A O 1
ATOM 3105 N N . LYS A 1 389 ? 16.670 14.444 -5.463 1.00 95.19 389 LYS A N 1
ATOM 3106 C CA . LYS A 1 389 ? 16.086 15.792 -5.329 1.00 95.19 389 LYS A CA 1
ATOM 3107 C C . LYS A 1 389 ? 14.565 15.745 -5.149 1.00 95.19 389 LYS A C 1
ATOM 3109 O O . LYS A 1 389 ? 14.029 16.461 -4.302 1.00 95.19 389 LYS A O 1
ATOM 3114 N N . LEU A 1 390 ? 13.870 14.890 -5.903 1.00 93.81 390 LEU A N 1
ATOM 3115 C CA . LEU A 1 390 ? 12.419 14.720 -5.778 1.00 93.81 390 LEU A CA 1
ATOM 3116 C C . LEU A 1 390 ? 12.030 14.163 -4.400 1.00 93.81 390 LEU A C 1
ATOM 3118 O O . LEU A 1 390 ? 11.144 14.708 -3.741 1.00 93.81 390 LEU A O 1
ATOM 3122 N N . LEU A 1 391 ? 12.694 13.098 -3.948 1.00 93.06 391 LEU A N 1
ATOM 3123 C CA . LEU A 1 391 ? 12.410 12.477 -2.653 1.00 93.06 391 LEU A CA 1
ATOM 3124 C C . LEU A 1 391 ? 12.749 13.407 -1.487 1.00 93.06 391 LEU A C 1
ATOM 3126 O O . LEU A 1 391 ? 11.979 13.485 -0.530 1.00 93.06 391 LEU A O 1
ATOM 3130 N N . LEU A 1 392 ? 13.834 14.178 -1.598 1.00 95.25 392 LEU A N 1
ATOM 3131 C CA . LEU A 1 392 ? 14.181 15.205 -0.621 1.00 95.25 392 LEU A CA 1
ATOM 3132 C C . LEU A 1 392 ? 13.063 16.250 -0.499 1.00 95.25 392 LEU A C 1
ATOM 3134 O O . LEU A 1 392 ? 12.662 16.598 0.611 1.00 95.25 392 LEU A O 1
ATOM 3138 N N . ALA A 1 393 ? 12.503 16.714 -1.620 1.00 94.75 393 ALA A N 1
ATOM 3139 C CA . ALA A 1 393 ? 11.387 17.660 -1.613 1.00 94.75 393 ALA A CA 1
ATOM 3140 C C . ALA A 1 393 ? 10.121 17.063 -0.965 1.00 94.75 393 ALA A C 1
ATOM 3142 O O . ALA A 1 393 ? 9.447 17.718 -0.171 1.00 94.75 393 ALA A O 1
ATOM 3143 N N . ILE A 1 394 ? 9.812 15.793 -1.240 1.00 91.69 394 ILE A N 1
ATOM 3144 C CA . ILE A 1 394 ? 8.651 15.112 -0.647 1.00 91.69 394 ILE A CA 1
ATOM 3145 C C . ILE A 1 394 ? 8.836 14.932 0.867 1.00 91.69 394 ILE A C 1
ATOM 3147 O O . ILE A 1 394 ? 7.943 15.261 1.652 1.00 91.69 394 ILE A O 1
ATOM 3151 N N . TYR A 1 395 ? 9.993 14.432 1.302 1.00 91.12 395 TYR A N 1
ATOM 3152 C CA . TYR A 1 395 ? 10.259 14.186 2.719 1.00 91.12 395 TYR A CA 1
ATOM 3153 C C . TYR A 1 395 ? 10.406 15.471 3.533 1.00 91.12 395 TYR A C 1
ATOM 3155 O O . TYR A 1 395 ? 9.974 15.500 4.688 1.00 91.12 395 TYR A O 1
ATOM 3163 N N . THR A 1 396 ? 10.936 16.548 2.950 1.00 92.00 396 THR A N 1
ATOM 3164 C CA . THR A 1 396 ? 10.933 17.869 3.600 1.00 92.00 396 THR A CA 1
ATOM 3165 C C . THR A 1 396 ? 9.505 18.384 3.780 1.00 92.00 396 THR A C 1
ATOM 3167 O O . THR A 1 396 ? 9.150 18.765 4.895 1.00 92.00 396 THR A O 1
ATOM 3170 N N . LEU A 1 397 ? 8.645 18.287 2.755 1.00 92.31 397 LEU A N 1
ATOM 3171 C CA . LEU A 1 397 ? 7.240 18.709 2.829 1.00 92.31 397 LEU A CA 1
ATOM 3172 C C . LEU A 1 397 ? 6.456 17.963 3.925 1.00 92.31 397 LEU A C 1
ATOM 3174 O O . LEU A 1 397 ? 5.727 18.579 4.702 1.00 92.31 397 LEU A O 1
ATOM 3178 N N . ILE A 1 398 ? 6.639 16.644 4.038 1.00 89.62 398 ILE A N 1
ATOM 3179 C CA . ILE A 1 398 ? 5.977 15.818 5.066 1.00 89.62 398 ILE A CA 1
ATOM 3180 C C . ILE A 1 398 ? 6.436 16.195 6.483 1.00 89.62 398 ILE A C 1
ATOM 3182 O O . ILE A 1 398 ? 5.679 16.044 7.445 1.00 89.62 398 ILE A O 1
ATOM 3186 N N . ARG A 1 399 ? 7.669 16.687 6.633 1.00 88.44 399 ARG A N 1
ATOM 3187 C CA . ARG A 1 399 ? 8.251 17.065 7.926 1.00 88.44 399 ARG A CA 1
ATOM 3188 C C . ARG A 1 399 ? 7.820 18.455 8.415 1.00 88.44 399 ARG A C 1
ATOM 3190 O O . ARG A 1 399 ? 7.873 18.680 9.624 1.00 88.44 399 ARG A O 1
ATOM 3197 N N . ILE A 1 400 ? 7.294 19.326 7.544 1.00 90.56 400 ILE A N 1
ATOM 3198 C CA . ILE A 1 400 ? 6.845 20.698 7.879 1.00 90.56 400 ILE A CA 1
ATOM 3199 C C . ILE A 1 400 ? 5.972 20.781 9.147 1.00 90.56 400 ILE A C 1
ATOM 3201 O O . ILE A 1 400 ? 6.261 21.615 10.007 1.00 90.56 400 ILE A O 1
ATOM 3205 N N . PRO A 1 401 ? 4.948 19.929 9.358 1.00 87.06 401 PRO A N 1
ATOM 3206 C CA . PRO A 1 401 ? 4.075 20.040 10.530 1.00 87.06 401 PRO A CA 1
ATOM 3207 C C . PRO A 1 401 ? 4.794 19.820 11.869 1.00 87.06 401 PRO A C 1
ATOM 3209 O O . PRO A 1 401 ? 4.260 20.171 12.919 1.00 87.06 401 PRO A O 1
ATOM 3212 N N . ARG A 1 402 ? 5.989 19.216 11.857 1.00 83.88 402 ARG A N 1
ATOM 3213 C CA . ARG A 1 402 ? 6.788 18.909 13.053 1.00 83.88 402 ARG A CA 1
ATOM 3214 C C . ARG A 1 402 ? 8.045 19.768 13.170 1.00 83.88 402 ARG A C 1
ATOM 3216 O O . ARG A 1 402 ? 8.893 19.469 14.007 1.00 83.88 402 ARG A O 1
ATOM 3223 N N . ILE A 1 403 ? 8.142 20.855 12.403 1.00 84.31 403 ILE A N 1
ATOM 3224 C CA . ILE A 1 403 ? 9.344 21.695 12.351 1.00 84.31 403 ILE A CA 1
ATOM 3225 C C . ILE A 1 403 ? 9.761 22.223 13.732 1.00 84.31 403 ILE A C 1
ATOM 3227 O O . ILE A 1 403 ? 10.940 22.221 14.062 1.00 84.31 403 ILE A O 1
ATOM 3231 N N . ARG A 1 404 ? 8.795 22.549 14.606 1.00 85.62 404 ARG A N 1
ATOM 3232 C CA . ARG A 1 404 ? 9.065 23.013 15.980 1.00 85.62 404 ARG A CA 1
ATOM 3233 C C . ARG A 1 404 ? 9.828 21.994 16.827 1.00 85.62 404 ARG A C 1
ATOM 3235 O O . ARG A 1 404 ? 10.727 22.367 17.564 1.00 85.62 404 ARG A O 1
ATOM 3242 N N . SER A 1 405 ? 9.483 20.713 16.711 1.00 81.50 405 SER A N 1
ATOM 3243 C CA . SER A 1 405 ? 10.183 19.637 17.425 1.00 81.50 405 SER A CA 1
ATOM 3244 C C . SER A 1 405 ? 11.547 19.345 16.797 1.00 81.50 405 SER A C 1
ATOM 3246 O O . SER A 1 405 ? 12.486 18.979 17.494 1.00 81.50 405 SER A O 1
ATOM 3248 N N . GLN A 1 406 ? 11.688 19.559 15.490 1.00 81.69 406 GLN A N 1
ATOM 3249 C CA . GLN A 1 406 ? 12.948 19.348 14.775 1.00 81.69 406 GLN A CA 1
ATOM 3250 C C . GLN A 1 406 ? 13.993 20.416 15.096 1.00 81.69 406 GLN A C 1
ATOM 3252 O O . GLN A 1 406 ? 15.180 20.102 15.152 1.00 81.69 406 GLN A O 1
ATOM 3257 N N . LEU A 1 407 ? 13.558 21.646 15.382 1.00 86.81 407 LEU A N 1
ATOM 3258 C CA . LEU A 1 407 ? 14.436 22.731 15.827 1.00 86.81 407 LEU A CA 1
ATOM 3259 C C . LEU A 1 407 ? 15.129 22.432 17.167 1.00 86.81 407 LEU A C 1
ATOM 3261 O O . LEU A 1 407 ? 16.177 23.005 17.435 1.00 86.81 407 LEU A O 1
ATOM 3265 N N . GLN A 1 408 ? 14.607 21.501 17.975 1.00 90.25 408 GLN A N 1
ATOM 3266 C CA . GLN A 1 408 ? 15.262 21.064 19.217 1.00 90.25 408 GLN A CA 1
ATOM 3267 C C . GLN A 1 408 ? 16.505 20.194 18.956 1.00 90.25 408 GLN A C 1
ATOM 3269 O O . GLN A 1 408 ? 17.377 20.092 19.810 1.00 90.25 408 GLN A O 1
ATOM 3274 N N . SER A 1 409 ? 16.599 19.542 17.790 1.00 88.62 409 SER A N 1
ATOM 3275 C CA . SER A 1 409 ? 17.759 18.726 17.401 1.00 88.62 409 SER A CA 1
ATOM 3276 C C . SER A 1 409 ? 17.972 18.754 15.875 1.00 88.62 409 SER A C 1
ATOM 3278 O O . SER A 1 409 ? 17.689 17.774 15.170 1.00 88.62 409 SER A O 1
ATOM 3280 N N . PRO A 1 410 ? 18.474 19.881 15.331 1.00 88.56 410 PRO A N 1
ATOM 3281 C CA . PRO A 1 410 ? 18.542 20.098 13.887 1.00 88.56 410 PRO A CA 1
ATOM 3282 C C . PRO A 1 410 ? 19.485 19.110 13.194 1.00 88.56 410 PRO A C 1
ATOM 3284 O O . PRO A 1 410 ? 19.124 18.547 12.162 1.00 88.56 410 PRO A O 1
ATOM 3287 N N . LEU A 1 411 ? 20.643 18.809 13.796 1.00 91.69 411 LEU A N 1
ATOM 3288 C CA . LEU A 1 411 ? 21.628 17.881 13.226 1.00 91.69 411 LEU A CA 1
ATOM 3289 C C . LEU A 1 411 ? 21.080 16.453 13.106 1.00 91.69 411 LEU A C 1
ATOM 3291 O O . LEU A 1 411 ? 21.178 15.840 12.047 1.00 91.69 411 LEU A O 1
ATOM 3295 N N . LYS A 1 412 ? 20.420 15.942 14.154 1.00 90.00 412 LYS A N 1
ATOM 3296 C CA . LYS A 1 412 ? 19.779 14.614 14.128 1.00 90.00 412 LYS A CA 1
ATOM 3297 C C . LYS A 1 412 ? 18.638 14.570 13.107 1.00 90.00 412 LYS A C 1
ATOM 3299 O O . LYS A 1 412 ? 18.477 13.596 12.371 1.00 90.00 412 LYS A O 1
ATOM 3304 N N . SER A 1 413 ? 17.855 15.642 13.018 1.00 88.69 413 SER A N 1
ATOM 3305 C CA . SER A 1 413 ? 16.762 15.749 12.048 1.00 88.69 413 SER A CA 1
ATOM 3306 C C . SER A 1 413 ? 17.270 15.775 10.603 1.00 88.69 413 SER A C 1
ATOM 3308 O O . SER A 1 413 ? 16.674 15.122 9.745 1.00 88.69 413 SER A O 1
ATOM 3310 N N . LEU A 1 414 ? 18.374 16.474 10.332 1.00 90.38 414 LEU A N 1
ATOM 3311 C CA . LEU A 1 414 ? 18.991 16.526 9.009 1.00 90.38 414 LEU A CA 1
ATOM 3312 C C . LEU A 1 414 ? 19.655 15.194 8.643 1.00 90.38 414 LEU A C 1
ATOM 3314 O O . LEU A 1 414 ? 19.428 14.697 7.544 1.00 90.38 414 LEU A O 1
ATOM 3318 N N . ALA A 1 415 ? 20.385 14.575 9.574 1.00 91.56 415 ALA A N 1
ATOM 3319 C CA . ALA A 1 415 ? 21.007 13.267 9.370 1.00 91.56 415 ALA A CA 1
ATOM 3320 C C . ALA A 1 415 ? 19.961 12.191 9.040 1.00 91.56 415 ALA A C 1
ATOM 3322 O O . ALA A 1 415 ? 20.080 11.502 8.032 1.00 91.56 415 ALA A O 1
ATOM 3323 N N . THR A 1 416 ? 18.870 12.116 9.811 1.00 89.88 416 THR A N 1
ATOM 3324 C CA . THR A 1 416 ? 17.776 11.162 9.540 1.00 89.88 416 THR A CA 1
ATOM 3325 C C . THR A 1 416 ? 17.040 11.456 8.235 1.00 89.88 416 THR A C 1
ATOM 3327 O O . THR A 1 416 ? 16.539 10.538 7.587 1.00 89.88 416 THR A O 1
ATOM 3330 N N . LEU A 1 417 ? 16.912 12.731 7.845 1.00 91.31 417 LEU A N 1
ATOM 3331 C CA . LEU A 1 417 ? 16.334 13.103 6.554 1.00 91.31 417 LEU A CA 1
ATOM 3332 C C . LEU A 1 417 ? 17.241 12.630 5.420 1.00 91.31 417 LEU A C 1
ATOM 3334 O O . LEU A 1 417 ? 16.756 11.949 4.519 1.00 91.31 417 LEU A O 1
ATOM 3338 N N . GLY A 1 418 ? 18.533 12.948 5.503 1.00 92.31 418 GLY A N 1
ATOM 3339 C CA . GLY A 1 418 ? 19.554 12.523 4.555 1.00 92.31 418 GLY A CA 1
ATOM 3340 C C . GLY A 1 418 ? 19.569 11.008 4.402 1.00 92.31 418 GLY A C 1
ATOM 3341 O O . GLY A 1 418 ? 19.354 10.520 3.302 1.00 92.31 418 GLY A O 1
ATOM 3342 N N . GLU A 1 419 ? 19.685 10.271 5.507 1.00 92.44 419 GLU A N 1
ATOM 3343 C CA . GLU A 1 419 ? 19.690 8.804 5.536 1.00 92.44 419 GLU A CA 1
ATOM 3344 C C . GLU A 1 419 ? 18.423 8.199 4.913 1.00 92.44 419 GLU A C 1
ATOM 3346 O O . GLU A 1 419 ? 18.507 7.307 4.071 1.00 92.44 419 GLU A O 1
ATOM 3351 N N . SER A 1 420 ? 17.236 8.701 5.278 1.00 90.31 420 SER A N 1
ATOM 3352 C CA . SER A 1 420 ? 15.983 8.215 4.682 1.00 90.31 420 SER A CA 1
ATOM 3353 C C . SER A 1 420 ? 15.900 8.515 3.184 1.00 90.31 420 SER A C 1
ATOM 3355 O O . SER A 1 420 ? 15.444 7.674 2.408 1.00 90.31 420 SER A O 1
ATOM 3357 N N . THR A 1 421 ? 16.369 9.695 2.769 1.00 93.25 421 THR A N 1
ATOM 3358 C CA . THR A 1 421 ? 16.320 10.141 1.376 1.00 93.25 421 THR A CA 1
ATOM 3359 C C . THR A 1 421 ? 17.282 9.322 0.535 1.00 93.25 421 THR A C 1
ATOM 3361 O O . THR A 1 421 ? 16.866 8.781 -0.483 1.00 93.25 421 THR A O 1
ATOM 3364 N N . THR A 1 422 ? 18.537 9.170 0.960 1.00 94.25 422 THR A N 1
ATOM 3365 C CA . THR A 1 422 ? 19.553 8.409 0.224 1.00 94.25 422 THR A CA 1
ATOM 3366 C C . THR A 1 422 ? 19.165 6.942 0.111 1.00 94.25 422 THR A C 1
ATOM 3368 O O . THR A 1 422 ? 19.165 6.416 -0.997 1.00 94.25 422 THR A O 1
ATOM 3371 N N . ARG A 1 423 ? 18.724 6.295 1.198 1.00 93.69 423 ARG A N 1
ATOM 3372 C CA . ARG A 1 423 ? 18.266 4.894 1.150 1.00 93.69 423 ARG A CA 1
ATOM 3373 C C . ARG A 1 423 ? 17.067 4.694 0.231 1.00 93.69 423 ARG A C 1
ATOM 3375 O O . ARG A 1 423 ? 17.094 3.788 -0.597 1.00 93.69 423 ARG A O 1
ATOM 3382 N N . THR A 1 424 ? 16.052 5.559 0.318 1.00 92.19 424 THR A N 1
ATOM 3383 C CA . THR A 1 424 ? 14.882 5.471 -0.576 1.00 92.19 424 THR A CA 1
ATOM 3384 C C . THR A 1 424 ? 15.272 5.773 -2.030 1.00 92.19 424 THR A C 1
ATOM 3386 O O . THR A 1 424 ? 14.726 5.168 -2.947 1.00 92.19 424 THR A O 1
ATOM 3389 N N . THR A 1 425 ? 16.234 6.673 -2.256 1.00 95.00 425 THR A N 1
ATOM 3390 C CA . THR A 1 425 ? 16.755 6.987 -3.597 1.00 95.00 425 THR A CA 1
ATOM 3391 C C . THR A 1 425 ? 17.456 5.777 -4.195 1.00 95.00 425 THR A C 1
ATOM 3393 O O . THR A 1 425 ? 17.105 5.367 -5.292 1.00 95.00 425 THR A O 1
ATOM 3396 N N . LEU A 1 426 ? 18.382 5.156 -3.459 1.00 95.06 426 LEU A N 1
ATOM 3397 C CA . LEU A 1 426 ? 19.071 3.940 -3.902 1.00 95.06 426 LEU A CA 1
ATOM 3398 C C . LEU A 1 426 ? 18.077 2.805 -4.174 1.00 95.06 426 LEU A C 1
ATOM 3400 O O . LEU A 1 426 ? 18.179 2.135 -5.199 1.00 95.06 426 LEU A O 1
ATOM 3404 N N . LEU A 1 427 ? 17.086 2.632 -3.293 1.00 94.44 427 LEU A N 1
ATOM 3405 C CA . LEU A 1 427 ? 15.990 1.688 -3.495 1.00 94.44 427 LEU A CA 1
ATOM 3406 C C . LEU A 1 427 ? 15.255 1.952 -4.812 1.00 94.44 427 LEU A C 1
ATOM 3408 O O . LEU A 1 427 ? 15.072 1.035 -5.606 1.00 94.44 427 LEU A O 1
ATOM 3412 N N . LEU A 1 428 ? 14.816 3.190 -5.038 1.00 93.56 428 LEU A N 1
ATOM 3413 C CA . LEU A 1 428 ? 13.955 3.522 -6.165 1.00 93.56 428 LEU A CA 1
ATOM 3414 C C . LEU A 1 428 ? 14.711 3.517 -7.497 1.00 93.56 428 LEU A C 1
ATOM 3416 O O . LEU A 1 428 ? 14.231 2.918 -8.454 1.00 93.56 428 LEU A O 1
ATOM 3420 N N . THR A 1 429 ? 15.900 4.119 -7.550 1.00 95.81 429 THR A N 1
ATOM 3421 C CA . THR A 1 429 ? 16.766 4.096 -8.736 1.00 95.81 429 THR A CA 1
ATOM 3422 C C . THR A 1 429 ? 17.138 2.660 -9.105 1.00 95.81 429 THR A C 1
ATOM 3424 O O . THR A 1 429 ? 17.011 2.258 -10.261 1.00 95.81 429 THR A O 1
ATOM 3427 N N . GLY A 1 430 ? 17.502 1.841 -8.111 1.00 95.38 430 GLY A N 1
ATOM 3428 C CA . GLY A 1 430 ? 17.795 0.427 -8.322 1.00 95.38 430 GLY A CA 1
ATOM 3429 C C . GLY A 1 430 ? 16.579 -0.355 -8.810 1.00 95.38 430 GLY A C 1
ATOM 3430 O O . GLY A 1 430 ? 16.679 -1.088 -9.791 1.00 95.38 430 GLY A O 1
ATOM 3431 N N . ALA A 1 431 ? 15.414 -0.161 -8.195 1.00 94.81 431 ALA A N 1
ATOM 3432 C CA . ALA A 1 431 ? 14.194 -0.862 -8.582 1.00 94.81 431 ALA A CA 1
ATOM 3433 C C . ALA A 1 431 ? 13.716 -0.518 -10.006 1.00 94.81 431 ALA A C 1
ATOM 3435 O O . ALA A 1 431 ? 13.135 -1.385 -10.657 1.00 94.81 431 ALA A O 1
ATOM 3436 N N . LEU A 1 432 ? 13.956 0.712 -10.483 1.00 94.62 432 LEU A N 1
ATOM 3437 C CA . LEU A 1 432 ? 13.506 1.196 -11.794 1.00 94.62 432 LEU A CA 1
ATOM 3438 C C . LEU A 1 432 ? 14.466 0.846 -12.937 1.00 94.62 432 LEU A C 1
ATOM 3440 O O . LEU A 1 432 ? 14.010 0.344 -13.961 1.00 94.62 432 LEU A O 1
ATOM 3444 N N . GLY A 1 433 ? 15.772 1.092 -12.784 1.00 94.56 433 GLY A N 1
ATOM 3445 C CA . GLY A 1 433 ? 16.742 0.898 -13.871 1.00 94.56 433 GLY A CA 1
ATOM 3446 C C . GLY A 1 433 ? 17.340 -0.503 -13.956 1.00 94.56 433 GLY A C 1
ATOM 3447 O O . GLY A 1 433 ? 17.541 -1.033 -15.049 1.00 94.56 433 GLY A O 1
ATOM 3448 N N . THR A 1 434 ? 17.574 -1.153 -12.811 1.00 96.19 434 THR A N 1
ATOM 3449 C CA . THR A 1 434 ? 18.188 -2.493 -12.775 1.00 96.19 434 THR A CA 1
ATOM 3450 C C . THR A 1 434 ? 17.399 -3.564 -13.543 1.00 96.19 434 THR A C 1
ATOM 3452 O O . THR A 1 434 ? 18.056 -4.399 -14.162 1.00 96.19 434 THR A O 1
ATOM 3455 N N . PRO A 1 435 ? 16.045 -3.577 -13.597 1.00 96.44 435 PRO A N 1
ATOM 3456 C CA . PRO A 1 435 ? 15.320 -4.535 -14.431 1.00 96.44 435 PRO A CA 1
ATOM 3457 C C . PRO A 1 435 ? 15.763 -4.505 -15.896 1.00 96.44 435 PRO A C 1
ATOM 3459 O O . PRO A 1 435 ? 15.972 -5.558 -16.489 1.00 96.44 435 PRO A O 1
ATOM 3462 N N . PHE A 1 436 ? 15.961 -3.318 -16.476 1.00 95.19 436 PHE A N 1
ATOM 3463 C CA . PHE A 1 436 ? 16.380 -3.169 -17.872 1.00 95.19 436 PHE A CA 1
ATOM 3464 C C . PHE A 1 436 ? 17.832 -3.614 -18.079 1.00 95.19 436 PHE A C 1
ATOM 3466 O O . PHE A 1 436 ? 18.126 -4.348 -19.021 1.00 95.19 436 PHE A O 1
ATOM 3473 N N . ALA A 1 437 ? 18.733 -3.271 -17.156 1.00 95.06 437 ALA A N 1
ATOM 3474 C CA . ALA A 1 437 ? 20.112 -3.758 -17.195 1.00 95.06 437 ALA A CA 1
ATOM 3475 C C . ALA A 1 437 ? 20.195 -5.292 -17.067 1.00 95.06 437 ALA A C 1
ATOM 3477 O O . ALA A 1 437 ? 20.944 -5.943 -17.797 1.00 95.06 437 ALA A O 1
ATOM 3478 N N . LEU A 1 438 ? 19.388 -5.887 -16.183 1.00 96.06 438 LEU A N 1
ATOM 3479 C CA . LEU A 1 438 ? 19.300 -7.339 -16.014 1.00 96.06 438 LEU A CA 1
ATOM 3480 C C . LEU A 1 438 ? 18.710 -8.025 -17.238 1.00 96.06 438 LEU A C 1
ATOM 3482 O O . LEU A 1 438 ? 19.151 -9.111 -17.589 1.00 96.06 438 LEU A O 1
ATOM 3486 N N . LEU A 1 439 ? 17.752 -7.400 -17.919 1.00 94.62 439 LEU A N 1
ATOM 3487 C CA . LEU A 1 439 ? 17.252 -7.895 -19.193 1.00 94.62 439 LEU A CA 1
ATOM 3488 C C . LEU A 1 439 ? 18.361 -7.957 -20.259 1.00 94.62 439 LEU A C 1
ATOM 3490 O O . LEU A 1 439 ? 18.475 -8.974 -20.944 1.00 94.62 439 LEU A O 1
ATOM 3494 N N . CYS A 1 440 ? 19.218 -6.931 -20.355 1.00 93.00 440 CYS A N 1
ATOM 3495 C CA . CYS A 1 440 ? 20.410 -6.986 -21.209 1.00 93.00 440 CYS A CA 1
ATOM 3496 C C . CYS A 1 440 ? 21.344 -8.134 -20.797 1.00 93.00 440 CYS A C 1
ATOM 3498 O O . CYS A 1 440 ? 21.742 -8.932 -21.645 1.00 93.00 440 CYS A O 1
ATOM 3500 N N . LEU A 1 441 ? 21.642 -8.269 -19.501 1.00 93.94 441 LEU A N 1
ATOM 3501 C CA . LEU A 1 441 ? 22.490 -9.345 -18.977 1.00 93.94 441 LEU A CA 1
ATOM 3502 C C . LEU A 1 441 ? 21.900 -10.739 -19.247 1.00 93.94 441 LEU A C 1
ATOM 3504 O O . LEU A 1 441 ? 22.609 -11.673 -19.598 1.00 93.94 441 LEU A O 1
ATOM 3508 N N . PHE A 1 442 ? 20.586 -10.901 -19.132 1.00 93.81 442 PHE A N 1
ATOM 3509 C CA . PHE A 1 442 ? 19.898 -12.152 -19.437 1.00 93.81 442 PHE A CA 1
ATOM 3510 C C . PHE A 1 442 ? 19.911 -12.482 -20.924 1.00 93.81 442 PHE A C 1
ATOM 3512 O O . PHE A 1 442 ? 19.870 -13.658 -21.275 1.00 93.81 442 PHE A O 1
ATOM 3519 N N . SER A 1 443 ? 19.983 -11.479 -21.801 1.00 89.25 443 SER A N 1
ATOM 3520 C CA . SER A 1 443 ? 20.133 -11.716 -23.237 1.00 89.25 443 SER A CA 1
ATOM 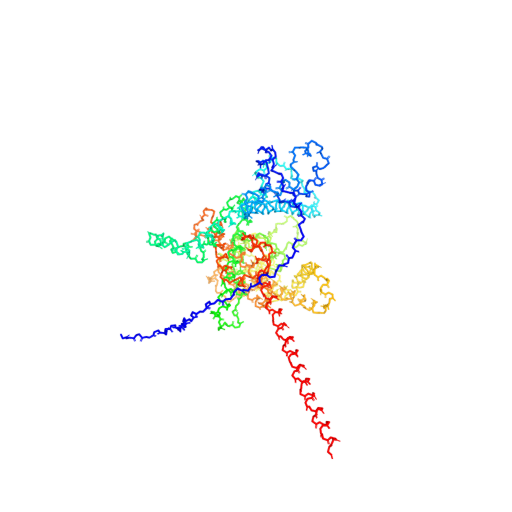3521 C C . SER A 1 443 ? 21.506 -12.292 -23.604 1.00 89.25 443 SER A C 1
ATOM 3523 O O . SER A 1 443 ? 21.602 -13.003 -24.599 1.00 89.25 443 SER A O 1
ATOM 3525 N N . THR A 1 444 ? 22.541 -12.050 -22.787 1.00 88.44 444 THR A N 1
ATOM 3526 C CA . THR A 1 444 ? 23.882 -12.627 -22.975 1.00 88.44 444 THR A CA 1
ATOM 3527 C C . THR A 1 444 ? 24.088 -13.922 -22.190 1.00 88.44 444 THR A C 1
ATOM 3529 O O . THR A 1 444 ? 24.770 -14.819 -22.674 1.00 88.44 444 THR A O 1
ATOM 3532 N N . LEU A 1 445 ? 23.492 -14.042 -20.998 1.00 92.38 445 LEU A N 1
ATOM 3533 C CA . LEU A 1 445 ? 23.683 -15.185 -20.100 1.00 92.38 445 LEU A CA 1
ATOM 3534 C C . LEU A 1 445 ? 22.735 -16.365 -20.381 1.00 92.38 445 LEU A C 1
ATOM 3536 O O . LEU A 1 445 ? 23.121 -17.515 -20.187 1.00 92.38 445 LEU A O 1
ATOM 3540 N N . LEU A 1 446 ? 21.485 -16.110 -20.793 1.00 91.38 446 LEU A N 1
ATOM 3541 C CA . LEU A 1 446 ? 20.455 -17.149 -20.934 1.00 91.38 446 LEU A CA 1
ATOM 3542 C C . LEU A 1 446 ? 20.159 -17.463 -22.412 1.00 91.38 446 LEU A C 1
ATOM 3544 O O . LEU A 1 446 ? 19.867 -16.542 -23.180 1.00 91.38 446 LEU A O 1
ATOM 3548 N N . PRO A 1 447 ? 20.067 -18.750 -22.810 1.00 90.00 447 PRO A N 1
ATOM 3549 C CA . PRO A 1 447 ? 19.717 -19.137 -24.179 1.00 90.00 447 PRO A CA 1
ATOM 3550 C C . PRO A 1 447 ? 18.367 -18.567 -24.621 1.00 90.00 447 PRO A C 1
ATOM 3552 O O . PRO A 1 447 ? 17.413 -18.614 -23.851 1.00 90.00 447 PRO A O 1
ATOM 3555 N N . HIS A 1 448 ? 18.239 -18.118 -25.870 1.00 85.12 448 HIS A N 1
ATOM 3556 C CA . HIS A 1 448 ? 17.057 -17.446 -26.449 1.00 85.12 448 HIS A CA 1
ATOM 3557 C C . HIS A 1 448 ? 15.679 -18.065 -26.117 1.00 85.12 448 HIS A C 1
ATOM 3559 O O . HIS A 1 448 ? 14.683 -17.358 -25.980 1.00 85.12 448 HIS A O 1
ATOM 3565 N N . ARG A 1 449 ? 15.607 -19.391 -25.942 1.00 84.44 449 ARG A N 1
ATOM 3566 C CA . ARG A 1 449 ? 14.359 -20.129 -25.666 1.00 84.44 449 ARG A CA 1
ATOM 3567 C C . ARG A 1 449 ? 14.013 -20.254 -24.180 1.00 84.44 449 ARG A C 1
ATOM 3569 O O . ARG A 1 449 ? 12.875 -20.580 -23.852 1.00 84.44 449 ARG A O 1
ATOM 3576 N N . LEU A 1 450 ? 14.972 -20.031 -23.284 1.00 87.31 450 LEU A N 1
ATOM 3577 C CA . LEU A 1 450 ? 14.791 -20.251 -21.854 1.00 87.31 450 LEU A CA 1
ATOM 3578 C C . LEU A 1 450 ? 14.034 -19.073 -21.227 1.00 87.31 450 LEU A C 1
ATOM 3580 O O . LEU A 1 450 ? 14.513 -17.938 -21.257 1.00 87.31 450 LEU A O 1
ATOM 3584 N N . LEU A 1 451 ? 12.874 -19.359 -20.627 1.00 86.50 451 LEU A N 1
ATOM 3585 C CA . LEU A 1 451 ? 12.068 -18.416 -19.839 1.00 86.50 451 LEU A CA 1
ATOM 3586 C C . LEU A 1 451 ? 11.728 -17.083 -20.554 1.00 86.50 451 LEU A C 1
ATOM 3588 O O . LEU A 1 451 ? 11.988 -16.020 -19.988 1.00 86.50 451 LEU A O 1
ATOM 3592 N N . PRO A 1 452 ? 11.121 -17.076 -21.762 1.00 88.12 452 PRO A N 1
ATOM 3593 C CA . PRO A 1 452 ? 11.020 -15.849 -22.554 1.00 88.12 452 PRO A CA 1
ATOM 3594 C C . PRO A 1 452 ? 10.292 -14.701 -21.840 1.00 88.12 452 PRO A C 1
ATOM 3596 O O . PRO A 1 452 ? 10.795 -13.584 -21.764 1.00 88.12 452 PRO A O 1
ATOM 3599 N N . ARG A 1 453 ? 9.145 -15.005 -21.220 1.00 92.44 453 ARG A N 1
ATOM 3600 C CA . ARG A 1 453 ? 8.345 -14.023 -20.469 1.00 92.44 453 ARG A CA 1
ATOM 3601 C C . ARG A 1 453 ? 8.753 -13.894 -18.999 1.00 92.44 453 ARG A C 1
ATOM 3603 O O . ARG A 1 453 ? 8.684 -12.811 -18.425 1.00 92.44 453 ARG A O 1
ATOM 3610 N N . SER A 1 454 ? 9.182 -14.984 -18.367 1.00 92.19 454 SER A N 1
ATOM 3611 C CA . SER A 1 454 ? 9.537 -15.011 -16.939 1.00 92.19 454 SER A CA 1
ATOM 3612 C C . SER A 1 454 ? 10.846 -14.283 -16.619 1.00 92.19 454 SER A C 1
ATOM 3614 O O . SER A 1 454 ? 11.019 -13.870 -15.475 1.00 92.19 454 SER A O 1
ATOM 3616 N N . ARG A 1 455 ? 11.715 -14.023 -17.610 1.00 94.00 455 ARG A N 1
ATOM 3617 C CA . ARG A 1 455 ? 12.881 -13.127 -17.463 1.00 94.00 455 ARG A CA 1
ATOM 3618 C C . ARG A 1 455 ? 12.514 -11.759 -16.905 1.00 94.00 455 ARG A C 1
ATOM 3620 O O . ARG A 1 455 ? 13.257 -11.230 -16.091 1.00 94.00 455 ARG A O 1
ATOM 3627 N N . PHE A 1 456 ? 11.368 -11.207 -17.298 1.00 95.38 456 PHE A N 1
ATOM 3628 C CA . PHE A 1 456 ? 10.911 -9.908 -16.806 1.00 95.38 456 PHE A CA 1
ATOM 3629 C C . PHE A 1 456 ? 10.532 -9.993 -15.327 1.00 95.38 456 PHE A C 1
ATOM 3631 O O . PHE A 1 456 ? 10.980 -9.179 -14.528 1.00 95.38 456 PHE A O 1
ATOM 3638 N N . PHE A 1 457 ? 9.800 -11.035 -14.925 1.00 96.19 457 PHE A N 1
ATOM 3639 C CA . PHE A 1 457 ? 9.500 -11.249 -13.509 1.00 96.19 457 PHE A CA 1
ATOM 3640 C C . PHE A 1 457 ? 10.781 -11.409 -12.677 1.00 96.19 457 PHE A C 1
ATOM 3642 O O . PHE A 1 457 ? 10.902 -10.798 -11.620 1.00 96.19 457 PHE A O 1
ATOM 3649 N N . LEU A 1 458 ? 11.760 -12.176 -13.171 1.00 96.25 458 LEU A N 1
ATOM 3650 C CA . LEU A 1 458 ? 13.041 -12.370 -12.491 1.00 96.25 458 LEU A CA 1
ATOM 3651 C C . LEU A 1 458 ? 13.865 -11.075 -12.427 1.00 96.25 458 LEU A C 1
ATOM 3653 O O . LEU A 1 458 ? 14.414 -10.758 -11.376 1.00 96.25 458 LEU A O 1
ATOM 3657 N N . ALA A 1 459 ? 13.914 -10.306 -13.517 1.00 96.50 459 ALA A N 1
ATOM 3658 C CA . ALA A 1 459 ? 14.635 -9.039 -13.588 1.00 96.50 459 ALA A CA 1
ATOM 3659 C C . ALA A 1 459 ? 14.071 -8.011 -12.595 1.00 96.50 459 ALA A C 1
ATOM 3661 O O . ALA A 1 459 ? 14.831 -7.408 -11.839 1.00 96.50 459 ALA A O 1
ATOM 3662 N N . GLY A 1 460 ? 12.742 -7.869 -12.530 1.00 96.31 460 GLY A N 1
ATOM 3663 C CA . GLY A 1 460 ? 12.093 -7.044 -11.507 1.00 96.31 460 GLY A CA 1
ATOM 3664 C C . GLY A 1 460 ? 12.239 -7.626 -10.094 1.00 96.31 460 GLY A C 1
ATOM 3665 O O . GLY A 1 460 ? 12.375 -6.899 -9.118 1.00 96.31 460 GLY A O 1
ATOM 3666 N N . GLY A 1 461 ? 12.263 -8.952 -9.953 1.00 96.75 461 GLY A N 1
ATOM 3667 C CA . GLY A 1 461 ? 12.480 -9.612 -8.666 1.00 96.75 461 GLY A CA 1
ATOM 3668 C C . GLY A 1 461 ? 13.844 -9.279 -8.062 1.00 96.75 461 GLY A C 1
ATOM 3669 O O . GLY A 1 461 ? 13.934 -8.867 -6.905 1.00 96.75 461 GLY A O 1
ATOM 3670 N N . ILE A 1 462 ? 14.898 -9.408 -8.869 1.00 97.00 462 ILE A N 1
ATOM 3671 C CA . ILE A 1 462 ? 16.277 -9.107 -8.472 1.00 97.00 462 ILE A CA 1
ATOM 3672 C C . ILE A 1 462 ? 16.461 -7.602 -8.260 1.00 97.00 462 ILE A C 1
ATOM 3674 O O . ILE A 1 462 ? 17.102 -7.213 -7.287 1.00 97.00 462 ILE A O 1
ATOM 3678 N N . SER A 1 463 ? 15.866 -6.736 -9.089 1.00 95.94 463 SER A N 1
ATOM 3679 C CA . SER A 1 463 ? 15.918 -5.287 -8.841 1.00 95.94 463 SER A CA 1
ATOM 3680 C C . SER A 1 463 ? 15.231 -4.894 -7.530 1.00 95.94 463 SER A C 1
ATOM 3682 O O . SER A 1 463 ? 15.667 -3.974 -6.841 1.00 95.94 463 SER A O 1
ATOM 3684 N N . GLY A 1 464 ? 14.193 -5.621 -7.117 1.00 95.25 464 GLY A N 1
ATOM 3685 C CA . GLY A 1 464 ? 13.564 -5.400 -5.825 1.00 95.25 464 GLY A CA 1
ATOM 3686 C C . GLY A 1 464 ? 14.441 -5.797 -4.629 1.00 95.25 464 GLY A C 1
ATOM 3687 O O . GLY A 1 464 ? 14.128 -5.405 -3.505 1.00 95.25 464 GLY A O 1
ATOM 3688 N N . LEU A 1 465 ? 15.568 -6.499 -4.816 1.00 95.69 465 LEU A N 1
ATOM 3689 C CA . LEU A 1 465 ? 16.520 -6.769 -3.726 1.00 95.69 465 LEU A CA 1
ATOM 3690 C C . LEU A 1 465 ? 17.166 -5.493 -3.179 1.00 95.69 465 LEU A C 1
ATOM 3692 O O . LEU A 1 465 ? 17.585 -5.480 -2.022 1.00 95.69 465 LEU A O 1
ATOM 3696 N N . PHE A 1 466 ? 17.147 -4.388 -3.934 1.00 94.62 466 PHE A N 1
ATOM 3697 C CA . PHE A 1 466 ? 17.547 -3.076 -3.421 1.00 94.62 466 PHE A CA 1
ATOM 3698 C C . PHE A 1 466 ? 16.727 -2.642 -2.187 1.00 94.62 466 PHE A C 1
ATOM 3700 O O . PHE A 1 466 ? 17.180 -1.804 -1.408 1.00 94.62 466 PHE A O 1
ATOM 3707 N N . ALA A 1 467 ? 15.561 -3.252 -1.929 1.00 94.38 467 ALA A N 1
ATOM 3708 C CA . ALA A 1 467 ? 14.794 -3.051 -0.693 1.00 94.38 467 ALA A CA 1
ATOM 3709 C C . ALA A 1 467 ? 15.572 -3.399 0.575 1.00 94.38 467 ALA A C 1
ATOM 3711 O O . ALA A 1 467 ? 15.277 -2.866 1.646 1.00 94.38 467 ALA A O 1
ATOM 3712 N N . PHE A 1 468 ? 16.592 -4.245 0.459 1.00 92.62 468 PHE A N 1
ATOM 3713 C CA . PHE A 1 468 ? 17.478 -4.579 1.558 1.00 92.62 468 PHE A CA 1
ATOM 3714 C C . PHE A 1 468 ? 18.199 -3.353 2.143 1.00 92.62 468 PHE A C 1
ATOM 3716 O O . PHE A 1 468 ? 18.397 -3.296 3.358 1.00 92.62 468 PHE A O 1
ATOM 3723 N N . LEU A 1 469 ? 18.525 -2.343 1.320 1.00 90.94 469 LEU A N 1
ATOM 3724 C CA . LEU A 1 469 ? 19.177 -1.105 1.773 1.00 90.94 469 LEU A CA 1
ATOM 3725 C C . LEU A 1 469 ? 18.296 -0.280 2.720 1.00 90.94 469 LEU A C 1
ATOM 3727 O O . LEU A 1 469 ? 18.816 0.440 3.569 1.00 90.94 469 LEU A O 1
ATOM 3731 N N . ASP A 1 470 ? 16.972 -0.397 2.599 1.00 88.69 470 ASP A N 1
ATOM 3732 C CA . ASP A 1 470 ? 16.002 0.373 3.386 1.00 88.69 470 ASP A CA 1
ATOM 3733 C C . ASP A 1 470 ? 15.151 -0.512 4.317 1.00 88.69 470 ASP A C 1
ATOM 3735 O O . ASP A 1 470 ? 14.038 -0.167 4.729 1.00 88.69 470 ASP A O 1
ATOM 3739 N N . ARG A 1 471 ? 15.681 -1.691 4.675 1.00 87.00 471 ARG A N 1
ATOM 3740 C CA . ARG A 1 471 ? 14.954 -2.728 5.426 1.00 87.00 471 ARG A CA 1
ATOM 3741 C C . ARG A 1 471 ? 14.439 -2.277 6.798 1.00 87.00 471 ARG A C 1
ATOM 3743 O O . ARG A 1 471 ? 13.412 -2.781 7.246 1.00 87.00 471 ARG A O 1
ATOM 3750 N N . HIS A 1 472 ? 15.127 -1.341 7.456 1.00 80.62 472 HIS A N 1
ATOM 3751 C CA . HIS A 1 472 ? 14.809 -0.917 8.824 1.00 80.62 472 HIS A CA 1
ATOM 3752 C C . HIS A 1 472 ? 13.794 0.232 8.896 1.00 80.62 472 HIS A C 1
ATOM 3754 O O . HIS A 1 472 ? 12.985 0.262 9.820 1.00 80.62 472 HIS A O 1
ATOM 3760 N N . ASN A 1 473 ? 13.802 1.164 7.937 1.00 77.56 473 ASN A N 1
ATOM 3761 C CA . ASN A 1 473 ? 13.047 2.416 8.060 1.00 77.56 473 ASN A CA 1
ATOM 3762 C C . ASN A 1 473 ? 11.786 2.464 7.174 1.00 77.56 473 ASN A C 1
ATOM 3764 O O . ASN A 1 473 ? 10.865 3.234 7.446 1.00 77.56 473 ASN A O 1
ATOM 3768 N N . SER A 1 474 ? 11.691 1.596 6.159 1.00 83.19 474 SER A N 1
ATOM 3769 C CA . SER A 1 474 ? 10.652 1.657 5.118 1.00 83.19 474 SER A CA 1
ATOM 3770 C C . SER A 1 474 ? 9.592 0.554 5.175 1.00 83.19 474 SER A C 1
ATOM 3772 O O . SER A 1 474 ? 8.927 0.275 4.174 1.00 83.19 474 SER A O 1
ATOM 3774 N N . ARG A 1 475 ? 9.326 -0.035 6.352 1.00 87.88 475 ARG A N 1
ATOM 3775 C CA . ARG A 1 475 ? 8.254 -1.047 6.522 1.00 87.88 475 ARG A CA 1
ATOM 3776 C C . ARG A 1 475 ? 6.914 -0.593 5.927 1.00 87.88 475 ARG A C 1
ATOM 3778 O O . ARG A 1 475 ? 6.241 -1.370 5.252 1.00 87.88 475 ARG A O 1
ATOM 3785 N N . GLY A 1 476 ? 6.541 0.673 6.131 1.00 86.31 476 GLY A N 1
ATOM 3786 C CA . GLY A 1 476 ? 5.316 1.249 5.565 1.00 86.31 476 GLY A CA 1
ATOM 3787 C C . GLY A 1 476 ? 5.293 1.260 4.032 1.00 86.31 476 GLY A C 1
ATOM 3788 O O . GLY A 1 476 ? 4.258 0.949 3.439 1.00 86.31 476 GLY A O 1
ATOM 3789 N N . ASN A 1 477 ? 6.434 1.546 3.398 1.00 89.31 477 ASN A N 1
ATOM 3790 C CA . ASN A 1 477 ? 6.587 1.564 1.942 1.00 89.31 477 ASN A CA 1
ATOM 3791 C C . ASN A 1 477 ? 6.517 0.148 1.356 1.00 89.31 477 ASN A C 1
ATOM 3793 O O . ASN A 1 477 ? 5.856 -0.059 0.338 1.00 89.31 477 ASN A O 1
ATOM 3797 N N . PHE A 1 478 ? 7.106 -0.849 2.024 1.00 93.00 478 PHE A N 1
ATOM 3798 C CA . PHE A 1 478 ? 7.016 -2.250 1.594 1.00 93.00 478 PHE A CA 1
ATOM 3799 C C . PHE A 1 478 ? 5.589 -2.789 1.690 1.00 93.00 478 PHE A C 1
ATOM 3801 O O . PHE A 1 478 ? 5.096 -3.396 0.743 1.00 93.00 478 PHE A O 1
ATOM 3808 N N . LEU A 1 479 ? 4.873 -2.492 2.781 1.00 92.62 479 LEU A N 1
ATOM 3809 C CA . LEU A 1 479 ? 3.460 -2.861 2.920 1.00 92.62 479 LEU A CA 1
ATOM 3810 C C . LEU A 1 479 ? 2.558 -2.104 1.939 1.00 92.62 479 LEU A C 1
ATOM 3812 O O . LEU A 1 479 ? 1.534 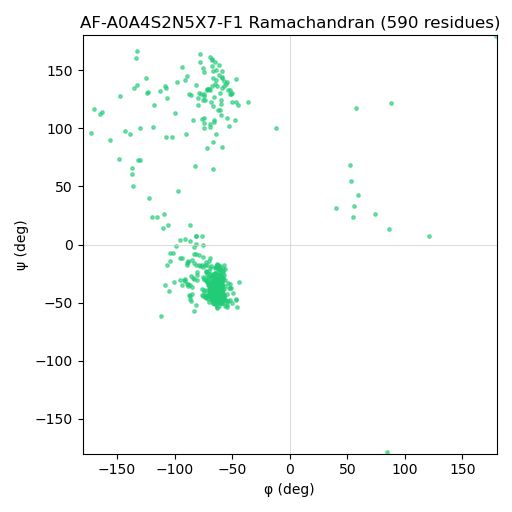-2.628 1.508 1.00 92.62 479 LEU A O 1
ATOM 3816 N N . TYR A 1 480 ? 2.890 -0.860 1.582 1.00 91.75 480 TYR A N 1
ATOM 3817 C CA . TYR A 1 480 ? 2.203 -0.151 0.501 1.00 91.75 480 TYR A CA 1
ATOM 3818 C C . TYR A 1 480 ? 2.431 -0.823 -0.851 1.00 91.75 480 TYR A C 1
ATOM 3820 O O . TYR A 1 480 ? 1.461 -1.170 -1.517 1.00 91.75 480 TYR A O 1
ATOM 3828 N N . SER A 1 481 ? 3.684 -1.089 -1.201 1.00 92.75 481 SER A N 1
ATOM 3829 C CA . SER A 1 481 ? 4.050 -1.747 -2.456 1.00 92.75 481 SER A CA 1
ATOM 3830 C C . SER A 1 481 ? 3.378 -3.120 -2.567 1.00 92.75 481 SER A C 1
ATOM 3832 O O . SER A 1 481 ? 2.758 -3.428 -3.581 1.00 92.75 481 SER A O 1
ATOM 3834 N N . PHE A 1 482 ? 3.363 -3.895 -1.480 1.00 94.69 482 PHE A N 1
ATOM 3835 C CA . PHE A 1 482 ? 2.687 -5.189 -1.432 1.00 94.69 482 PHE A CA 1
ATOM 3836 C C . PHE A 1 482 ? 1.167 -5.094 -1.662 1.00 94.69 482 PHE A C 1
ATOM 3838 O O . PHE A 1 482 ? 0.578 -5.960 -2.303 1.00 94.69 482 PHE A O 1
ATOM 3845 N N . ARG A 1 483 ? 0.504 -4.020 -1.207 1.00 94.56 483 ARG A N 1
ATOM 3846 C CA . ARG A 1 483 ? -0.920 -3.787 -1.530 1.00 94.56 483 ARG A CA 1
ATOM 3847 C C . ARG A 1 483 ? -1.126 -3.586 -3.028 1.00 94.56 483 ARG A C 1
ATOM 3849 O O . ARG A 1 483 ? -2.071 -4.131 -3.591 1.00 94.56 483 ARG A O 1
ATOM 3856 N N . VAL A 1 484 ? -0.239 -2.824 -3.662 1.00 92.81 484 VAL A N 1
ATOM 3857 C CA . VAL A 1 484 ? -0.269 -2.592 -5.111 1.00 92.81 484 VAL A CA 1
ATOM 3858 C C . VAL A 1 484 ? -0.025 -3.903 -5.869 1.00 92.81 484 VAL A C 1
ATOM 3860 O O . VAL A 1 484 ? -0.751 -4.203 -6.818 1.00 92.81 484 VAL A O 1
ATOM 3863 N N . PHE A 1 485 ? 0.912 -4.729 -5.391 1.00 94.69 485 PHE A N 1
ATOM 3864 C CA . PHE A 1 485 ? 1.124 -6.092 -5.880 1.00 94.69 485 PHE A CA 1
ATOM 3865 C C . PHE A 1 485 ? -0.157 -6.927 -5.835 1.00 94.69 485 PHE A C 1
ATOM 3867 O O . PHE A 1 485 ? -0.537 -7.476 -6.862 1.00 94.69 485 PHE A O 1
ATOM 3874 N N . LEU A 1 486 ? -0.852 -6.992 -4.694 1.00 94.75 486 LEU A N 1
ATOM 3875 C CA . LEU A 1 486 ? -2.065 -7.808 -4.555 1.00 94.75 486 LEU A CA 1
ATOM 3876 C C . LEU A 1 486 ? -3.151 -7.409 -5.560 1.00 94.75 486 LEU A C 1
ATOM 3878 O O . LEU A 1 486 ? -3.805 -8.275 -6.140 1.00 94.75 486 LEU A O 1
ATOM 3882 N N . VAL A 1 487 ? -3.328 -6.105 -5.795 1.00 92.50 487 VAL A N 1
ATOM 3883 C CA . VAL A 1 487 ? -4.295 -5.603 -6.782 1.00 92.50 487 VAL A CA 1
ATOM 3884 C C . VAL A 1 487 ? -3.891 -6.009 -8.201 1.00 92.50 487 VAL A C 1
ATOM 3886 O O . VAL A 1 487 ? -4.729 -6.528 -8.939 1.00 92.50 487 VAL A O 1
ATOM 3889 N N . SER A 1 488 ? -2.625 -5.810 -8.579 1.00 93.69 488 SER A N 1
ATOM 3890 C CA . SER A 1 488 ? -2.110 -6.188 -9.905 1.00 93.69 488 SER A CA 1
ATOM 3891 C C . SER A 1 488 ? -2.170 -7.703 -10.131 1.00 93.69 488 SER A C 1
ATOM 3893 O O . SER A 1 488 ? -2.684 -8.161 -11.152 1.00 93.69 488 SER A O 1
ATOM 3895 N N . ALA A 1 489 ? -1.723 -8.494 -9.153 1.00 93.81 489 ALA A N 1
ATOM 3896 C CA . ALA A 1 489 ? -1.730 -9.951 -9.199 1.00 93.81 489 ALA A CA 1
ATOM 3897 C C . ALA A 1 489 ? -3.152 -10.513 -9.313 1.00 93.81 489 ALA A C 1
ATOM 3899 O O . ALA A 1 489 ? -3.382 -11.425 -10.102 1.00 93.81 489 ALA A O 1
ATOM 3900 N N . TRP A 1 490 ? -4.123 -9.941 -8.591 1.00 92.69 490 TRP A N 1
ATOM 3901 C CA . TRP A 1 490 ? -5.528 -10.333 -8.714 1.00 92.69 490 TRP A CA 1
ATOM 3902 C C . TRP A 1 490 ? -6.084 -10.051 -10.113 1.00 92.69 490 TRP A C 1
ATOM 3904 O O . TRP A 1 490 ? -6.688 -10.933 -10.722 1.00 92.69 490 TRP A O 1
ATOM 3914 N N . LYS A 1 491 ? -5.853 -8.843 -10.652 1.00 92.31 491 LYS A N 1
ATOM 3915 C CA . LYS A 1 491 ? -6.278 -8.487 -12.018 1.00 92.31 491 LYS A CA 1
ATOM 3916 C C . LYS A 1 491 ? -5.667 -9.437 -13.052 1.00 92.31 491 LYS A C 1
ATOM 3918 O O . LYS A 1 491 ? -6.382 -9.936 -13.920 1.00 92.31 491 LYS A O 1
ATOM 3923 N N . LEU A 1 492 ? -4.381 -9.754 -12.900 1.00 94.00 492 LEU A N 1
ATOM 3924 C CA . LEU A 1 492 ? -3.676 -10.686 -13.773 1.00 94.00 492 LEU A CA 1
ATOM 3925 C C . LEU A 1 492 ? -4.233 -12.113 -13.672 1.00 94.00 492 LEU A C 1
ATOM 3927 O O . LEU A 1 492 ? -4.433 -12.768 -14.693 1.00 94.00 492 LEU A O 1
ATOM 3931 N N . ALA A 1 493 ? -4.507 -12.594 -12.457 1.00 93.88 493 ALA A N 1
ATOM 3932 C CA . ALA A 1 493 ? -5.068 -13.922 -12.225 1.00 93.88 493 ALA A CA 1
ATOM 3933 C C . ALA A 1 493 ? -6.465 -14.073 -12.844 1.00 93.88 493 ALA A C 1
ATOM 3935 O O . ALA A 1 493 ? -6.763 -15.112 -13.432 1.00 93.88 493 ALA A O 1
ATOM 3936 N N . VAL A 1 494 ? -7.295 -13.027 -12.772 1.00 93.94 494 VAL A N 1
ATOM 3937 C CA . VAL A 1 494 ? -8.603 -12.991 -13.444 1.00 93.94 494 VAL A CA 1
ATOM 3938 C C . VAL A 1 494 ? -8.431 -12.972 -14.965 1.00 93.94 494 VAL A C 1
ATOM 3940 O O . VAL A 1 494 ? -9.073 -13.761 -15.650 1.00 93.94 494 VAL A O 1
ATOM 3943 N N . LYS A 1 495 ? -7.528 -12.139 -15.505 1.00 93.88 495 LYS A N 1
ATOM 3944 C CA . LYS A 1 495 ? -7.264 -12.056 -16.955 1.00 93.88 495 LYS A CA 1
ATOM 3945 C C . LYS A 1 495 ? -6.778 -13.385 -17.540 1.00 93.88 495 LYS A C 1
ATOM 3947 O O . LYS A 1 495 ? -7.182 -13.765 -18.632 1.00 93.88 495 LYS A O 1
ATOM 3952 N N . LYS A 1 496 ? -5.940 -14.113 -16.798 1.00 92.75 496 LYS A N 1
ATOM 3953 C CA . LYS A 1 496 ? -5.440 -15.444 -17.179 1.00 92.75 496 LYS A CA 1
ATOM 3954 C C . LYS A 1 496 ? -6.424 -16.582 -16.878 1.00 92.75 496 LYS A C 1
ATOM 3956 O O . LYS A 1 496 ? -6.048 -17.740 -17.014 1.00 92.75 496 LYS A O 1
ATOM 3961 N N . ASN A 1 497 ? -7.655 -16.274 -16.458 1.00 93.06 497 ASN A N 1
ATOM 3962 C CA . ASN A 1 497 ? -8.680 -17.245 -16.059 1.00 93.06 497 ASN A CA 1
ATOM 3963 C C . ASN A 1 497 ? -8.228 -18.233 -14.963 1.00 93.06 497 ASN A C 1
ATOM 3965 O O . ASN A 1 497 ? -8.799 -19.312 -14.827 1.00 93.06 497 ASN A O 1
ATOM 3969 N N . LEU A 1 498 ? -7.230 -17.864 -14.149 1.00 94.00 498 LEU A N 1
ATOM 3970 C CA . LEU A 1 498 ? -6.764 -18.677 -13.019 1.00 94.00 498 LEU A CA 1
ATOM 3971 C C . LEU A 1 498 ? -7.740 -18.612 -11.841 1.00 94.00 498 LEU A C 1
ATOM 3973 O O . LEU A 1 498 ? -7.821 -19.540 -11.041 1.00 94.00 498 LEU A O 1
ATOM 3977 N N . VAL A 1 499 ? -8.475 -17.502 -11.719 1.00 93.12 499 VAL A N 1
ATOM 3978 C CA . VAL A 1 499 ? -9.446 -17.272 -10.647 1.00 93.12 499 VAL A CA 1
ATOM 3979 C C . VAL A 1 499 ? -10.726 -16.685 -11.230 1.00 93.12 499 VAL A C 1
ATOM 3981 O O . VAL A 1 499 ? -10.688 -15.747 -12.027 1.00 93.12 499 VAL A O 1
ATOM 3984 N N . LYS A 1 500 ? -11.879 -17.210 -10.803 1.00 91.81 500 LYS A N 1
ATOM 3985 C CA . LYS A 1 500 ? -13.189 -16.678 -11.196 1.00 91.81 500 LYS A CA 1
ATOM 3986 C C . LYS A 1 500 ? -13.500 -15.401 -10.401 1.00 91.81 500 LYS A C 1
ATOM 3988 O O . LYS A 1 500 ? -13.406 -15.421 -9.170 1.00 91.81 500 LYS A O 1
ATOM 3993 N N . PRO A 1 501 ? -13.900 -14.296 -11.054 1.00 89.31 501 PRO A N 1
ATOM 3994 C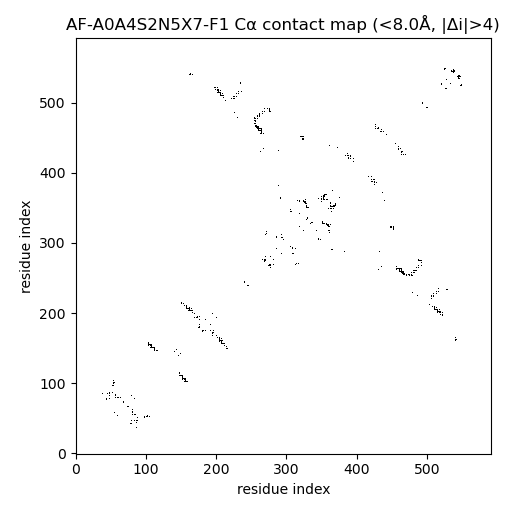 CA . PRO A 1 501 ? -14.233 -13.066 -10.349 1.00 89.31 501 PRO A CA 1
ATOM 3995 C C . PRO A 1 501 ? -15.511 -13.251 -9.520 1.00 89.31 501 PRO A C 1
ATOM 3997 O O . PRO A 1 501 ? -16.573 -13.581 -10.045 1.00 89.31 501 PRO A O 1
ATOM 4000 N N . VAL A 1 502 ? -15.422 -13.009 -8.211 1.00 89.75 502 VAL A N 1
ATOM 4001 C CA . VAL A 1 502 ? -16.579 -13.058 -7.306 1.00 89.75 502 VAL A CA 1
ATOM 4002 C C . VAL A 1 502 ? -17.266 -11.694 -7.273 1.00 89.75 502 VAL A C 1
ATOM 4004 O O . VAL A 1 502 ? -16.630 -10.661 -7.039 1.00 89.75 502 VAL A O 1
ATOM 4007 N N . LYS A 1 503 ? -18.589 -11.676 -7.465 1.00 90.00 503 LYS A N 1
ATOM 4008 C CA . LYS A 1 503 ? -19.394 -10.450 -7.378 1.00 90.00 503 LYS A CA 1
ATOM 4009 C C . LYS A 1 503 ? -19.255 -9.834 -5.981 1.00 90.00 503 LYS A C 1
ATOM 4011 O O . LYS A 1 503 ? -19.618 -10.456 -4.990 1.00 90.00 503 LYS A O 1
ATOM 4016 N N . ASN A 1 504 ? -18.768 -8.592 -5.918 1.00 91.00 504 ASN A N 1
ATOM 4017 C CA . ASN A 1 504 ? -18.481 -7.875 -4.666 1.00 91.00 504 ASN A CA 1
ATOM 4018 C C . ASN A 1 504 ? -17.509 -8.623 -3.725 1.00 91.00 504 ASN A C 1
ATOM 4020 O O . ASN A 1 504 ? -17.636 -8.530 -2.503 1.00 91.00 504 ASN A O 1
ATOM 4024 N N . GLY A 1 505 ? -16.545 -9.373 -4.275 1.00 91.31 505 GLY A N 1
ATOM 4025 C CA . GLY A 1 505 ? -15.535 -10.078 -3.474 1.00 91.31 505 GLY A CA 1
ATOM 4026 C C . GLY A 1 505 ? -14.707 -9.152 -2.573 1.00 91.31 505 GLY A C 1
ATOM 4027 O O . GLY A 1 505 ? -14.307 -9.545 -1.483 1.00 91.31 505 GLY A O 1
ATOM 4028 N N . ASP A 1 506 ? -14.533 -7.891 -2.968 1.00 93.06 506 ASP A N 1
ATOM 4029 C CA . ASP A 1 506 ? -13.880 -6.852 -2.170 1.00 93.06 506 ASP A CA 1
ATOM 4030 C C . ASP A 1 506 ? -14.583 -6.583 -0.830 1.00 93.06 506 ASP A C 1
ATOM 4032 O O . ASP A 1 506 ? -13.917 -6.395 0.187 1.00 93.06 506 ASP A O 1
ATOM 4036 N N . VAL A 1 507 ? -15.918 -6.635 -0.788 1.00 95.38 507 VAL A N 1
ATOM 4037 C CA . VAL A 1 507 ? -16.677 -6.482 0.464 1.00 95.38 507 VAL A CA 1
ATOM 4038 C C . VAL A 1 507 ? -16.454 -7.673 1.392 1.00 95.38 507 VAL A C 1
ATOM 4040 O O . VAL A 1 507 ? -16.250 -7.481 2.587 1.00 95.38 507 VAL A O 1
ATOM 4043 N N . TRP A 1 508 ? -16.443 -8.895 0.857 1.00 95.06 508 TRP A N 1
ATOM 4044 C CA . TRP A 1 508 ? -16.157 -10.093 1.649 1.00 95.06 508 TRP A CA 1
ATOM 4045 C C . TRP A 1 508 ? -14.749 -10.056 2.241 1.00 95.06 508 TRP A C 1
ATOM 4047 O O . TRP A 1 508 ? -14.584 -10.274 3.440 1.00 95.06 508 TRP A O 1
ATOM 4057 N N . VAL A 1 509 ? -13.751 -9.698 1.427 1.00 95.44 509 VAL A N 1
ATOM 4058 C CA . VAL A 1 509 ? -12.370 -9.498 1.889 1.00 95.44 509 VAL A CA 1
ATOM 4059 C C . VAL A 1 509 ? -12.321 -8.449 2.997 1.00 95.44 509 VAL A C 1
ATOM 4061 O O . VAL A 1 509 ? -11.687 -8.678 4.025 1.00 95.44 509 VAL A O 1
ATOM 4064 N N . PHE A 1 510 ? -13.030 -7.330 2.834 1.00 96.69 510 PHE A N 1
ATOM 4065 C CA . PHE A 1 510 ? -13.102 -6.290 3.855 1.00 96.69 510 PHE A CA 1
ATOM 4066 C C . PHE A 1 510 ? -13.737 -6.782 5.163 1.00 96.69 510 PHE A C 1
ATOM 4068 O O . PHE A 1 510 ? -13.177 -6.532 6.226 1.00 96.69 510 PHE A O 1
ATOM 4075 N N . VAL A 1 511 ? -14.865 -7.500 5.109 1.00 97.00 511 VAL A N 1
ATOM 4076 C CA . VAL A 1 511 ? -15.554 -8.042 6.297 1.00 97.00 511 VAL A CA 1
ATOM 4077 C C . VAL A 1 511 ? -14.667 -9.040 7.042 1.00 97.00 511 VAL A C 1
ATOM 4079 O O . VAL A 1 511 ? -14.522 -8.938 8.260 1.00 97.00 511 VAL A O 1
ATOM 4082 N N . ILE A 1 512 ? -14.027 -9.967 6.323 1.00 96.75 512 ILE A N 1
ATOM 4083 C CA . ILE A 1 512 ? -13.121 -10.963 6.915 1.00 96.75 512 ILE A CA 1
ATOM 4084 C C . ILE A 1 512 ? -11.899 -10.272 7.532 1.00 96.75 512 ILE A C 1
ATOM 4086 O O . ILE A 1 512 ? -11.521 -10.571 8.665 1.00 96.75 512 ILE A O 1
ATOM 4090 N N . ALA A 1 513 ? -11.304 -9.311 6.825 1.00 97.12 513 ALA A N 1
ATOM 4091 C CA . ALA A 1 513 ? -10.165 -8.557 7.331 1.00 97.12 513 ALA A CA 1
ATOM 4092 C C . ALA A 1 513 ? -10.533 -7.714 8.562 1.00 97.12 513 ALA A C 1
ATOM 4094 O O . ALA A 1 513 ? -9.786 -7.686 9.538 1.00 97.12 513 ALA A O 1
ATOM 4095 N N . LEU A 1 514 ? -11.704 -7.073 8.560 1.00 96.19 514 LEU A N 1
ATOM 4096 C CA . LEU A 1 514 ? -12.219 -6.330 9.708 1.00 96.19 514 LEU A CA 1
ATOM 4097 C C . LEU A 1 514 ? -12.449 -7.256 10.913 1.00 96.19 514 LEU A C 1
ATOM 4099 O O . LEU A 1 514 ? -12.062 -6.902 12.026 1.00 96.19 514 LEU A O 1
ATOM 4103 N N . ALA A 1 515 ? -12.986 -8.461 10.689 1.00 96.06 515 ALA A N 1
ATOM 4104 C CA . ALA A 1 515 ? -13.138 -9.486 11.724 1.00 96.06 515 ALA A CA 1
ATOM 4105 C C . ALA A 1 515 ? -11.794 -9.904 12.319 1.00 96.06 515 ALA A C 1
ATOM 4107 O O . ALA A 1 515 ? -11.655 -9.963 13.541 1.00 96.06 515 ALA A O 1
ATOM 4108 N N . ALA A 1 516 ? -10.786 -10.120 11.475 1.00 95.88 516 ALA A N 1
ATOM 4109 C CA . ALA A 1 516 ? -9.436 -10.444 11.912 1.00 95.88 516 ALA A CA 1
ATOM 4110 C C . ALA A 1 516 ? -8.803 -9.305 12.733 1.00 95.88 516 ALA A C 1
ATOM 4112 O O . ALA A 1 516 ? -8.218 -9.580 13.781 1.00 95.88 516 ALA A O 1
ATOM 4113 N N . ILE A 1 517 ? -8.956 -8.040 12.322 1.00 95.56 517 ILE A N 1
ATOM 4114 C CA . ILE A 1 517 ? -8.460 -6.873 13.078 1.00 95.56 517 ILE A CA 1
ATOM 4115 C C . ILE A 1 517 ? -9.161 -6.766 14.434 1.00 95.56 517 ILE A C 1
ATOM 4117 O O . ILE A 1 517 ? -8.502 -6.626 15.463 1.00 95.56 517 ILE A O 1
ATOM 4121 N N . ASN A 1 518 ? -10.491 -6.856 14.452 1.00 94.12 518 ASN A N 1
ATOM 4122 C CA . ASN A 1 518 ? -11.270 -6.768 15.683 1.00 94.12 518 ASN A CA 1
ATOM 4123 C C . ASN A 1 518 ? -10.958 -7.922 16.645 1.00 94.12 518 ASN A C 1
ATOM 4125 O O . ASN A 1 518 ? -10.910 -7.711 17.856 1.00 94.12 518 ASN A O 1
ATOM 4129 N N . ALA A 1 519 ? -10.715 -9.128 16.126 1.00 93.56 519 ALA A N 1
ATOM 4130 C CA . ALA A 1 519 ? -10.295 -10.279 16.919 1.00 93.56 519 ALA A CA 1
ATOM 4131 C C . ALA A 1 519 ? -8.875 -10.119 17.491 1.00 93.56 519 ALA A C 1
ATOM 4133 O O . ALA A 1 519 ? -8.649 -10.493 18.643 1.00 93.56 519 ALA A O 1
ATOM 4134 N N . ALA A 1 520 ? -7.937 -9.549 16.725 1.00 92.88 520 ALA A N 1
ATOM 4135 C CA . ALA A 1 520 ? -6.591 -9.236 17.209 1.00 92.88 520 ALA A CA 1
ATOM 4136 C C . ALA A 1 520 ? -6.638 -8.179 18.325 1.00 92.88 520 ALA A C 1
ATOM 4138 O O . ALA A 1 520 ? -6.087 -8.397 19.403 1.00 92.88 520 ALA A O 1
ATOM 4139 N N . TYR A 1 521 ? -7.388 -7.094 18.108 1.00 92.19 521 TYR A N 1
ATOM 4140 C CA . TYR A 1 521 ? -7.539 -6.006 19.075 1.00 92.19 521 TYR A CA 1
ATOM 4141 C C . TYR A 1 521 ? -8.245 -6.437 20.373 1.00 92.19 521 TYR A C 1
ATOM 4143 O O . TYR A 1 521 ? -7.897 -5.943 21.440 1.00 92.19 521 TYR A O 1
ATOM 4151 N N . GLU A 1 522 ? -9.196 -7.380 20.309 1.00 89.44 522 GLU A N 1
ATOM 4152 C CA . GLU A 1 522 ? -9.849 -7.947 21.503 1.00 89.44 522 GLU A CA 1
ATOM 4153 C C . GLU A 1 522 ? -8.880 -8.712 22.403 1.00 89.44 522 GLU A C 1
ATOM 4155 O O . GLU A 1 522 ? -9.024 -8.706 23.621 1.00 89.44 522 GLU A O 1
ATOM 4160 N N . ARG A 1 523 ? -7.909 -9.404 21.803 1.00 87.50 523 ARG A N 1
ATOM 4161 C CA . ARG A 1 523 ? -6.957 -10.219 22.554 1.00 87.50 523 ARG A CA 1
ATOM 4162 C C . ARG A 1 523 ? -5.817 -9.382 23.092 1.00 87.50 523 ARG A C 1
ATOM 4164 O O . ARG A 1 523 ? -5.571 -9.386 24.291 1.00 87.50 523 ARG A O 1
ATOM 4171 N N . GLU A 1 524 ? -5.126 -8.695 22.194 1.00 86.88 524 GLU A N 1
ATOM 4172 C CA . GLU A 1 524 ? -3.888 -7.983 22.481 1.00 86.88 524 GLU A CA 1
ATOM 4173 C C . GLU A 1 524 ? -3.932 -6.649 21.739 1.00 86.88 524 GLU A C 1
ATOM 4175 O O . GLU A 1 524 ? -3.584 -6.550 20.561 1.00 86.88 524 GLU A O 1
ATOM 4180 N N . MET A 1 525 ? -4.370 -5.601 22.441 1.00 86.38 525 MET A N 1
ATOM 4181 C CA . MET A 1 525 ? -4.465 -4.247 21.883 1.00 86.38 525 MET A CA 1
ATOM 4182 C C . MET A 1 525 ? -3.105 -3.716 21.394 1.00 86.38 525 MET A C 1
ATOM 4184 O O . MET A 1 525 ? -3.073 -2.816 20.553 1.00 86.38 525 MET A O 1
ATOM 4188 N N . GLU A 1 526 ? -1.998 -4.267 21.907 1.00 86.00 526 GLU A N 1
ATOM 4189 C CA . GLU A 1 526 ? -0.622 -3.886 21.561 1.00 86.00 526 GLU A CA 1
ATOM 4190 C C . GLU A 1 526 ? -0.210 -4.329 20.153 1.00 86.00 526 GLU A C 1
ATOM 4192 O O . GLU A 1 526 ? 0.485 -3.578 19.469 1.00 86.00 526 GLU A O 1
ATOM 4197 N N . SER A 1 527 ? -0.743 -5.460 19.674 1.00 89.00 527 SER A N 1
ATOM 4198 C CA . SER A 1 527 ? -0.461 -6.003 18.334 1.00 89.00 527 SER A CA 1
ATOM 4199 C C . SER A 1 527 ? -0.872 -5.057 17.193 1.00 89.00 527 SER A C 1
ATOM 4201 O O . SER A 1 527 ? -0.325 -5.094 16.082 1.00 89.00 527 SER A O 1
ATOM 4203 N N . VAL A 1 528 ? -1.827 -4.158 17.466 1.00 89.25 528 VAL A N 1
ATOM 4204 C CA . VAL A 1 528 ? -2.282 -3.136 16.522 1.00 89.25 528 VAL A CA 1
ATOM 4205 C C . VAL A 1 528 ? -1.254 -2.009 16.442 1.00 89.25 528 VAL A C 1
ATOM 4207 O O . VAL A 1 528 ? -1.137 -1.157 17.334 1.00 89.25 528 VAL A O 1
ATOM 4210 N N . SER A 1 529 ? -0.546 -1.971 15.312 1.00 83.19 529 SER A N 1
ATOM 4211 C CA . SER A 1 529 ? 0.459 -0.950 15.028 1.00 83.19 529 SER A CA 1
ATOM 4212 C C . SER A 1 529 ? -0.183 0.424 14.780 1.00 83.19 529 SER A C 1
ATOM 4214 O O . SER A 1 529 ? -1.157 0.578 14.034 1.00 83.19 529 SER A O 1
ATOM 4216 N N . GLY A 1 530 ? 0.397 1.447 15.415 1.00 83.94 530 GLY A N 1
ATOM 4217 C CA . GLY A 1 530 ? 0.002 2.850 15.284 1.00 83.94 530 GLY A CA 1
ATOM 4218 C C . GLY A 1 530 ? -1.101 3.299 16.253 1.00 83.94 530 GLY A C 1
ATOM 4219 O O . GLY A 1 530 ? -2.238 2.830 16.209 1.00 83.94 530 GLY A O 1
ATOM 4220 N N . GLY A 1 531 ? -0.802 4.316 17.071 1.00 86.69 531 GLY A N 1
ATOM 4221 C CA . GLY A 1 531 ? -1.763 4.880 18.032 1.00 86.69 531 GLY A CA 1
ATOM 4222 C C . GLY A 1 531 ? -3.011 5.491 17.382 1.00 86.69 531 GLY A C 1
ATOM 4223 O O . GLY A 1 531 ? -4.081 5.500 17.981 1.00 86.69 531 GLY A O 1
ATOM 4224 N N . GLY A 1 532 ? -2.912 5.951 16.129 1.00 87.88 532 GLY A N 1
ATOM 4225 C CA . GLY A 1 532 ? -4.071 6.410 15.359 1.00 87.88 532 GLY A CA 1
ATOM 4226 C C . GLY A 1 532 ? -5.079 5.290 15.091 1.00 87.88 532 GLY A C 1
ATOM 4227 O O . GLY A 1 532 ? -6.270 5.484 15.318 1.00 87.88 532 GLY A O 1
ATOM 4228 N N . MET A 1 533 ? -4.615 4.102 14.685 1.00 89.19 533 MET A N 1
ATOM 4229 C CA . MET A 1 533 ? -5.516 2.971 14.447 1.00 89.19 533 MET A CA 1
ATOM 4230 C C . MET A 1 533 ? -6.145 2.476 15.749 1.00 89.19 533 MET A C 1
ATOM 4232 O O . MET A 1 533 ? -7.347 2.231 15.786 1.00 89.19 533 MET A O 1
ATOM 4236 N N . ARG A 1 534 ? -5.374 2.398 16.842 1.00 92.75 534 ARG A N 1
ATOM 4237 C CA . ARG A 1 534 ? -5.917 2.015 18.156 1.00 92.75 534 ARG A CA 1
ATOM 4238 C C . ARG A 1 534 ? -7.023 2.959 18.627 1.00 92.75 534 ARG A C 1
ATOM 4240 O O . ARG A 1 534 ? -8.034 2.486 19.135 1.00 92.75 534 ARG A O 1
ATOM 4247 N N . LYS A 1 535 ? -6.879 4.267 18.379 1.00 92.50 535 LYS A N 1
ATOM 4248 C CA . LYS A 1 535 ? -7.930 5.274 18.628 1.00 92.50 535 LYS A CA 1
ATOM 4249 C C . LYS A 1 535 ? -9.156 5.099 17.733 1.00 92.50 535 LYS A C 1
ATOM 4251 O O . LYS A 1 535 ? -10.280 5.325 18.175 1.00 92.50 535 LYS A O 1
ATOM 4256 N N . VAL A 1 536 ? -8.960 4.707 16.475 1.00 91.31 536 VAL A N 1
ATOM 4257 C CA . VAL A 1 536 ? -10.073 4.416 15.560 1.00 91.31 536 VAL A CA 1
ATOM 4258 C C . VAL A 1 536 ? -10.837 3.177 16.025 1.00 91.31 536 VAL A C 1
ATOM 4260 O O . VAL A 1 536 ? -12.060 3.236 16.098 1.00 91.31 536 VAL A O 1
ATOM 4263 N N . LEU A 1 537 ? -10.153 2.092 16.399 1.00 91.62 537 LEU A N 1
ATOM 4264 C CA . LEU A 1 537 ? -10.789 0.859 16.881 1.00 91.62 537 LEU A CA 1
ATOM 4265 C C . LEU A 1 537 ? -11.496 1.052 18.231 1.00 91.62 537 LEU A C 1
ATOM 4267 O O . LEU A 1 537 ? -12.619 0.576 18.409 1.00 91.62 537 LEU A O 1
ATOM 4271 N N . SER A 1 538 ? -10.901 1.805 19.160 1.00 90.62 538 SER A N 1
ATOM 4272 C CA . SER A 1 538 ? -11.556 2.152 20.429 1.00 90.62 538 SER A CA 1
ATOM 4273 C C . SER A 1 538 ? -12.797 3.022 20.201 1.00 90.62 538 SER A C 1
ATOM 4275 O O . SER A 1 538 ? -13.865 2.749 20.759 1.00 90.62 538 SER A O 1
ATOM 4277 N N . SER A 1 539 ? -12.712 3.999 19.294 1.00 90.00 539 SER A N 1
ATOM 4278 C CA . SER A 1 539 ? -13.860 4.805 18.875 1.00 90.00 539 SER A CA 1
ATOM 4279 C C . SER A 1 539 ? -14.932 3.958 18.184 1.00 90.00 539 SER A C 1
ATOM 4281 O O . SER A 1 539 ? -16.121 4.134 18.453 1.00 90.00 539 SER A O 1
ATOM 4283 N N . LEU A 1 540 ? -14.549 2.994 17.345 1.00 90.19 540 LEU A N 1
ATOM 4284 C CA . LEU A 1 540 ? -15.475 2.093 16.655 1.00 90.19 540 LEU A CA 1
ATOM 4285 C C . LEU A 1 540 ? -16.276 1.224 17.641 1.00 90.19 540 LEU A C 1
ATOM 4287 O O . LEU A 1 540 ? -17.438 0.925 17.387 1.00 90.19 540 LEU A O 1
ATOM 4291 N N . ARG A 1 541 ? -15.701 0.898 18.804 1.00 88.19 541 ARG A N 1
ATOM 4292 C CA . ARG A 1 541 ? -16.380 0.193 19.909 1.00 88.19 541 ARG A CA 1
ATOM 4293 C C . ARG A 1 541 ? -17.203 1.096 20.831 1.00 88.19 541 ARG A C 1
ATOM 4295 O O . ARG A 1 541 ? -17.937 0.602 21.680 1.00 88.19 541 ARG A O 1
ATOM 4302 N N . GLY A 1 542 ? -17.106 2.415 20.671 1.00 85.00 542 GLY A N 1
ATOM 4303 C CA . GLY A 1 542 ? -17.796 3.385 21.525 1.00 85.00 542 GLY A CA 1
ATOM 4304 C C . GLY A 1 542 ? -17.041 3.762 22.803 1.00 85.00 542 GLY A C 1
ATOM 4305 O O . GLY A 1 542 ? -17.620 4.420 23.657 1.00 85.00 542 GLY A O 1
ATOM 4306 N N . LEU A 1 543 ? -15.751 3.423 22.919 1.00 85.12 543 LEU A N 1
ATOM 4307 C CA . LEU A 1 543 ? -14.895 3.786 24.063 1.00 85.12 543 LEU A CA 1
ATOM 4308 C C . LEU A 1 543 ? -14.337 5.224 23.971 1.00 85.12 543 LEU A C 1
ATOM 4310 O O . LEU A 1 543 ? -13.602 5.679 24.847 1.00 85.12 543 LEU A O 1
ATOM 4314 N N . GLY A 1 544 ? -14.688 5.950 22.906 1.00 85.62 544 GLY A N 1
ATOM 4315 C CA . GLY A 1 544 ? -14.189 7.293 22.614 1.00 85.62 544 GLY A CA 1
ATOM 4316 C C . GLY A 1 544 ? -12.843 7.290 21.884 1.00 85.62 544 GLY A C 1
ATOM 4317 O O . GLY A 1 544 ? -12.302 6.247 21.536 1.00 85.62 544 GLY A O 1
ATOM 4318 N N . TRP A 1 545 ? -12.304 8.481 21.613 1.00 87.75 545 TRP A N 1
ATOM 4319 C CA . TRP A 1 545 ? -11.043 8.658 20.882 1.00 87.75 545 TRP A CA 1
ATOM 4320 C C . TRP A 1 545 ? -9.827 8.499 21.809 1.00 87.75 545 TRP A C 1
ATOM 4322 O O . TRP A 1 545 ? -9.126 9.465 22.112 1.00 87.75 545 TRP A O 1
ATOM 4332 N N . ARG A 1 546 ? -9.607 7.277 22.307 1.00 88.94 546 ARG A N 1
ATOM 4333 C CA . ARG A 1 546 ? -8.595 6.963 23.332 1.00 88.94 546 ARG A CA 1
ATOM 4334 C C . ARG A 1 546 ? -7.637 5.873 22.877 1.00 88.94 546 ARG A C 1
ATOM 4336 O O . ARG A 1 546 ? -8.043 4.943 22.184 1.00 88.94 546 ARG A O 1
ATOM 4343 N N . ASP A 1 547 ? -6.367 5.986 23.254 1.00 90.81 547 ASP A N 1
ATOM 4344 C CA . ASP A 1 547 ? -5.384 4.917 23.046 1.00 90.81 547 ASP A CA 1
ATOM 4345 C C . ASP A 1 547 ? -5.169 4.190 24.374 1.00 90.81 547 ASP A C 1
ATOM 4347 O O . ASP A 1 547 ? -4.340 4.597 25.183 1.00 90.81 547 ASP A O 1
ATOM 4351 N N . LEU A 1 548 ? -5.939 3.122 24.592 1.00 85.50 548 LEU A N 1
ATOM 4352 C CA . LEU A 1 548 ? -5.935 2.366 25.849 1.00 85.50 548 LEU A CA 1
ATOM 4353 C C . LEU A 1 548 ? -4.564 1.765 26.177 1.00 85.50 548 LEU A C 1
ATOM 4355 O O . LEU A 1 548 ? -4.224 1.621 27.347 1.00 85.50 548 LEU A O 1
ATOM 4359 N N . VAL A 1 549 ? -3.769 1.432 25.156 1.00 88.19 549 VAL A N 1
ATOM 4360 C CA . VAL A 1 549 ? -2.408 0.912 25.347 1.00 88.19 549 VAL A CA 1
ATOM 4361 C C . VAL A 1 549 ? -1.500 2.015 25.872 1.00 88.19 549 VAL A C 1
ATOM 4363 O O . VAL A 1 549 ? -0.761 1.801 26.827 1.00 88.19 549 VAL A O 1
ATOM 4366 N N . LYS A 1 550 ? -1.583 3.216 25.287 1.00 88.75 550 LYS A N 1
ATOM 4367 C CA . LYS A 1 550 ? -0.797 4.362 25.755 1.00 88.75 550 LYS A CA 1
ATOM 4368 C C . LYS A 1 550 ? -1.183 4.752 27.181 1.00 88.75 550 LYS A C 1
ATOM 4370 O O . LYS A 1 550 ? -0.305 4.913 28.015 1.00 88.75 550 LYS A O 1
ATOM 4375 N N . GLU A 1 551 ? -2.482 4.833 27.470 1.00 88.25 551 GLU A N 1
ATOM 4376 C CA . GLU A 1 551 ? -2.987 5.147 28.814 1.00 88.25 551 GLU A CA 1
ATOM 4377 C C . GLU A 1 551 ? -2.540 4.108 29.855 1.00 88.25 551 GLU A C 1
ATOM 4379 O O . GLU A 1 551 ? -2.218 4.472 30.987 1.00 88.25 551 GLU A O 1
ATOM 4384 N N . ARG A 1 552 ? -2.488 2.820 29.477 1.00 87.44 552 ARG A N 1
ATOM 4385 C CA . ARG A 1 552 ? -1.962 1.750 30.334 1.00 87.44 552 ARG A CA 1
ATOM 4386 C C . ARG A 1 552 ? -0.470 1.938 30.609 1.00 87.44 552 ARG A C 1
ATOM 4388 O O . ARG A 1 552 ? -0.094 1.945 31.775 1.00 87.44 552 ARG A O 1
ATOM 4395 N N . ARG A 1 553 ? 0.345 2.163 29.575 1.00 88.94 553 ARG A N 1
ATOM 4396 C CA . ARG A 1 553 ? 1.795 2.384 29.719 1.00 88.94 553 ARG A CA 1
ATOM 4397 C C . ARG A 1 553 ? 2.108 3.611 30.576 1.00 88.94 553 ARG A C 1
ATOM 4399 O O . ARG A 1 553 ? 2.857 3.501 31.534 1.00 88.94 553 ARG A O 1
ATOM 4406 N N . GLU A 1 554 ? 1.431 4.734 30.340 1.00 90.38 554 GLU A N 1
ATOM 4407 C CA . GLU A 1 554 ? 1.568 5.947 31.167 1.00 90.38 554 GLU A CA 1
ATOM 4408 C C . GLU A 1 554 ? 1.137 5.717 32.625 1.00 90.38 554 GLU A C 1
ATOM 4410 O O . GLU A 1 554 ? 1.593 6.390 33.549 1.00 90.38 554 GLU A O 1
ATOM 4415 N N . ARG A 1 555 ? 0.183 4.811 32.871 1.00 90.06 555 ARG A N 1
ATOM 4416 C CA . ARG A 1 555 ? -0.204 4.434 34.234 1.00 90.06 555 ARG A CA 1
ATOM 4417 C C . ARG A 1 555 ? 0.864 3.560 34.887 1.00 90.06 555 ARG A C 1
ATOM 4419 O O . ARG A 1 555 ? 1.172 3.792 36.048 1.00 90.06 555 ARG A O 1
ATOM 4426 N N . GLU A 1 556 ? 1.412 2.593 34.163 1.00 91.31 556 GLU A N 1
ATOM 4427 C CA . GLU A 1 556 ? 2.491 1.724 34.640 1.00 91.31 556 GLU A CA 1
ATOM 4428 C C . GLU A 1 556 ? 3.769 2.517 34.936 1.00 91.31 556 GLU A C 1
ATOM 4430 O O . GLU A 1 556 ? 4.360 2.326 35.993 1.00 91.31 556 GLU A O 1
ATOM 4435 N N . GLU A 1 557 ? 4.148 3.461 34.074 1.00 91.75 557 GLU A N 1
ATOM 4436 C CA . GLU A 1 557 ? 5.276 4.379 34.288 1.00 91.75 557 GLU A CA 1
ATOM 4437 C C . GLU A 1 557 ? 5.076 5.223 35.551 1.00 91.75 557 GLU A C 1
ATOM 4439 O O . GLU A 1 557 ? 5.930 5.219 36.431 1.00 91.75 557 GLU A O 1
ATOM 4444 N N . ARG A 1 558 ? 3.898 5.839 35.727 1.00 91.94 558 ARG A N 1
ATOM 4445 C CA . ARG A 1 558 ? 3.582 6.594 36.954 1.00 91.94 558 ARG A CA 1
ATOM 4446 C C . ARG A 1 558 ? 3.629 5.742 38.219 1.00 91.94 558 ARG A C 1
ATOM 4448 O O . ARG A 1 558 ? 3.984 6.250 39.279 1.00 91.94 558 ARG A O 1
ATOM 4455 N N . VAL A 1 559 ? 3.234 4.471 38.131 1.00 92.25 559 VAL A N 1
ATOM 4456 C CA . VAL A 1 559 ? 3.336 3.534 39.258 1.00 92.25 559 VAL A CA 1
ATOM 4457 C C . VAL A 1 559 ? 4.803 3.217 39.549 1.00 92.25 559 VAL A C 1
ATOM 4459 O O . VAL A 1 559 ? 5.185 3.269 40.712 1.00 92.25 559 VAL A O 1
ATOM 4462 N N . LYS A 1 560 ? 5.633 2.966 38.529 1.00 93.12 560 LYS A N 1
ATOM 4463 C CA . LYS A 1 560 ? 7.080 2.746 38.699 1.00 93.12 560 LYS A CA 1
ATOM 4464 C C . LYS A 1 560 ? 7.768 3.956 39.332 1.00 93.12 560 LYS A C 1
ATOM 4466 O O . LYS A 1 560 ? 8.406 3.804 40.364 1.00 93.12 560 LYS A O 1
ATOM 4471 N N . GLU A 1 561 ? 7.523 5.159 38.818 1.00 92.19 561 GLU A N 1
ATOM 4472 C CA . GLU A 1 561 ? 8.050 6.409 39.387 1.00 92.19 561 GLU A CA 1
ATOM 4473 C C . GLU A 1 561 ? 7.569 6.656 40.827 1.00 92.19 561 GLU A C 1
ATOM 4475 O O . GLU A 1 561 ? 8.257 7.278 41.636 1.00 92.19 561 GLU A O 1
ATOM 4480 N N . ALA A 1 562 ? 6.348 6.235 41.173 1.00 90.94 562 ALA A N 1
ATOM 4481 C CA . ALA A 1 562 ? 5.849 6.332 42.543 1.00 90.94 562 ALA A CA 1
ATOM 4482 C C . ALA A 1 562 ? 6.537 5.322 43.474 1.00 90.94 562 ALA A C 1
ATOM 4484 O O . ALA A 1 562 ? 6.849 5.666 44.611 1.00 90.94 562 ALA A O 1
ATOM 4485 N N . VAL A 1 563 ? 6.792 4.102 42.995 1.00 92.75 563 VAL A N 1
ATOM 4486 C CA . VAL A 1 563 ? 7.538 3.075 43.737 1.00 92.75 563 VAL A CA 1
ATOM 4487 C C . VAL A 1 563 ? 8.985 3.515 43.958 1.00 92.75 563 VAL A C 1
ATOM 4489 O O . VAL A 1 563 ? 9.457 3.440 45.087 1.00 92.75 563 VAL A O 1
ATOM 4492 N N . GLU A 1 564 ? 9.655 4.040 42.932 1.00 91.94 564 GLU A N 1
ATOM 4493 C CA . GLU A 1 564 ? 11.028 4.553 43.027 1.00 91.94 564 GLU A CA 1
ATOM 4494 C C . GLU A 1 564 ? 11.127 5.725 44.009 1.00 91.94 564 GLU A C 1
ATOM 4496 O O . GLU A 1 564 ? 11.951 5.689 44.918 1.00 91.94 564 GLU A O 1
ATOM 4501 N N . ARG A 1 565 ? 10.215 6.705 43.926 1.00 91.12 565 ARG A N 1
ATOM 4502 C CA . ARG A 1 565 ? 10.165 7.816 44.894 1.00 91.12 565 ARG A CA 1
ATOM 4503 C C . ARG A 1 565 ? 9.886 7.355 46.321 1.00 91.12 565 ARG A C 1
ATOM 4505 O O . ARG A 1 565 ? 10.432 7.921 47.262 1.00 91.12 565 ARG A O 1
ATOM 4512 N N . ASN A 1 566 ? 9.025 6.357 46.509 1.00 90.44 566 ASN A N 1
ATOM 4513 C CA . ASN A 1 566 ? 8.765 5.808 47.841 1.00 90.44 566 ASN A CA 1
ATOM 4514 C C . ASN A 1 566 ? 9.975 5.031 48.378 1.00 90.44 566 ASN A C 1
ATOM 4516 O O . ASN A 1 566 ? 10.254 5.108 49.572 1.00 90.44 566 ASN A O 1
ATOM 4520 N N . ALA A 1 567 ? 10.709 4.324 47.516 1.00 89.69 567 ALA A N 1
ATOM 4521 C CA . ALA A 1 567 ? 11.946 3.645 47.886 1.00 89.69 567 ALA A CA 1
ATOM 4522 C C . ALA A 1 567 ? 13.057 4.643 48.257 1.00 89.69 567 ALA A C 1
ATOM 4524 O O . ALA A 1 567 ? 13.747 4.435 49.250 1.00 89.69 567 ALA A O 1
ATOM 4525 N N . GLU A 1 568 ? 13.194 5.745 47.517 1.00 89.94 568 GLU A N 1
ATOM 4526 C CA . GLU A 1 568 ? 14.142 6.823 47.825 1.00 89.94 568 GLU A CA 1
ATOM 4527 C C . GLU A 1 568 ? 13.810 7.507 49.157 1.00 89.94 568 GLU A C 1
ATOM 4529 O O . GLU A 1 568 ? 14.682 7.652 50.010 1.00 89.94 568 GLU A O 1
ATOM 4534 N N . LYS A 1 569 ? 12.531 7.825 49.396 1.00 89.44 569 LYS A N 1
ATOM 4535 C CA . LYS A 1 569 ? 12.076 8.360 50.688 1.00 89.44 569 LYS A CA 1
ATOM 4536 C C . LYS A 1 569 ? 12.361 7.416 51.850 1.00 89.44 569 LYS A C 1
ATOM 4538 O O . LYS A 1 569 ? 12.748 7.882 52.914 1.00 89.44 569 LYS A O 1
ATOM 4543 N N . LYS A 1 570 ? 12.177 6.107 51.654 1.00 87.56 570 LYS A N 1
ATOM 4544 C CA . LYS A 1 570 ? 12.485 5.113 52.684 1.00 87.56 570 LYS A CA 1
ATOM 4545 C C . LYS A 1 570 ? 13.987 5.070 52.989 1.00 87.56 570 LYS A C 1
ATOM 4547 O O . LYS A 1 570 ? 14.353 5.083 54.150 1.00 87.56 570 LYS A O 1
ATOM 4552 N N . ARG A 1 571 ? 14.849 5.124 51.966 1.00 86.00 571 ARG A N 1
ATOM 4553 C CA . ARG A 1 571 ? 16.311 5.199 52.153 1.00 86.00 571 ARG A CA 1
ATOM 4554 C C . ARG A 1 571 ? 16.752 6.455 52.906 1.00 86.00 571 ARG A C 1
ATOM 4556 O O . ARG A 1 571 ? 17.651 6.368 53.727 1.00 86.00 571 ARG A O 1
ATOM 4563 N N . MET A 1 572 ? 16.127 7.602 52.636 1.00 82.31 572 MET A N 1
ATOM 4564 C CA . MET A 1 572 ? 16.417 8.840 53.370 1.00 82.31 572 MET A CA 1
ATOM 4565 C C . MET A 1 572 ? 15.938 8.788 54.828 1.00 82.31 572 MET A C 1
ATOM 4567 O O . MET A 1 572 ? 16.595 9.358 55.687 1.00 82.31 572 MET A O 1
ATOM 4571 N N . ALA A 1 573 ? 14.818 8.114 55.109 1.00 80.00 573 ALA A N 1
ATOM 4572 C CA . ALA A 1 573 ? 14.325 7.930 56.475 1.00 80.00 573 ALA A CA 1
ATOM 4573 C C . ALA A 1 573 ? 15.205 6.956 57.276 1.00 80.00 573 ALA A C 1
ATOM 4575 O O . ALA A 1 573 ? 15.626 7.293 58.376 1.00 80.00 573 ALA A O 1
ATOM 4576 N N . ASP A 1 574 ? 15.545 5.801 56.694 1.00 78.75 574 ASP A N 1
ATOM 4577 C CA . ASP A 1 574 ? 16.396 4.793 57.340 1.00 78.75 574 ASP A CA 1
ATOM 4578 C C . ASP A 1 574 ? 17.820 5.351 57.587 1.00 78.75 574 ASP A C 1
ATOM 4580 O O . ASP A 1 574 ? 18.385 5.154 58.657 1.00 78.75 574 ASP A O 1
ATOM 4584 N N . GLY A 1 575 ? 18.375 6.131 56.645 1.00 72.69 575 GLY A N 1
ATOM 4585 C CA . GLY A 1 575 ? 19.669 6.807 56.828 1.00 72.69 575 GLY A CA 1
ATOM 4586 C C . GLY A 1 575 ? 19.641 7.980 57.820 1.00 72.69 575 GLY A C 1
ATOM 4587 O O . GLY A 1 575 ? 20.675 8.326 58.382 1.00 72.69 575 GLY A O 1
ATOM 4588 N N . GLY A 1 576 ? 18.472 8.587 58.054 1.00 69.12 576 GLY A N 1
ATOM 4589 C CA . GLY A 1 576 ? 18.280 9.598 59.098 1.00 69.12 576 GLY A CA 1
ATOM 4590 C C . GLY A 1 576 ? 18.238 8.987 60.501 1.00 69.12 576 GLY A C 1
ATOM 4591 O O . GLY A 1 576 ? 18.876 9.513 61.406 1.00 69.12 576 GLY A O 1
ATOM 4592 N N . GLU A 1 577 ? 17.564 7.842 60.664 1.00 65.38 577 GLU A N 1
ATOM 4593 C CA . GLU A 1 577 ? 17.547 7.093 61.933 1.00 65.38 577 GLU A CA 1
ATOM 4594 C C . GLU A 1 577 ? 18.925 6.525 62.306 1.00 65.38 577 GLU A C 1
ATOM 4596 O O . GLU A 1 577 ? 19.249 6.429 63.489 1.00 65.38 577 GLU A O 1
ATOM 4601 N N . GLU A 1 578 ? 19.742 6.116 61.331 1.00 61.38 578 GLU A N 1
ATOM 4602 C CA . GLU A 1 578 ? 21.117 5.670 61.600 1.00 61.38 578 GLU A CA 1
ATOM 4603 C C . GLU A 1 578 ? 22.015 6.829 62.055 1.00 61.38 578 GLU A C 1
ATOM 4605 O O . GLU A 1 578 ? 22.775 6.660 63.006 1.00 61.38 578 GLU A O 1
ATOM 4610 N N . ALA A 1 579 ? 21.869 8.017 61.458 1.00 58.69 579 ALA A N 1
ATOM 4611 C CA . ALA A 1 579 ? 22.604 9.210 61.874 1.00 58.69 579 ALA A CA 1
ATOM 4612 C C . ALA A 1 579 ? 22.184 9.707 63.271 1.00 58.69 579 ALA A C 1
ATOM 4614 O O . ALA A 1 579 ? 23.046 10.062 64.069 1.00 58.69 579 ALA A O 1
ATOM 4615 N N . GLU A 1 580 ? 20.887 9.686 63.609 1.00 61.53 580 GLU A N 1
ATOM 4616 C CA . GLU A 1 580 ? 20.416 10.024 64.965 1.00 61.53 580 GLU A CA 1
ATOM 4617 C C . GLU A 1 580 ? 20.963 9.051 66.020 1.00 61.53 580 GLU A C 1
ATOM 4619 O O . GLU A 1 580 ? 21.427 9.488 67.070 1.00 61.53 580 GLU A O 1
ATOM 4624 N N . LYS A 1 581 ? 21.010 7.744 65.724 1.00 66.69 581 LYS A N 1
ATOM 4625 C CA . LYS A 1 581 ? 21.586 6.738 66.637 1.00 66.69 581 LYS A CA 1
ATOM 4626 C C . LYS A 1 581 ? 23.102 6.854 66.807 1.00 66.69 581 LYS A C 1
ATOM 4628 O O . LYS A 1 581 ? 23.630 6.392 67.818 1.00 66.69 581 LYS A O 1
ATOM 4633 N N . GLU A 1 582 ? 23.819 7.394 65.823 1.00 62.12 582 GLU A N 1
ATOM 4634 C CA . GLU A 1 582 ? 25.252 7.684 65.958 1.00 62.12 582 GLU A CA 1
ATOM 4635 C C . GLU A 1 582 ? 25.504 8.938 66.801 1.00 62.12 582 GLU A C 1
ATOM 4637 O O . GLU A 1 582 ? 26.408 8.917 67.634 1.00 62.12 582 GLU A O 1
ATOM 4642 N N . VAL A 1 583 ? 24.672 9.976 66.662 1.00 64.50 583 VAL A N 1
ATOM 4643 C CA . VAL A 1 583 ? 24.751 11.191 67.490 1.00 64.50 583 VAL A CA 1
ATOM 4644 C C . VAL A 1 583 ? 24.420 10.885 68.953 1.00 64.50 583 VAL A C 1
ATOM 4646 O O . VAL A 1 583 ? 25.172 11.286 69.836 1.00 64.50 583 VAL A O 1
ATOM 4649 N N . GLU A 1 584 ? 23.374 10.098 69.219 1.00 66.06 584 GLU A N 1
ATOM 4650 C CA . GLU A 1 584 ? 22.986 9.701 70.584 1.00 66.06 584 GLU A CA 1
ATOM 4651 C C . GLU A 1 584 ? 24.098 8.873 71.269 1.00 66.06 584 GLU A C 1
ATOM 4653 O O . GLU A 1 584 ? 24.411 9.073 72.439 1.00 66.06 584 GLU A O 1
ATOM 4658 N N . LYS A 1 585 ? 24.811 8.023 70.511 1.00 67.25 585 LYS A N 1
ATOM 4659 C CA . LYS A 1 585 ? 25.993 7.291 71.009 1.00 67.25 585 LYS A CA 1
ATOM 4660 C C . LYS A 1 585 ? 27.234 8.160 71.233 1.00 67.25 585 LYS A C 1
ATOM 4662 O O . LYS A 1 585 ? 28.111 7.758 72.001 1.00 67.25 585 LYS A O 1
ATOM 4667 N N . GLU A 1 586 ? 27.378 9.277 70.521 1.00 62.75 586 GLU A N 1
ATOM 4668 C CA . GLU A 1 586 ? 28.465 10.236 70.751 1.00 62.75 586 GLU A CA 1
ATOM 4669 C C . GLU A 1 586 ? 28.181 11.167 71.935 1.00 62.75 586 GLU A C 1
ATOM 4671 O O . GLU A 1 586 ? 29.129 11.577 72.607 1.00 62.75 586 GLU A O 1
ATOM 4676 N N . GLU A 1 587 ? 26.913 11.483 72.208 1.00 63.69 587 GLU A N 1
ATOM 4677 C CA . GLU A 1 587 ? 26.502 12.256 73.385 1.00 63.69 587 GLU A CA 1
ATOM 4678 C C . GLU A 1 587 ? 26.643 11.435 74.674 1.00 63.69 587 GLU A C 1
ATOM 4680 O O . GLU A 1 587 ? 27.295 11.907 75.605 1.00 63.69 587 GLU A O 1
ATOM 4685 N N . ASP A 1 588 ? 26.214 10.167 74.681 1.00 63.16 588 ASP A N 1
ATOM 4686 C CA . ASP A 1 588 ? 26.405 9.256 75.827 1.00 63.16 588 ASP A CA 1
ATOM 4687 C C . ASP A 1 588 ? 27.892 9.023 76.170 1.00 63.16 588 ASP A C 1
ATOM 4689 O O . ASP A 1 588 ? 28.244 8.740 77.310 1.00 63.16 588 ASP A O 1
ATOM 4693 N N . LYS A 1 589 ? 28.803 9.167 75.199 1.00 61.12 589 LYS A N 1
ATOM 4694 C CA . LYS A 1 589 ? 30.257 9.041 75.418 1.00 61.12 589 LYS A CA 1
ATOM 4695 C C . LYS A 1 589 ? 30.929 10.291 75.986 1.00 61.12 589 LYS A C 1
ATOM 4697 O O . LYS A 1 589 ? 32.125 10.237 76.267 1.00 61.12 589 LYS A O 1
ATOM 4702 N N . LYS A 1 590 ? 30.222 11.419 76.077 1.00 57.19 590 LYS A N 1
ATOM 4703 C CA . LYS A 1 590 ? 30.747 12.679 76.630 1.00 57.19 590 LYS A CA 1
ATOM 4704 C C . LYS A 1 590 ? 30.290 12.945 78.066 1.00 57.19 590 LYS A C 1
ATOM 4706 O O . LYS A 1 590 ? 30.769 13.914 78.652 1.00 57.19 590 LYS A O 1
ATOM 4711 N N . GLU A 1 591 ? 29.387 12.128 78.607 1.00 55.59 591 GLU A N 1
ATOM 4712 C CA . GLU A 1 591 ? 28.899 12.235 79.991 1.00 55.59 591 GLU A CA 1
ATOM 4713 C C . GLU A 1 591 ? 29.585 11.266 80.982 1.00 55.59 591 GLU A C 1
ATOM 4715 O O . GLU A 1 591 ? 29.333 11.367 82.183 1.00 55.59 591 GLU A O 1
ATOM 4720 N N . ASP A 1 592 ? 30.510 10.424 80.505 1.00 49.28 592 ASP A N 1
ATOM 4721 C CA . ASP A 1 592 ? 31.505 9.674 81.301 1.00 49.28 592 ASP A CA 1
ATOM 4722 C C . ASP A 1 592 ? 32.896 10.329 81.189 1.00 49.28 592 ASP A C 1
ATOM 4724 O O . ASP A 1 592 ? 33.651 10.320 82.195 1.00 49.28 592 ASP A O 1
#